Protein AF-A0A350T0V2-F1 (afdb_monomer_lite)

Secondary structure (DSSP, 8-state):
--BSSS-----HHHHHHHHHHTT--HHHHHHHHHHHHHGGGGT--THHHHHHHHHHHTTTT--SS--GGG--SS-PBPTT---SS-GGGBPPPSSHHHHHHHHHHHHHHHTT--SPPTTPPP--TTGGG-----SBSGGGBTTTBS-TTHHHHHHHHHHHHHHHHHTSS---PPPPPSSTTEEE-PPPTTSEESS-SS-EEEEEEEEESSS-HHHIIIIITTSS-GGG----SEEEPTT--SS--EEE-S-TTSEESSSGGGGGGEEEEEEE--TTSPPPHHHHHHHHHHHHHHHHHHHHTTSEEEEEEEEHHHHTT-TT--TTTTS-HHHHHHHHHHHTTSPP--SS-SS-TTEEEETTTTEEEEHHHHHHHHH-TTHHHHT-SB-S--EEEETTEEEEEBSSEEEEEETTSPTTTSEEEEEGGGGGGGT----

pLDDT: mean 84.47, std 12.87, range [32.16, 98.62]

Radius of gyration: 26.34 Å; chains: 1; bounding box: 62×64×64 Å

Structure (mmCIF, N/CA/C/O backbone):
data_AF-A0A350T0V2-F1
#
_entry.id   AF-A0A350T0V2-F1
#
loop_
_atom_site.group_PDB
_atom_site.id
_atom_site.type_symbol
_atom_site.label_atom_id
_atom_site.label_alt_id
_atom_site.label_comp_id
_atom_site.label_asym_id
_atom_site.label_entity_id
_atom_site.label_seq_id
_atom_site.pdbx_PDB_ins_code
_atom_site.Cartn_x
_atom_site.Cartn_y
_atom_site.Cartn_z
_atom_site.occupancy
_atom_site.B_iso_or_equiv
_atom_site.auth_seq_id
_atom_site.auth_comp_id
_atom_site.auth_asym_id
_atom_site.auth_atom_id
_atom_site.pdbx_PDB_model_num
ATOM 1 N N . MET A 1 1 ? -0.639 0.931 30.532 1.00 82.25 1 MET A N 1
ATOM 2 C CA . MET A 1 1 ? -1.894 1.504 30.019 1.00 82.25 1 MET A CA 1
ATOM 3 C C . MET A 1 1 ? -1.653 2.012 28.615 1.00 82.25 1 MET A C 1
ATOM 5 O O . MET A 1 1 ? -0.516 2.326 28.279 1.00 82.25 1 MET A O 1
ATOM 9 N N . THR A 1 2 ? -2.699 2.036 27.808 1.00 93.19 2 THR A N 1
ATOM 10 C CA . THR A 1 2 ? -2.674 2.327 26.382 1.00 93.19 2 THR A CA 1
ATOM 11 C C . THR A 1 2 ? -3.134 3.760 26.172 1.00 93.19 2 THR A C 1
ATOM 13 O O . THR A 1 2 ? -4.311 4.064 26.355 1.00 93.19 2 THR A O 1
ATOM 16 N N . ASP A 1 3 ? -2.220 4.649 25.796 1.00 95.81 3 ASP A N 1
ATOM 17 C CA . ASP A 1 3 ? -2.564 6.047 25.535 1.00 95.81 3 ASP A CA 1
ATOM 18 C C . ASP A 1 3 ? -3.491 6.173 24.319 1.00 95.81 3 ASP A C 1
ATOM 20 O O . ASP A 1 3 ? -3.327 5.477 23.311 1.00 95.81 3 ASP A O 1
ATOM 24 N N . ILE A 1 4 ? -4.470 7.081 24.409 1.00 96.00 4 ILE A N 1
ATOM 25 C CA . ILE A 1 4 ? -5.386 7.384 23.299 1.00 96.00 4 ILE A CA 1
ATOM 26 C C . ILE A 1 4 ? -4.622 8.001 22.122 1.00 96.00 4 ILE A C 1
ATOM 28 O O . ILE A 1 4 ? -4.894 7.657 20.972 1.00 96.00 4 ILE A O 1
ATOM 32 N N . PHE A 1 5 ? -3.676 8.898 22.409 1.00 96.00 5 PHE A N 1
ATOM 33 C CA . PHE A 1 5 ? -2.883 9.630 21.420 1.00 96.00 5 PHE A CA 1
ATOM 34 C C . PHE A 1 5 ? -1.457 9.095 21.337 1.00 96.00 5 PHE A C 1
ATOM 36 O O . PHE A 1 5 ? -0.937 8.540 22.300 1.00 96.00 5 PHE A O 1
ATOM 43 N N . GLY A 1 6 ? -0.811 9.301 20.191 1.00 90.50 6 GLY A N 1
ATOM 44 C CA . GLY A 1 6 ? 0.544 8.825 19.947 1.00 90.50 6 GLY A CA 1
ATOM 45 C C . GLY A 1 6 ? 0.794 8.485 18.484 1.00 90.50 6 GLY A C 1
ATOM 46 O O . GLY A 1 6 ? 0.028 8.855 17.594 1.00 90.50 6 GLY A O 1
ATOM 47 N N . VAL A 1 7 ? 1.882 7.758 18.249 1.00 82.88 7 VAL A N 1
ATOM 48 C CA . VAL A 1 7 ? 2.286 7.284 16.922 1.00 82.88 7 VAL A CA 1
ATOM 49 C C . VAL A 1 7 ? 1.930 5.807 16.794 1.00 82.88 7 VAL A C 1
ATOM 51 O O . VAL A 1 7 ? 2.104 5.037 17.737 1.00 82.88 7 VAL A O 1
ATOM 54 N N . SER A 1 8 ? 1.425 5.416 15.629 1.00 87.44 8 SER A N 1
ATOM 55 C CA . SER A 1 8 ? 1.125 4.016 15.335 1.00 87.44 8 SER A CA 1
ATOM 56 C C . SER A 1 8 ? 2.390 3.180 15.195 1.00 87.44 8 SER A C 1
ATOM 58 O O . SER A 1 8 ? 3.370 3.621 14.594 1.00 87.44 8 SER A O 1
ATOM 60 N N . SER A 1 9 ? 2.331 1.943 15.682 1.00 82.00 9 SER A N 1
ATOM 61 C CA . SER A 1 9 ? 3.330 0.902 15.415 1.00 82.00 9 SER A CA 1
ATOM 62 C C . SER A 1 9 ? 2.793 -0.219 14.519 1.00 82.00 9 SER A C 1
ATOM 64 O O . SER A 1 9 ? 3.425 -1.263 14.396 1.00 82.00 9 SER A O 1
ATOM 66 N N . VAL A 1 10 ? 1.615 -0.037 13.911 1.00 83.88 10 VAL A N 1
ATOM 67 C CA . VAL A 1 10 ? 0.905 -1.084 13.166 1.00 83.88 10 VAL A CA 1
ATOM 68 C C . VAL A 1 10 ? 0.609 -0.589 11.750 1.00 83.88 10 VAL A C 1
ATOM 70 O O . VAL A 1 10 ? -0.026 0.447 11.552 1.00 83.88 10 VAL A O 1
ATOM 73 N N . SER A 1 11 ? 1.064 -1.324 10.731 1.00 80.12 11 SER A N 1
ATOM 74 C CA . SER A 1 11 ? 0.705 -1.025 9.340 1.00 80.12 11 SER A CA 1
ATOM 75 C C . SER A 1 11 ? -0.741 -1.445 9.044 1.00 80.12 11 SER A C 1
ATOM 77 O O . SER A 1 11 ? -1.276 -2.359 9.671 1.00 80.12 11 SER A O 1
ATOM 79 N N . LEU A 1 12 ? -1.381 -0.815 8.050 1.00 79.12 12 LEU A N 1
ATOM 80 C CA . LEU A 1 12 ? -2.730 -1.200 7.611 1.00 79.12 12 LEU A CA 1
ATOM 81 C C . LEU A 1 12 ? -2.795 -2.695 7.256 1.00 79.12 12 LEU A C 1
ATOM 83 O O . LEU A 1 12 ? -3.736 -3.389 7.637 1.00 79.12 12 LEU A O 1
ATOM 87 N N . LYS A 1 13 ? -1.765 -3.213 6.575 1.00 73.50 13 LYS A N 1
ATOM 88 C CA . LYS A 1 13 ? -1.671 -4.631 6.207 1.00 73.50 13 LYS A CA 1
ATOM 89 C C . LYS A 1 13 ? -1.583 -5.534 7.433 1.00 73.50 13 LYS A C 1
ATOM 91 O O . LYS A 1 13 ? -2.261 -6.562 7.461 1.00 73.50 13 LYS A O 1
ATOM 96 N N . ALA A 1 14 ? -0.804 -5.142 8.443 1.00 79.44 14 ALA A N 1
ATOM 97 C CA . ALA A 1 14 ? -0.724 -5.857 9.713 1.00 79.44 14 ALA A CA 1
ATOM 98 C C . ALA A 1 14 ? -2.086 -5.922 10.408 1.00 79.44 14 ALA A C 1
ATOM 100 O O . ALA A 1 14 ? -2.525 -7.001 10.798 1.00 79.44 14 ALA A O 1
ATOM 101 N N . ALA A 1 15 ? -2.790 -4.791 10.494 1.00 88.56 15 ALA A N 1
ATOM 102 C CA . ALA A 1 15 ? -4.113 -4.713 11.109 1.00 88.56 15 ALA A CA 1
ATOM 103 C C . ALA A 1 15 ? -5.154 -5.558 10.360 1.00 88.56 15 ALA A C 1
ATOM 105 O O . ALA A 1 15 ? -5.929 -6.293 10.975 1.00 88.56 15 ALA A O 1
ATOM 106 N N . GLN A 1 16 ? -5.137 -5.522 9.026 1.00 83.31 16 GLN A N 1
ATOM 107 C CA . GLN A 1 16 ? -5.999 -6.364 8.202 1.00 83.31 16 GLN A CA 1
ATOM 108 C C . GLN A 1 16 ? -5.686 -7.849 8.398 1.00 83.31 16 GLN A C 1
ATOM 110 O O . GLN A 1 16 ? -6.606 -8.641 8.585 1.00 83.31 16 GLN A O 1
ATOM 115 N N . ALA A 1 17 ? -4.411 -8.246 8.385 1.00 79.50 17 ALA A N 1
ATOM 116 C CA . ALA A 1 17 ? -3.995 -9.628 8.619 1.00 79.50 17 ALA A CA 1
ATOM 117 C C . ALA A 1 17 ? -4.366 -10.116 10.027 1.00 79.50 17 ALA A C 1
ATOM 119 O O . ALA A 1 17 ? -4.897 -11.221 10.169 1.00 79.50 17 ALA A O 1
ATOM 120 N N . TRP A 1 18 ? -4.179 -9.267 11.039 1.00 93.75 18 TRP A N 1
ATOM 121 C CA . TRP A 1 18 ? -4.643 -9.510 12.399 1.00 93.75 18 TRP A CA 1
ATOM 122 C C . TRP A 1 18 ? -6.151 -9.777 12.411 1.00 93.75 18 TRP A C 1
ATOM 124 O O . TRP A 1 18 ? -6.578 -10.827 12.889 1.00 93.75 18 TRP A O 1
ATOM 134 N N . ALA A 1 19 ? -6.954 -8.908 11.793 1.00 90.38 19 ALA A N 1
ATOM 135 C CA . ALA A 1 19 ? -8.400 -9.082 11.704 1.00 90.38 19 ALA A CA 1
ATOM 136 C C . ALA A 1 19 ? -8.793 -10.415 11.032 1.00 90.38 19 ALA A C 1
ATOM 138 O O . ALA A 1 19 ? -9.642 -11.137 11.563 1.00 90.38 19 ALA A O 1
ATOM 139 N N . ARG A 1 20 ? -8.135 -10.805 9.923 1.00 86.62 20 ARG A N 1
ATOM 140 C CA . ARG A 1 20 ? -8.359 -12.122 9.281 1.00 86.62 20 ARG A CA 1
ATOM 141 C C . ARG A 1 20 ? -8.074 -13.267 10.252 1.00 86.62 20 ARG A C 1
ATOM 143 O O . ARG A 1 20 ? -8.889 -14.176 10.384 1.00 86.62 20 ARG A O 1
ATOM 150 N N . SER A 1 21 ? -6.955 -13.190 10.977 1.00 87.75 21 SER A N 1
ATOM 151 C CA . SER A 1 21 ? -6.537 -14.212 11.949 1.00 87.75 21 SER A CA 1
ATOM 152 C C . SER A 1 21 ? -7.501 -14.373 13.133 1.00 87.75 21 SER A C 1
ATOM 154 O O . SER A 1 21 ? -7.479 -15.395 13.815 1.00 87.75 21 SER A O 1
ATOM 156 N N . ARG A 1 22 ? -8.359 -13.375 13.384 1.00 92.75 22 ARG A N 1
ATOM 157 C CA . ARG A 1 22 ? -9.409 -13.395 14.416 1.00 92.75 22 ARG A CA 1
ATOM 158 C C . ARG A 1 22 ? -10.789 -13.755 13.853 1.00 92.75 22 ARG A C 1
ATOM 160 O O . ARG A 1 22 ? -11.795 -13.649 14.553 1.00 92.75 22 ARG A O 1
ATOM 167 N N . GLY A 1 23 ? -10.855 -14.195 12.593 1.00 87.12 23 GLY A N 1
ATOM 168 C CA . GLY A 1 23 ? -12.101 -14.583 11.933 1.00 87.12 23 GLY A CA 1
ATOM 169 C C . GLY A 1 23 ? -13.064 -13.409 11.766 1.00 87.12 23 GLY A C 1
ATOM 170 O O . GLY A 1 23 ? -14.275 -13.576 11.957 1.00 87.12 23 GLY A O 1
ATOM 171 N N . ALA A 1 24 ? -12.529 -12.215 11.493 1.00 90.69 24 ALA A N 1
ATOM 172 C CA . ALA A 1 24 ? -13.325 -11.035 11.194 1.00 90.69 24 ALA A CA 1
ATOM 173 C C . ALA A 1 24 ? -14.115 -11.192 9.890 1.00 90.69 24 ALA A C 1
ATOM 175 O O . ALA A 1 24 ? -13.680 -11.868 8.958 1.00 90.69 24 ALA A O 1
ATOM 176 N N . HIS A 1 25 ? -15.267 -10.526 9.807 1.00 90.69 25 HIS A N 1
ATOM 177 C CA . HIS A 1 25 ? -15.994 -10.416 8.547 1.00 90.69 25 HIS A CA 1
ATOM 178 C C . HIS A 1 25 ? -15.241 -9.481 7.580 1.00 90.69 25 HIS A C 1
ATOM 180 O O . HIS A 1 25 ? -14.658 -8.489 8.018 1.00 90.69 25 HIS A O 1
ATOM 186 N N . GLN A 1 26 ? -15.318 -9.737 6.266 1.00 75.50 26 GLN A N 1
ATOM 187 C CA . GLN A 1 26 ? -14.609 -8.970 5.226 1.00 75.50 26 GLN A CA 1
ATOM 188 C C . GLN A 1 26 ? -14.797 -7.448 5.353 1.00 75.50 26 GLN A C 1
ATOM 190 O O . GLN A 1 26 ? -13.817 -6.720 5.408 1.00 75.50 26 GLN A O 1
ATOM 195 N N . ARG A 1 27 ? -16.030 -6.973 5.572 1.00 88.62 27 ARG A N 1
ATOM 196 C CA . ARG A 1 27 ? -16.316 -5.550 5.854 1.00 88.62 27 ARG A CA 1
ATOM 197 C C . ARG A 1 27 ? -15.453 -4.904 6.951 1.00 88.62 27 ARG A C 1
ATOM 199 O O . ARG A 1 27 ? -15.082 -3.746 6.823 1.00 88.62 27 ARG A O 1
ATOM 206 N N . TYR A 1 28 ? -15.118 -5.633 8.021 1.00 93.19 28 TYR A N 1
ATOM 207 C CA . TYR A 1 28 ? -14.254 -5.103 9.084 1.00 93.19 28 TYR A CA 1
ATOM 208 C C . TYR A 1 28 ? -12.784 -5.033 8.647 1.00 93.19 28 TYR A C 1
ATOM 210 O O . TYR A 1 28 ? -12.033 -4.170 9.093 1.00 93.19 28 TYR A O 1
ATOM 218 N N . ILE A 1 29 ? -12.362 -5.924 7.753 1.00 77.31 29 ILE A N 1
ATOM 219 C CA . ILE A 1 29 ? -11.034 -5.876 7.137 1.00 77.31 29 ILE A CA 1
ATOM 220 C C . ILE A 1 29 ? -10.959 -4.684 6.164 1.00 77.31 29 ILE A C 1
ATOM 222 O O . ILE A 1 29 ? -9.967 -3.955 6.154 1.00 77.31 29 ILE A O 1
ATOM 226 N N . ASP A 1 30 ? -12.020 -4.447 5.393 1.00 70.75 30 ASP A N 1
ATOM 227 C CA . ASP A 1 30 ? -12.074 -3.385 4.382 1.00 70.75 30 ASP A CA 1
ATOM 228 C C . ASP A 1 30 ? -12.159 -1.983 5.004 1.00 70.75 30 ASP A C 1
ATOM 230 O O . ASP A 1 30 ? -11.485 -1.063 4.541 1.00 70.75 30 ASP A O 1
ATOM 234 N N . VAL A 1 31 ? -12.921 -1.807 6.095 1.00 86.00 31 VAL A N 1
ATOM 235 C CA . VAL A 1 31 ? -13.058 -0.501 6.775 1.00 86.00 31 VAL A CA 1
ATOM 236 C C . VAL A 1 31 ? -11.743 -0.009 7.398 1.00 86.00 31 VAL A C 1
ATOM 238 O O . VAL A 1 31 ? -11.585 1.190 7.625 1.00 86.00 31 VAL A O 1
ATOM 241 N N . ALA A 1 32 ? -10.770 -0.898 7.643 1.00 86.62 32 ALA A N 1
ATOM 242 C CA . ALA A 1 32 ? -9.484 -0.555 8.259 1.00 86.62 32 ALA A CA 1
ATOM 243 C C . ALA A 1 32 ? -8.781 0.619 7.551 1.00 86.62 32 ALA A C 1
ATOM 245 O O . ALA A 1 32 ? -8.198 1.481 8.209 1.00 86.62 32 ALA A O 1
ATOM 246 N N . GLN A 1 33 ? -8.895 0.708 6.221 1.00 82.25 33 GLN A N 1
ATOM 247 C CA . GLN A 1 33 ? -8.281 1.785 5.438 1.00 82.25 33 GLN A CA 1
ATOM 248 C C . GLN A 1 33 ? -8.735 3.184 5.882 1.00 82.25 33 GLN A C 1
ATOM 250 O O . GLN A 1 33 ? -7.933 4.114 5.883 1.00 82.25 33 GLN A O 1
ATOM 255 N N . TRP A 1 34 ? -9.991 3.339 6.318 1.00 92.62 34 TRP A N 1
ATOM 256 C CA . TRP A 1 34 ? -10.532 4.630 6.744 1.00 92.62 34 TRP A CA 1
ATOM 257 C C . TRP A 1 34 ? -9.966 5.068 8.092 1.00 92.62 34 TRP A C 1
ATOM 259 O O . TRP A 1 34 ? -9.673 6.248 8.278 1.00 92.62 34 TRP A O 1
ATOM 269 N N . PHE A 1 35 ? -9.714 4.121 9.000 1.00 96.94 35 PHE A N 1
ATOM 270 C CA . PHE A 1 35 ? -9.025 4.411 10.257 1.00 96.94 35 PHE A CA 1
ATOM 271 C C . PHE A 1 35 ? -7.587 4.873 10.010 1.00 96.94 35 PHE A C 1
ATOM 273 O O . PHE A 1 35 ? -7.170 5.887 10.567 1.00 96.94 35 PHE A O 1
ATOM 280 N N . TRP A 1 36 ? -6.850 4.183 9.130 1.00 91.50 36 TRP A N 1
ATOM 281 C CA . TRP A 1 36 ? -5.474 4.559 8.779 1.00 91.50 36 TRP A CA 1
ATOM 282 C C . TRP A 1 36 ? -5.386 5.862 7.983 1.00 91.50 36 TRP A C 1
ATOM 284 O O . TRP A 1 36 ? -4.397 6.579 8.118 1.00 91.50 36 TRP A O 1
ATOM 294 N N . LYS A 1 37 ? -6.415 6.194 7.196 1.00 86.81 37 LYS A N 1
ATOM 295 C CA . LYS A 1 37 ? -6.507 7.466 6.471 1.00 86.81 37 LYS A CA 1
ATOM 296 C C . LYS A 1 37 ? -6.696 8.655 7.418 1.00 86.81 37 LYS A C 1
ATOM 298 O O . LYS A 1 37 ? -6.007 9.657 7.265 1.00 86.81 37 LYS A O 1
ATOM 303 N N . HIS A 1 38 ? -7.622 8.552 8.374 1.00 92.31 38 HIS A N 1
ATOM 304 C CA . HIS A 1 38 ? -8.109 9.715 9.130 1.00 92.31 38 HIS A CA 1
ATOM 305 C C . HIS A 1 38 ? -7.455 9.897 10.503 1.00 92.31 38 HIS A C 1
ATOM 307 O O . HIS A 1 38 ? -7.136 11.021 10.881 1.00 92.31 38 HIS A O 1
ATOM 313 N N . ALA A 1 39 ? -7.197 8.822 11.256 1.00 95.56 39 ALA A N 1
ATOM 314 C CA . ALA A 1 39 ? -6.694 8.929 12.632 1.00 95.56 39 ALA A CA 1
ATOM 315 C C . ALA A 1 39 ? -5.359 9.704 12.786 1.00 95.56 39 ALA A C 1
ATOM 317 O O . ALA A 1 39 ? -5.217 10.417 13.787 1.00 95.56 39 ALA A O 1
ATOM 318 N N . PRO A 1 40 ? -4.409 9.677 11.820 1.00 91.62 40 PRO A N 1
ATOM 319 C CA . PRO A 1 40 ? -3.176 10.460 11.922 1.00 91.62 40 PRO A CA 1
ATOM 320 C C . PRO A 1 40 ? -3.396 11.974 12.055 1.00 91.62 40 PRO A C 1
ATOM 322 O O . PRO A 1 40 ? -2.689 12.615 12.832 1.00 91.62 40 PRO A O 1
ATOM 325 N N . ALA A 1 41 ? -4.403 12.548 11.382 1.00 90.75 41 ALA A N 1
ATOM 326 C CA . ALA A 1 41 ? -4.732 13.978 11.490 1.00 90.75 41 ALA A CA 1
ATOM 327 C C . ALA A 1 41 ? -5.170 14.375 12.914 1.00 90.75 41 ALA A C 1
ATOM 329 O O . ALA A 1 41 ? -5.009 15.519 13.339 1.00 90.75 41 ALA A O 1
ATOM 330 N N . TYR A 1 42 ? -5.665 13.403 13.683 1.00 95.19 42 TYR A N 1
ATOM 331 C CA . TYR A 1 42 ? -6.078 13.546 15.076 1.00 95.19 42 TYR A CA 1
ATOM 332 C C . TYR A 1 42 ? -4.948 13.237 16.077 1.00 95.19 42 TYR A C 1
ATOM 334 O O . TYR A 1 42 ? -5.186 13.251 17.286 1.00 95.19 42 TYR A O 1
ATOM 342 N N . GLY A 1 43 ? -3.723 12.957 15.609 1.00 91.06 43 GLY A N 1
ATOM 343 C CA . GLY A 1 43 ? -2.602 12.547 16.466 1.00 91.06 43 GLY A CA 1
ATOM 344 C C . GLY A 1 43 ? -2.861 11.217 17.183 1.00 91.06 43 GLY A C 1
ATOM 345 O O . GLY A 1 43 ? -2.414 11.020 18.316 1.00 91.06 43 GLY A O 1
ATOM 346 N N . MET A 1 44 ? -3.652 10.344 16.556 1.00 95.06 44 MET A N 1
ATOM 347 C CA . MET A 1 44 ? -4.152 9.105 17.138 1.00 95.06 44 MET A CA 1
ATOM 348 C C . MET A 1 44 ? -3.592 7.892 16.379 1.00 95.06 44 MET A C 1
ATOM 350 O O . MET A 1 44 ? -3.687 7.855 15.149 1.00 95.06 44 MET A O 1
ATOM 354 N N . PRO A 1 45 ? -3.060 6.871 17.076 1.00 95.06 45 PRO A N 1
ATOM 355 C CA . PRO A 1 45 ? -2.719 5.594 16.459 1.00 95.06 45 PRO A CA 1
ATOM 356 C C . PRO A 1 45 ? -3.989 4.952 15.876 1.00 95.06 45 PRO A C 1
ATOM 358 O O . PRO A 1 45 ? -4.934 4.738 16.639 1.00 95.06 45 PRO A O 1
ATOM 361 N N . PRO A 1 46 ? -4.064 4.637 14.568 1.00 96.44 46 PRO A N 1
ATOM 362 C CA . PRO A 1 46 ? -5.264 4.076 13.945 1.00 96.44 46 PRO A CA 1
ATOM 363 C C . PRO A 1 46 ? -5.737 2.757 14.565 1.00 96.44 46 PRO A C 1
ATOM 365 O O . PRO A 1 46 ? -6.936 2.470 14.561 1.00 96.44 46 PRO A O 1
ATOM 368 N N . GLU A 1 47 ? -4.825 1.969 15.141 1.00 97.12 47 GLU A N 1
ATOM 369 C CA . GLU A 1 47 ? -5.160 0.710 15.805 1.00 97.12 47 GLU A CA 1
ATOM 370 C C . GLU A 1 47 ? -6.068 0.896 17.033 1.00 97.12 47 GLU A C 1
ATOM 372 O O . GLU A 1 47 ? -6.833 -0.011 17.357 1.00 97.12 47 GLU A O 1
ATOM 377 N N . ASN A 1 48 ? -6.054 2.073 17.675 1.00 97.81 48 ASN A N 1
ATOM 378 C CA . ASN A 1 48 ? -6.887 2.379 18.841 1.00 97.81 48 ASN A CA 1
ATOM 379 C C . ASN A 1 48 ? -8.393 2.438 18.483 1.00 97.81 48 ASN A C 1
ATOM 381 O O . ASN A 1 48 ? -9.162 1.613 18.986 1.00 97.81 48 ASN A O 1
ATOM 385 N N . PRO A 1 49 ? -8.857 3.355 17.605 1.00 98.12 49 PRO A N 1
ATOM 386 C CA . PRO A 1 49 ? -10.259 3.405 17.194 1.00 98.12 49 PRO A CA 1
ATOM 387 C C . PRO A 1 49 ? -10.671 2.169 16.380 1.00 98.12 49 PRO A C 1
ATOM 389 O O . PRO A 1 49 ? -11.826 1.749 16.457 1.00 98.12 49 PRO A O 1
ATOM 392 N N . TYR A 1 50 ? -9.745 1.526 15.658 1.00 98.56 50 TYR A N 1
ATOM 393 C CA . TYR A 1 50 ? -10.033 0.279 14.946 1.00 98.56 50 TYR A CA 1
ATOM 394 C C . TYR A 1 50 ? -10.304 -0.894 15.903 1.00 98.56 50 TYR A C 1
ATOM 396 O O . TYR A 1 50 ? -11.242 -1.669 15.684 1.00 98.56 50 TYR A O 1
ATOM 404 N N . ALA A 1 51 ? -9.541 -1.013 16.997 1.00 98.00 51 ALA A N 1
ATOM 405 C CA . ALA A 1 51 ? -9.796 -1.998 18.047 1.00 98.00 51 ALA A CA 1
ATOM 406 C C . ALA A 1 51 ? -11.139 -1.745 18.747 1.00 98.00 51 ALA A C 1
ATOM 408 O O . ALA A 1 51 ? -11.883 -2.701 18.975 1.00 98.00 51 ALA A O 1
ATOM 409 N N . LEU A 1 52 ? -11.501 -0.484 19.008 1.00 96.38 52 LEU A N 1
ATOM 410 C CA . LEU A 1 52 ? -12.830 -0.129 19.519 1.00 96.38 52 LEU A CA 1
ATOM 411 C C . LEU A 1 52 ? -13.921 -0.624 18.563 1.00 96.38 52 LEU A C 1
ATOM 413 O O . LEU A 1 52 ? -14.827 -1.345 18.980 1.00 96.38 52 LEU A O 1
ATOM 417 N N . ALA A 1 53 ? -13.775 -0.354 17.264 1.00 97.75 53 ALA A N 1
ATOM 418 C CA . ALA A 1 53 ? -14.734 -0.808 16.263 1.00 97.75 53 ALA A CA 1
ATOM 419 C C . ALA A 1 53 ? -14.879 -2.335 16.206 1.00 97.75 53 ALA A C 1
ATOM 421 O O . ALA A 1 53 ? -15.983 -2.849 16.008 1.00 97.75 53 ALA A O 1
ATOM 422 N N . SER A 1 54 ? -13.797 -3.094 16.430 1.00 96.62 54 SER A N 1
ATOM 423 C CA . SER A 1 54 ? -13.915 -4.554 16.530 1.00 96.62 54 SER A CA 1
ATOM 424 C C . SER A 1 54 ? -14.792 -4.979 17.700 1.00 96.62 54 SER A C 1
ATOM 426 O O . SER A 1 54 ? -15.468 -6.008 17.605 1.00 96.62 54 SER A O 1
ATOM 428 N N . TRP A 1 55 ? -14.715 -4.268 18.829 1.00 93.56 55 TRP A N 1
ATOM 429 C CA . TRP A 1 55 ? -15.443 -4.612 20.045 1.00 93.56 55 TRP A CA 1
ATOM 430 C C . TRP A 1 55 ? -16.933 -4.361 19.842 1.00 93.56 55 TRP A C 1
ATOM 432 O O . TRP A 1 55 ? -17.724 -5.291 19.980 1.00 93.56 55 TRP A O 1
ATOM 442 N N . GLU A 1 56 ? -17.280 -3.158 19.387 1.00 93.38 56 GLU A N 1
ATOM 443 C CA . GLU A 1 56 ? -18.664 -2.725 19.160 1.00 93.38 56 GLU A CA 1
ATOM 444 C C . GLU A 1 56 ? -19.392 -3.563 18.104 1.00 93.38 56 GLU A C 1
ATOM 446 O O . GLU A 1 56 ? -20.577 -3.863 18.230 1.00 93.38 56 GLU A O 1
ATOM 451 N N . THR A 1 57 ? -18.681 -3.988 17.059 1.00 96.25 57 THR A N 1
ATOM 452 C CA . THR A 1 57 ? -19.292 -4.693 15.919 1.00 96.25 57 THR A CA 1
ATOM 453 C C . THR A 1 57 ? -19.047 -6.198 15.922 1.00 96.25 57 THR A C 1
ATOM 455 O O . THR A 1 57 ? -19.446 -6.883 14.978 1.00 96.25 57 THR A O 1
ATOM 458 N N . ASN A 1 58 ? -18.367 -6.734 16.941 1.00 96.50 58 ASN A N 1
ATOM 459 C CA . ASN A 1 58 ? -17.889 -8.118 16.961 1.00 96.50 58 ASN A CA 1
ATOM 460 C C . ASN A 1 58 ? -17.111 -8.476 15.673 1.00 96.50 58 ASN A C 1
ATOM 462 O O . ASN A 1 58 ? -17.463 -9.405 14.944 1.00 96.50 58 ASN A O 1
ATOM 466 N N . TYR A 1 59 ? -16.077 -7.690 15.359 1.00 96.06 59 TYR A N 1
ATOM 467 C CA . TYR A 1 59 ? -15.271 -7.811 14.136 1.00 96.06 59 TYR A CA 1
ATOM 468 C C . TYR A 1 59 ? -16.107 -7.733 12.838 1.00 96.06 59 TYR A C 1
ATOM 470 O O . TYR A 1 59 ? -15.927 -8.528 11.910 1.00 96.06 59 TYR A O 1
ATOM 478 N N . GLY A 1 60 ? -17.060 -6.794 12.783 1.00 96.38 60 GLY A N 1
ATOM 479 C CA . GLY A 1 60 ? -17.958 -6.568 11.641 1.00 96.38 60 GLY A CA 1
ATOM 480 C C . GLY A 1 60 ? -19.080 -7.592 11.471 1.00 96.38 60 GLY A C 1
ATOM 481 O O . GLY A 1 60 ? -19.733 -7.609 10.422 1.00 96.38 60 GLY A O 1
ATOM 482 N N . LYS A 1 61 ? -19.308 -8.459 12.464 1.00 96.44 61 LYS A N 1
ATOM 483 C CA . LYS A 1 61 ? -20.387 -9.460 12.446 1.00 96.44 61 LYS A CA 1
ATOM 484 C C . LYS A 1 61 ? -21.739 -8.880 12.853 1.00 96.44 61 LYS A C 1
ATOM 486 O O . LYS A 1 61 ? -22.747 -9.443 12.448 1.00 96.44 61 LYS A O 1
ATOM 491 N N . TYR A 1 62 ? -21.757 -7.771 13.599 1.00 94.50 62 TYR A N 1
ATOM 492 C CA . TYR A 1 62 ? -22.971 -7.058 14.007 1.00 94.50 62 TYR A CA 1
ATOM 493 C C . TYR A 1 62 ? -23.995 -7.977 14.692 1.00 94.50 62 TYR A C 1
ATOM 495 O O . TYR A 1 62 ? -25.129 -8.129 14.259 1.00 94.50 62 TYR A O 1
ATOM 503 N N . THR A 1 63 ? -23.584 -8.630 15.780 1.00 92.12 63 THR A N 1
ATOM 504 C CA . THR A 1 63 ? -24.436 -9.580 16.523 1.00 92.12 63 THR A CA 1
ATOM 505 C C . THR A 1 63 ? -25.361 -8.910 17.550 1.00 92.12 63 THR A C 1
ATOM 507 O O . THR A 1 63 ? -25.914 -9.595 18.406 1.00 92.12 63 THR A O 1
ATOM 510 N N . GLY A 1 64 ? -25.458 -7.578 17.526 1.00 88.38 64 GLY A N 1
ATOM 511 C CA . GLY A 1 64 ? -26.195 -6.769 18.495 1.00 88.38 64 GLY A CA 1
ATOM 512 C C . GLY A 1 64 ? -27.430 -6.102 17.892 1.00 88.38 64 GLY A C 1
ATOM 513 O O . GLY A 1 64 ? -28.086 -6.649 17.015 1.00 88.38 64 GLY A O 1
ATOM 514 N N . VAL A 1 65 ? -27.740 -4.904 18.390 1.00 89.19 65 VAL A N 1
ATOM 515 C CA . VAL A 1 65 ? -28.919 -4.111 17.991 1.00 89.19 65 VAL A CA 1
ATOM 516 C C . VAL A 1 65 ? -28.730 -3.441 16.628 1.00 89.19 65 VAL A C 1
ATOM 518 O O . VAL A 1 65 ? -29.711 -3.157 15.946 1.00 89.19 65 VAL A O 1
ATOM 521 N N . LEU A 1 66 ? -27.477 -3.182 16.242 1.00 94.00 66 LEU A N 1
ATOM 522 C CA . LEU A 1 66 ? -27.130 -2.523 14.986 1.00 94.00 66 LEU A CA 1
ATOM 523 C C . LEU A 1 66 ? -26.765 -3.528 13.905 1.00 94.00 66 LEU A C 1
ATOM 525 O O . LEU A 1 66 ? -26.112 -4.529 14.201 1.00 94.00 66 LEU A O 1
ATOM 529 N N . GLY A 1 67 ? -27.131 -3.207 12.665 1.00 94.88 67 GLY A N 1
ATOM 530 C CA . GLY A 1 67 ? -26.732 -3.927 11.460 1.00 94.88 67 GLY A CA 1
ATOM 531 C C . GLY A 1 67 ? -25.689 -3.169 10.625 1.00 94.88 67 GLY A C 1
ATOM 532 O O . GLY A 1 67 ? -25.455 -1.971 10.830 1.00 94.88 67 GLY A O 1
ATOM 533 N N . PRO A 1 68 ? -25.024 -3.856 9.676 1.00 94.94 68 PRO A N 1
ATOM 534 C CA . PRO A 1 68 ? -23.980 -3.266 8.834 1.00 94.94 68 PRO A CA 1
ATOM 535 C C . PRO A 1 68 ? -24.466 -2.098 7.964 1.00 94.94 68 PRO A C 1
ATOM 537 O O . PRO A 1 68 ? -23.689 -1.198 7.669 1.00 94.94 68 PRO A O 1
ATOM 540 N N . GLU A 1 69 ? -25.743 -2.074 7.585 1.00 95.25 69 GLU A N 1
ATOM 541 C CA . GLU A 1 69 ? -26.367 -1.014 6.784 1.00 95.25 69 GLU A CA 1
ATOM 542 C C . GLU A 1 69 ? -26.363 0.362 7.460 1.00 95.25 69 GLU A C 1
ATOM 544 O O . GLU A 1 69 ? -26.550 1.379 6.794 1.00 95.25 69 GLU A O 1
ATOM 549 N N . GLN A 1 70 ? -26.141 0.413 8.777 1.00 96.31 70 GLN A N 1
ATOM 550 C CA . GLN A 1 70 ? -26.055 1.673 9.509 1.00 96.31 70 GLN A CA 1
ATOM 551 C C . GLN A 1 70 ? -24.675 2.335 9.403 1.00 96.31 70 GLN A C 1
ATOM 553 O O . GLN A 1 70 ? -24.529 3.487 9.821 1.00 96.31 70 GLN A O 1
ATOM 558 N N . HIS A 1 71 ? -23.661 1.610 8.909 1.00 97.75 71 HIS A N 1
ATOM 559 C CA . HIS A 1 71 ? -22.251 2.026 8.876 1.00 97.75 71 HIS A CA 1
ATOM 560 C C . HIS A 1 71 ? -21.737 2.543 10.232 1.00 97.75 71 HIS A C 1
ATOM 562 O O . HIS A 1 71 ? -20.824 3.362 10.312 1.00 97.75 71 HIS A O 1
ATOM 568 N N . ASN A 1 72 ? -22.351 2.106 11.333 1.00 98.06 72 ASN A N 1
ATOM 569 C CA . ASN A 1 72 ? -22.022 2.573 12.669 1.00 98.06 72 ASN A CA 1
ATOM 570 C C . ASN A 1 72 ? -21.044 1.597 13.315 1.00 98.06 72 ASN A C 1
ATOM 572 O O . ASN A 1 72 ? -21.419 0.520 13.775 1.00 98.06 72 ASN A O 1
ATOM 576 N N . TRP A 1 73 ? -19.772 1.979 13.314 1.00 97.81 73 TRP A N 1
ATOM 577 C CA . TRP A 1 73 ? -18.680 1.149 13.815 1.00 97.81 73 TRP A CA 1
ATOM 578 C C . TRP A 1 73 ? -18.424 1.316 15.313 1.00 97.81 73 TRP A C 1
ATOM 580 O O . TRP A 1 73 ? -17.666 0.539 15.875 1.00 97.81 73 TRP A O 1
ATOM 590 N N . GLY A 1 74 ? -19.037 2.313 15.959 1.00 94.88 74 GLY A N 1
ATOM 591 C CA . GLY A 1 74 ? -18.761 2.680 17.352 1.00 94.88 74 GLY A CA 1
ATOM 592 C C . GLY A 1 74 ? -19.944 2.569 18.303 1.00 94.88 74 GLY A C 1
ATOM 593 O O . GLY A 1 74 ? -19.854 3.090 19.409 1.00 94.88 74 GLY A O 1
ATOM 594 N N . GLY A 1 75 ? -21.082 2.024 17.859 1.00 94.12 75 GLY A N 1
ATOM 595 C CA . GLY A 1 75 ? -22.314 2.055 18.654 1.00 94.12 75 GLY A CA 1
ATOM 596 C C . GLY A 1 75 ? -22.789 3.482 18.970 1.00 94.12 75 GLY A C 1
ATOM 597 O O . GLY A 1 75 ? -23.430 3.721 19.991 1.00 94.12 75 GLY A O 1
ATOM 598 N N . ILE A 1 76 ? -22.454 4.465 18.125 1.00 94.62 76 ILE A N 1
ATOM 599 C CA . ILE A 1 76 ? -22.667 5.884 18.433 1.00 94.62 76 ILE A CA 1
ATOM 600 C C . ILE A 1 76 ? -24.161 6.207 18.382 1.00 94.62 76 ILE A C 1
ATOM 602 O O . ILE A 1 76 ? -24.824 5.994 17.364 1.00 94.62 76 ILE A O 1
ATOM 606 N N . LYS A 1 77 ? -24.692 6.750 19.478 1.00 95.12 77 LYS A N 1
ATOM 607 C CA . LYS A 1 77 ? -26.081 7.216 19.562 1.00 95.12 77 LYS A CA 1
ATOM 608 C C . LYS A 1 77 ? -26.302 8.506 18.775 1.00 95.12 77 LYS A C 1
ATOM 610 O O . LYS A 1 77 ? -25.382 9.299 18.603 1.00 95.12 77 LYS A O 1
ATOM 615 N N . THR A 1 78 ? -27.541 8.768 18.370 1.00 96.00 78 THR A N 1
ATOM 616 C CA . THR A 1 78 ? -27.928 10.099 17.876 1.00 96.00 78 THR A CA 1
ATOM 617 C C . THR A 1 78 ? -27.786 11.148 18.993 1.00 96.00 78 THR A C 1
ATOM 619 O O . THR A 1 78 ? -27.655 10.807 20.177 1.00 96.00 78 THR A O 1
ATOM 622 N N . ALA A 1 79 ? -27.832 12.440 18.649 1.00 93.25 79 ALA A N 1
ATOM 623 C CA . ALA A 1 79 ? -27.710 13.532 19.626 1.00 93.25 79 ALA A CA 1
ATOM 624 C C . ALA A 1 79 ? -28.769 13.459 20.747 1.00 93.25 79 ALA A C 1
ATOM 626 O O . ALA A 1 79 ? -28.477 13.750 21.904 1.00 93.25 79 ALA A O 1
ATOM 627 N N . THR A 1 80 ? -29.981 13.008 20.413 1.00 92.19 80 THR A N 1
ATOM 628 C CA . THR A 1 80 ? -31.110 12.832 21.342 1.00 92.19 80 THR A CA 1
ATOM 629 C C . THR A 1 80 ? -31.404 11.360 21.638 1.00 92.19 80 THR A C 1
ATOM 631 O O . THR A 1 80 ? -32.482 11.028 22.115 1.00 92.19 80 THR A O 1
ATOM 634 N N . GLY A 1 81 ? -30.503 10.442 21.288 1.00 88.50 81 GLY A N 1
ATOM 635 C CA . GLY A 1 81 ? -30.679 9.014 21.532 1.00 88.50 81 GLY A CA 1
ATOM 636 C C . GLY A 1 81 ? -30.315 8.652 22.969 1.00 88.50 81 GLY A C 1
ATOM 637 O O . GLY A 1 81 ? -29.266 9.067 23.472 1.00 88.50 81 GLY A O 1
ATOM 638 N N . TRP A 1 82 ? -31.161 7.850 23.622 1.00 85.75 82 TRP A N 1
ATOM 639 C CA . TRP A 1 82 ? -30.956 7.417 25.017 1.00 85.75 82 TRP A CA 1
ATOM 640 C C . TRP A 1 82 ? -30.898 5.894 25.191 1.00 85.75 82 TRP A C 1
ATOM 642 O O . TRP A 1 82 ? -30.267 5.417 26.128 1.00 85.75 82 TRP A O 1
ATOM 652 N N . SER A 1 83 ? -31.529 5.135 24.289 1.00 88.00 83 SER A N 1
ATOM 653 C CA . SER A 1 83 ? -31.761 3.692 24.454 1.00 88.00 83 SER A CA 1
ATOM 654 C C . SER A 1 83 ? -30.582 2.904 23.903 1.00 88.00 83 SER A C 1
ATOM 656 O O . SER A 1 83 ? -30.094 3.233 22.825 1.00 88.00 83 SER A O 1
ATOM 658 N N . ASP A 1 84 ? -30.157 1.869 24.625 1.00 85.25 84 ASP A N 1
ATOM 659 C CA . ASP A 1 84 ? -29.143 0.911 24.164 1.00 85.25 84 ASP A CA 1
ATOM 660 C C . ASP A 1 84 ? -29.741 -0.186 23.272 1.00 85.25 84 ASP A C 1
ATOM 662 O O . ASP A 1 84 ? -29.020 -0.831 22.521 1.00 85.25 84 ASP A O 1
ATOM 666 N N . THR A 1 85 ? -31.059 -0.402 23.334 1.00 88.12 85 THR A N 1
ATOM 667 C CA . THR A 1 85 ? -31.735 -1.536 22.681 1.00 88.12 85 THR A CA 1
ATOM 668 C C . THR A 1 85 ? -32.620 -1.147 21.501 1.00 88.12 85 THR A C 1
ATOM 670 O O . THR A 1 85 ? -33.081 -2.026 20.779 1.00 88.12 85 THR A O 1
ATOM 673 N N . ASP A 1 86 ? -32.848 0.152 21.278 1.00 90.81 86 ASP A N 1
ATOM 674 C CA . ASP A 1 86 ? -33.582 0.648 20.109 1.00 90.81 86 ASP A CA 1
ATOM 675 C C . ASP A 1 86 ? -32.593 1.118 19.023 1.00 90.81 86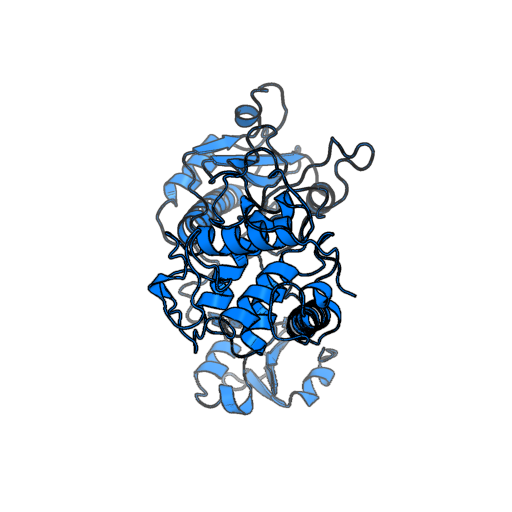 ASP A C 1
ATOM 677 O O . ASP A 1 86 ? -31.862 2.098 19.240 1.00 90.81 86 ASP A O 1
ATOM 681 N N . PRO A 1 87 ? -32.558 0.479 17.837 1.00 89.12 87 PRO A N 1
ATOM 682 C CA . PRO A 1 87 ? -31.655 0.881 16.761 1.00 89.12 87 PRO A CA 1
ATOM 683 C C . PRO A 1 87 ? -31.915 2.311 16.264 1.00 89.12 87 PRO A C 1
ATOM 685 O O . PRO A 1 87 ? -30.985 2.956 15.788 1.00 89.12 87 PRO A O 1
ATOM 688 N N . LYS A 1 88 ? -33.125 2.868 16.434 1.00 91.75 88 LYS A N 1
ATOM 689 C CA . LYS A 1 88 ? -33.448 4.256 16.043 1.00 91.75 88 LYS A CA 1
ATOM 690 C C . LYS A 1 88 ? -32.747 5.301 16.906 1.00 91.75 88 LYS A C 1
ATOM 692 O O . LYS A 1 88 ? -32.651 6.463 16.519 1.00 91.75 88 LYS A O 1
ATOM 697 N N . HIS A 1 89 ? -32.282 4.908 18.091 1.00 94.12 89 HIS A N 1
ATOM 698 C CA . HIS A 1 89 ? -31.520 5.787 18.977 1.00 94.12 89 HIS A CA 1
ATOM 699 C C . HIS A 1 89 ? -30.026 5.797 18.619 1.00 94.12 89 HIS A C 1
ATOM 701 O O . HIS A 1 89 ? -29.260 6.552 19.221 1.00 94.12 89 HIS A O 1
ATOM 707 N N . HIS A 1 90 ? -29.627 5.021 17.609 1.00 95.62 90 HIS A N 1
ATOM 708 C CA . HIS A 1 90 ? -28.270 4.942 17.096 1.00 95.62 90 HIS A CA 1
ATOM 709 C C . HIS A 1 90 ? -28.134 5.645 15.750 1.00 95.62 90 HIS A C 1
ATOM 711 O O . HIS A 1 90 ? -29.035 5.629 14.910 1.00 95.62 90 HIS A O 1
ATOM 717 N N . GLN A 1 91 ? -26.999 6.311 15.561 1.00 97.50 91 GLN A N 1
ATOM 718 C CA . GLN A 1 91 ? -26.725 7.064 14.350 1.00 97.50 91 GLN A CA 1
ATOM 719 C C . GLN A 1 91 ? -26.563 6.110 13.163 1.00 97.50 91 GLN A C 1
ATOM 721 O O . GLN A 1 91 ? -25.888 5.088 13.266 1.00 97.50 91 GLN A O 1
ATOM 726 N N . THR A 1 92 ? -27.172 6.469 12.036 1.00 97.62 92 THR A N 1
ATOM 727 C CA . THR A 1 92 ? -26.904 5.864 10.724 1.00 97.62 92 THR A CA 1
ATOM 728 C C . THR A 1 92 ? -26.006 6.820 9.952 1.00 97.62 92 THR A C 1
ATOM 730 O O . THR A 1 92 ? -26.323 8.010 9.858 1.00 97.62 92 THR A O 1
ATOM 733 N N . PHE A 1 93 ? -24.882 6.330 9.438 1.00 97.94 93 PHE A N 1
ATOM 734 C CA . PHE A 1 93 ? -23.930 7.123 8.662 1.00 97.94 93 PHE A CA 1
ATOM 735 C C . PHE A 1 93 ? -24.084 6.844 7.166 1.00 97.94 93 PHE A C 1
ATOM 737 O O . PHE A 1 93 ? -24.490 5.757 6.755 1.00 97.94 93 PHE A O 1
ATOM 744 N N . SER A 1 94 ? -23.760 7.831 6.331 1.00 96.50 94 SER A N 1
ATOM 745 C CA . SER A 1 94 ? -23.920 7.725 4.876 1.00 96.50 94 SER A CA 1
ATOM 746 C C . SER A 1 94 ? -22.928 6.758 4.226 1.00 96.50 94 SER A C 1
ATOM 748 O O . SER A 1 94 ? -23.200 6.254 3.138 1.00 96.50 94 SER A O 1
ATOM 750 N N . SER A 1 95 ? -21.796 6.488 4.880 1.00 95.81 95 SER A N 1
ATOM 751 C CA . SER A 1 95 ? -20.763 5.564 4.413 1.00 95.81 95 SER A CA 1
ATOM 752 C C . SER A 1 95 ? -19.931 5.008 5.569 1.00 95.81 95 SER A C 1
ATOM 754 O O . SER A 1 95 ? -19.869 5.598 6.651 1.00 95.81 95 SER A O 1
ATOM 756 N N . ASP A 1 96 ? -19.221 3.909 5.307 1.00 94.94 96 ASP A N 1
ATOM 757 C CA . ASP A 1 96 ? -18.232 3.343 6.230 1.00 94.94 96 ASP A CA 1
ATOM 758 C C . ASP A 1 96 ? -17.097 4.318 6.568 1.00 94.94 96 ASP A C 1
ATOM 760 O O . ASP A 1 96 ? -16.610 4.325 7.697 1.00 94.94 96 ASP A O 1
ATOM 764 N N . GLU A 1 97 ? -16.708 5.184 5.626 1.00 97.00 97 GLU A N 1
ATOM 765 C CA . GLU A 1 97 ? -15.732 6.247 5.884 1.00 97.00 97 GLU A CA 1
ATOM 766 C C . GLU A 1 97 ? -16.258 7.237 6.930 1.00 97.00 97 GLU A C 1
ATOM 768 O O . GLU A 1 97 ? -15.554 7.549 7.891 1.00 97.00 97 GLU A O 1
ATOM 773 N N . GLN A 1 98 ? -17.510 7.693 6.785 1.00 97.94 98 GLN A N 1
ATOM 774 C CA . GLN A 1 98 ? -18.122 8.615 7.742 1.00 97.94 98 GLN A CA 1
ATOM 775 C C . GLN A 1 98 ? -18.291 7.958 9.119 1.00 97.94 98 GLN A C 1
ATOM 777 O O . GLN A 1 98 ? -18.026 8.591 10.141 1.00 97.94 98 GLN A O 1
ATOM 782 N N . GLY A 1 99 ? -18.685 6.684 9.150 1.00 98.38 99 GLY A N 1
ATOM 783 C CA . GLY A 1 99 ? -18.790 5.906 10.379 1.00 98.38 99 GLY A CA 1
ATOM 784 C C . GLY A 1 99 ? -17.455 5.731 11.103 1.00 98.38 99 GLY A C 1
ATOM 785 O O . GLY A 1 99 ? -17.379 5.949 12.311 1.00 98.38 99 GLY A O 1
ATOM 786 N N . ALA A 1 100 ? -16.387 5.388 10.378 1.00 98.44 100 ALA A N 1
ATOM 787 C CA . ALA A 1 100 ? -15.039 5.286 10.938 1.00 98.44 100 ALA A CA 1
ATOM 788 C C . ALA A 1 100 ? -14.536 6.642 11.464 1.00 98.44 100 ALA A C 1
ATOM 790 O O . ALA A 1 100 ? -14.012 6.715 12.577 1.00 98.44 100 ALA A O 1
ATOM 791 N N . LEU A 1 101 ? -14.761 7.730 10.716 1.00 98.12 101 LEU A N 1
ATOM 792 C CA . LEU A 1 101 ? -14.424 9.087 11.154 1.00 98.12 101 LEU A CA 1
ATOM 793 C C . LEU A 1 101 ? -15.178 9.481 12.434 1.00 98.12 101 LEU A C 1
ATOM 795 O O . LEU A 1 101 ? -14.586 10.080 13.331 1.00 98.12 101 LEU A O 1
ATOM 799 N N . ALA A 1 102 ? -16.450 9.096 12.569 1.00 98.44 102 ALA A N 1
ATOM 800 C CA . ALA A 1 102 ? -17.218 9.342 13.786 1.00 98.44 102 ALA A CA 1
ATOM 801 C C . ALA A 1 102 ? -16.619 8.623 15.004 1.00 98.44 102 ALA A C 1
ATOM 803 O O . ALA A 1 102 ? -16.521 9.231 16.066 1.00 98.44 102 ALA A O 1
ATOM 804 N N . VAL A 1 103 ? -16.140 7.381 14.855 1.00 98.31 103 VAL A N 1
ATOM 805 C CA . VAL A 1 103 ? -15.425 6.665 15.932 1.00 98.31 103 VAL A CA 1
ATOM 806 C C . VAL A 1 103 ? -14.158 7.411 16.351 1.00 98.31 103 VAL A C 1
ATOM 808 O O . VAL A 1 103 ? -13.906 7.580 17.545 1.00 98.31 103 VAL A O 1
ATOM 811 N N . ILE A 1 104 ? -13.377 7.889 15.380 1.00 98.62 104 ILE A N 1
ATOM 812 C CA . ILE A 1 104 ? -12.143 8.647 15.632 1.00 98.62 104 ILE A CA 1
ATOM 813 C C . ILE A 1 104 ? -12.457 9.936 16.392 1.00 98.62 104 ILE A C 1
ATOM 815 O O . ILE A 1 104 ? -11.829 10.214 17.410 1.00 98.62 104 ILE A O 1
ATOM 819 N N . GLN A 1 105 ? -13.457 10.698 15.946 1.00 98.38 105 GLN A N 1
ATOM 820 C CA . GLN A 1 105 ? -13.878 11.936 16.605 1.00 98.38 105 GLN A CA 1
ATOM 821 C C . GLN A 1 105 ? -14.406 11.687 18.015 1.00 98.38 105 GLN A C 1
ATOM 823 O O . GLN A 1 105 ? -14.074 12.435 18.936 1.00 98.38 105 GLN A O 1
ATOM 828 N N . HIS A 1 106 ? -15.172 10.615 18.200 1.00 96.75 106 HIS A N 1
ATOM 829 C CA . HIS A 1 106 ? -15.701 10.247 19.503 1.00 96.75 106 HIS A CA 1
ATOM 830 C C . HIS A 1 106 ? -14.574 9.924 20.492 1.00 96.75 106 HIS A C 1
ATOM 832 O O . HIS A 1 106 ? -14.528 10.462 21.600 1.00 96.75 106 HIS A O 1
ATOM 838 N N . LEU A 1 107 ? -13.594 9.122 20.063 1.00 96.81 107 LEU A N 1
ATOM 839 C CA . LEU A 1 107 ? -12.423 8.800 20.875 1.00 96.81 107 LEU A CA 1
ATOM 840 C C . LEU A 1 107 ? -11.518 10.026 21.101 1.00 96.81 107 LEU A C 1
ATOM 842 O O . LEU A 1 107 ? -10.993 10.216 22.197 1.00 96.81 107 LEU A O 1
ATOM 846 N N . TYR A 1 108 ? -11.381 10.904 20.105 1.00 97.50 108 TYR A N 1
ATOM 847 C CA . TYR A 1 108 ? -10.638 12.164 20.211 1.00 97.50 108 TYR A CA 1
ATOM 848 C C . TYR A 1 108 ? -11.247 13.082 21.278 1.00 97.50 108 TYR A C 1
ATOM 850 O O . TYR A 1 108 ? -10.534 13.686 22.088 1.00 97.50 108 TYR A O 1
ATOM 858 N N . ARG A 1 109 ? -12.582 13.120 21.334 1.00 96.12 109 ARG A N 1
ATOM 859 C CA . ARG A 1 109 ? -13.329 13.842 22.357 1.00 96.12 109 ARG A CA 1
ATOM 860 C C . ARG A 1 109 ? -13.162 13.225 23.742 1.00 96.12 109 ARG A C 1
ATOM 862 O O . ARG A 1 109 ? -12.942 13.971 24.697 1.00 96.12 109 ARG A O 1
ATOM 869 N N . TYR A 1 110 ? -13.212 11.895 23.861 1.00 94.69 110 TYR A N 1
ATOM 870 C CA . TYR A 1 110 ? -12.881 11.200 25.113 1.00 94.69 110 TYR A CA 1
ATOM 871 C C . TYR A 1 110 ? -11.460 11.505 25.587 1.00 94.69 110 TYR A C 1
ATOM 873 O O . TYR A 1 110 ? -11.264 11.715 26.780 1.00 94.69 110 TYR A O 1
ATOM 881 N N . GLY A 1 111 ? -10.513 11.675 24.663 1.00 95.12 111 GLY A N 1
ATOM 882 C CA . GLY A 1 111 ? -9.160 12.174 24.926 1.00 95.12 111 GLY A CA 1
ATOM 883 C C . GLY A 1 111 ? -9.072 13.629 25.424 1.00 95.12 111 GLY A C 1
ATOM 884 O O . GLY A 1 111 ? -7.981 14.166 25.607 1.00 95.12 111 GLY A O 1
ATOM 885 N N . GLY A 1 112 ? -10.205 14.310 25.614 1.00 94.69 112 GLY A N 1
ATOM 886 C CA . GLY A 1 112 ? -10.287 15.662 26.163 1.00 94.69 112 GLY A CA 1
ATOM 887 C C . GLY A 1 112 ? -10.085 16.793 25.168 1.00 94.69 112 GLY A C 1
ATOM 888 O O . GLY A 1 112 ? -9.931 17.946 25.567 1.00 94.69 112 GLY A O 1
ATOM 889 N N . LYS A 1 113 ? -10.130 16.503 23.870 1.00 95.19 113 LYS A N 1
ATOM 890 C CA . LYS A 1 113 ? -10.028 17.527 22.834 1.00 95.19 113 LYS A CA 1
ATOM 891 C C . LYS A 1 113 ? -11.403 18.142 22.565 1.00 95.19 113 LYS A C 1
ATOM 893 O O . LYS A 1 113 ? -12.413 17.449 22.488 1.00 95.19 113 LYS A O 1
ATOM 898 N N . THR A 1 114 ? -11.475 19.468 22.495 1.00 91.75 114 THR A N 1
ATOM 899 C CA . THR A 1 114 ? -12.726 20.233 22.286 1.00 91.75 114 THR A CA 1
ATOM 900 C C . THR A 1 114 ? -12.864 20.760 20.864 1.00 91.75 114 THR A C 1
ATOM 902 O O . THR A 1 114 ? -13.978 20.975 20.399 1.00 91.75 114 THR A O 1
ATOM 905 N N . THR A 1 115 ? -11.747 20.929 20.162 1.00 93.62 115 THR A N 1
ATOM 906 C CA . THR A 1 115 ? -11.681 21.507 18.817 1.00 93.62 115 THR A CA 1
ATOM 907 C C . THR A 1 115 ? -11.084 20.479 17.870 1.00 93.62 115 THR A C 1
ATOM 909 O O . THR A 1 115 ? -10.079 19.864 18.217 1.00 93.62 115 THR A O 1
ATOM 912 N N . LEU A 1 116 ? -11.701 20.282 16.704 1.00 94.69 116 LEU A N 1
ATOM 913 C CA . LEU A 1 116 ? -11.185 19.366 15.686 1.00 94.69 116 LEU A CA 1
ATOM 914 C C . LEU A 1 116 ? -9.867 19.885 15.080 1.00 94.69 116 LEU A C 1
ATOM 916 O O . LEU A 1 116 ? -9.627 21.097 15.097 1.00 94.69 116 LEU A O 1
ATOM 920 N N . PRO A 1 117 ? -9.031 18.997 14.513 1.00 94.00 117 PRO A N 1
ATOM 921 C CA . PRO A 1 117 ? -7.909 19.403 13.674 1.00 94.00 117 PRO A CA 1
ATOM 922 C C . PRO A 1 117 ? -8.357 20.308 12.516 1.00 94.00 117 PRO A C 1
ATOM 924 O O . PRO A 1 117 ? -9.497 20.244 12.050 1.00 94.00 117 PRO A O 1
ATOM 927 N N . ALA A 1 118 ? -7.459 21.174 12.047 1.00 88.94 118 ALA A N 1
ATOM 928 C CA . ALA A 1 118 ? -7.766 22.095 10.958 1.00 88.94 118 ALA A CA 1
ATOM 929 C C . ALA A 1 118 ? -8.132 21.331 9.672 1.00 88.94 118 ALA A C 1
ATOM 931 O O . ALA A 1 118 ? -7.410 20.428 9.263 1.00 88.94 118 ALA A O 1
ATOM 932 N N . GLY A 1 119 ? -9.233 21.725 9.027 1.00 88.56 119 GLY A N 1
ATOM 933 C CA . GLY A 1 119 ? -9.724 21.099 7.792 1.00 88.56 119 GLY A CA 1
ATOM 934 C C . GLY A 1 119 ? -10.665 19.908 8.000 1.00 88.56 119 GLY A C 1
ATOM 935 O O . GLY A 1 119 ? -11.314 19.492 7.044 1.00 88.56 119 GLY A O 1
ATOM 936 N N . GLU A 1 120 ? -10.805 19.405 9.229 1.00 92.44 120 GLU A N 1
ATOM 937 C CA . GLU A 1 120 ? -11.705 18.292 9.538 1.00 92.44 120 GLU A CA 1
ATOM 938 C C . GLU A 1 120 ? -13.160 18.741 9.723 1.00 92.44 120 GLU A C 1
ATOM 940 O O . GLU A 1 120 ? -13.449 19.805 10.277 1.00 92.44 120 GLU A O 1
ATOM 945 N N . THR A 1 121 ? -14.101 17.896 9.293 1.00 93.62 121 THR A N 1
ATOM 946 C CA . THR A 1 121 ? -15.547 18.144 9.424 1.00 93.62 121 THR A CA 1
ATOM 947 C C . THR A 1 121 ? -16.135 17.319 10.560 1.00 93.62 121 THR A C 1
ATOM 949 O O . THR A 1 121 ? -15.899 16.116 10.635 1.00 93.62 121 THR A O 1
ATOM 952 N N . LEU A 1 122 ? -16.943 17.934 11.428 1.00 97.12 122 LEU A N 1
ATOM 953 C CA . LEU A 1 122 ? -17.610 17.226 12.522 1.00 97.12 122 LEU A CA 1
ATOM 954 C C . LEU A 1 122 ? -18.709 16.290 11.996 1.00 97.12 122 LEU A C 1
ATOM 956 O O . LEU A 1 122 ? -19.661 16.752 11.370 1.00 97.12 122 LEU A O 1
ATOM 960 N N . VAL A 1 123 ? -18.596 14.995 12.296 1.00 97.69 123 VAL A N 1
ATOM 961 C CA . VAL A 1 123 ? -19.573 13.955 11.929 1.00 97.69 123 VAL A CA 1
ATOM 962 C C . VAL A 1 123 ? -20.138 13.205 13.135 1.00 97.69 123 VAL A C 1
ATOM 964 O O . VAL A 1 123 ? -21.236 12.663 13.035 1.00 97.69 123 VAL A O 1
ATOM 967 N N . ASP A 1 124 ? -19.439 13.180 14.276 1.00 97.75 124 ASP A N 1
ATOM 968 C CA . ASP 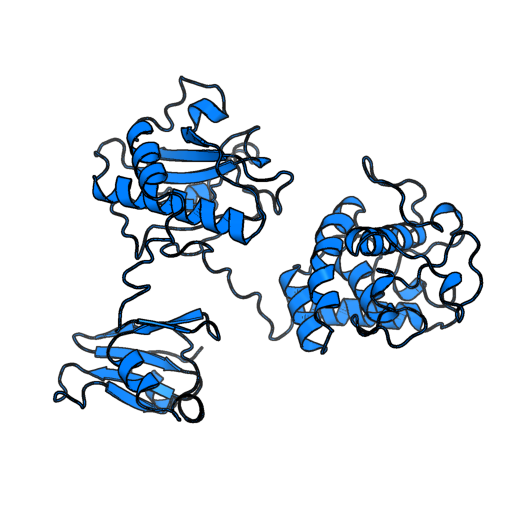A 1 124 ? -19.970 12.596 15.512 1.00 97.75 124 ASP A CA 1
ATOM 969 C C . ASP A 1 124 ? -21.088 13.492 16.096 1.00 97.75 124 ASP A C 1
ATOM 971 O O . ASP A 1 124 ? -20.801 14.590 16.593 1.00 97.75 124 ASP A O 1
ATOM 975 N N . PRO A 1 125 ? -22.361 13.037 16.109 1.00 96.88 125 PRO A N 1
ATOM 976 C CA . PRO A 1 125 ? -23.485 13.828 16.611 1.00 96.88 125 PRO A CA 1
ATOM 977 C C . PRO A 1 125 ? -23.424 14.080 18.124 1.00 96.88 125 PRO A C 1
ATOM 979 O O . PRO A 1 125 ? -24.183 14.903 18.640 1.00 96.88 125 PRO A O 1
ATOM 982 N N . ARG A 1 126 ? -22.555 13.374 18.858 1.00 94.69 126 ARG A N 1
ATOM 983 C CA . ARG A 1 126 ? -22.425 13.483 20.316 1.00 94.69 126 ARG A CA 1
ATOM 984 C C . ARG A 1 126 ? -21.154 14.170 20.774 1.00 94.69 126 ARG A C 1
ATOM 986 O O . ARG A 1 126 ? -21.002 14.361 21.978 1.00 94.69 126 ARG A O 1
ATOM 993 N N . TYR A 1 127 ? -20.292 14.608 19.863 1.00 95.12 127 TYR A N 1
ATOM 994 C CA . TYR A 1 127 ? -18.995 15.193 20.199 1.00 95.12 127 TYR A CA 1
ATOM 995 C C . TYR A 1 127 ? -19.098 16.312 21.252 1.00 95.12 127 TYR A C 1
ATOM 997 O O . TYR A 1 127 ? -18.401 16.309 22.266 1.00 95.12 127 TYR A O 1
ATOM 1005 N N . GLN A 1 128 ? -20.044 17.240 21.080 1.00 93.81 128 GLN A N 1
ATOM 1006 C CA . GLN A 1 128 ? -20.249 18.354 22.018 1.00 93.81 128 GLN A CA 1
ATOM 1007 C C . GLN A 1 128 ? -20.945 17.944 23.330 1.00 93.81 128 GLN A C 1
ATOM 1009 O O . GLN A 1 128 ? -20.910 18.688 24.305 1.00 93.81 128 GLN A O 1
ATOM 1014 N N . LEU A 1 129 ? -21.566 16.762 23.376 1.00 91.94 129 LEU A N 1
ATOM 1015 C CA . LEU A 1 129 ? -22.298 16.249 24.540 1.00 91.94 129 LEU A CA 1
ATOM 1016 C C . LEU A 1 129 ? -21.408 15.456 25.504 1.00 91.94 129 LEU A C 1
ATOM 1018 O O . LEU A 1 129 ? -21.822 15.150 26.621 1.00 91.94 129 LEU A O 1
ATOM 1022 N N . VAL A 1 130 ? -20.198 15.092 25.081 1.00 89.44 130 VAL A N 1
ATOM 1023 C CA . VAL A 1 130 ? -19.234 14.402 25.939 1.00 89.44 130 VAL A CA 1
ATOM 1024 C C . VAL A 1 130 ? -18.685 15.378 26.982 1.00 89.44 130 VAL A C 1
ATOM 1026 O O . VAL A 1 130 ? -18.102 16.409 26.639 1.00 89.44 130 VAL A O 1
ATOM 1029 N N . THR A 1 131 ? -18.851 15.032 28.259 1.00 87.06 131 THR A N 1
ATOM 1030 C CA . THR A 1 131 ? -18.471 15.871 29.413 1.00 87.06 131 THR A CA 1
ATOM 1031 C C . THR A 1 131 ? -17.329 15.305 30.250 1.00 87.06 131 THR A C 1
ATOM 1033 O O . THR A 1 131 ? -16.651 16.058 30.943 1.00 87.06 131 THR A O 1
ATOM 1036 N N . LYS A 1 132 ? -17.102 13.992 30.198 1.00 88.56 132 LYS A N 1
ATOM 1037 C CA . LYS A 1 132 ? -15.978 13.327 30.865 1.00 88.56 132 LYS A CA 1
ATOM 1038 C C . LYS A 1 132 ? -14.836 13.136 29.875 1.00 88.56 132 LYS A C 1
ATOM 1040 O O . LYS A 1 132 ? -15.092 13.048 28.671 1.00 88.56 132 LYS A O 1
ATOM 1045 N N . THR A 1 133 ? -13.606 13.004 30.375 1.00 91.75 133 THR A N 1
ATOM 1046 C CA . THR A 1 133 ? -12.401 12.756 29.562 1.00 91.75 133 THR A CA 1
ATOM 1047 C C . THR A 1 133 ? -11.444 11.774 30.252 1.00 91.75 133 THR A C 1
ATOM 1049 O O . THR A 1 133 ? -11.481 11.616 31.471 1.00 91.75 133 THR A O 1
ATOM 1052 N N . THR A 1 134 ? -10.614 11.082 29.473 1.00 92.50 134 THR A N 1
ATOM 1053 C CA . THR A 1 134 ? -9.537 10.183 29.927 1.00 92.50 134 THR A CA 1
ATOM 1054 C C . THR A 1 134 ? -8.347 10.309 28.976 1.00 92.50 134 THR A C 1
ATOM 1056 O O . THR A 1 134 ? -8.505 10.762 27.846 1.00 92.50 134 THR A O 1
ATOM 1059 N N . THR A 1 135 ? -7.150 9.920 29.408 1.00 92.44 135 THR A N 1
ATOM 1060 C CA . THR A 1 135 ? -5.955 9.882 28.548 1.00 92.44 135 THR A CA 1
ATOM 1061 C C . THR A 1 135 ? -5.659 8.487 27.997 1.00 92.44 135 THR A C 1
ATOM 1063 O O . THR A 1 135 ? -4.913 8.373 27.025 1.00 92.44 135 THR A O 1
ATOM 1066 N N . THR A 1 136 ? -6.255 7.437 28.575 1.00 94.56 136 THR A N 1
ATOM 1067 C CA . THR A 1 136 ? -5.991 6.033 28.225 1.00 94.56 136 THR A CA 1
ATOM 1068 C C . THR A 1 136 ? -7.250 5.287 27.789 1.00 94.56 136 THR A C 1
ATOM 1070 O O . THR A 1 136 ? -8.364 5.632 28.197 1.00 94.56 136 THR A O 1
ATOM 1073 N N . ILE A 1 137 ? -7.065 4.247 26.971 1.00 94.38 137 ILE A N 1
ATOM 1074 C CA . ILE A 1 137 ? -8.126 3.354 26.486 1.00 94.38 137 ILE A CA 1
ATOM 1075 C C . ILE A 1 137 ? -8.764 2.584 27.648 1.00 94.38 137 ILE A C 1
ATOM 1077 O O . ILE A 1 137 ? -9.985 2.484 27.718 1.00 94.38 137 ILE A O 1
ATOM 1081 N N . GLU A 1 138 ? -7.966 2.100 28.601 1.00 93.19 138 GLU A N 1
ATOM 1082 C CA . GLU A 1 138 ? -8.451 1.404 29.799 1.00 93.19 138 GLU A CA 1
ATOM 1083 C C . GLU A 1 138 ? -9.389 2.301 30.618 1.00 93.19 138 GLU A C 1
ATOM 1085 O O . GLU A 1 138 ? -10.427 1.851 31.106 1.00 93.19 138 GLU A O 1
ATOM 1090 N N . GLY A 1 139 ? -9.086 3.603 30.674 1.00 89.00 139 GLY A N 1
ATOM 1091 C CA . GLY A 1 139 ? -9.899 4.590 31.375 1.00 89.00 139 GLY A CA 1
ATOM 1092 C C . GLY A 1 139 ? -11.307 4.774 30.804 1.00 89.00 139 GLY A C 1
ATOM 1093 O O . GLY A 1 139 ? -12.143 5.341 31.496 1.00 89.00 139 GLY A O 1
ATOM 1094 N N . LEU A 1 140 ? -11.612 4.275 29.597 1.00 86.06 140 LEU A N 1
ATOM 1095 C CA . LEU A 1 140 ? -12.965 4.314 29.018 1.00 86.06 140 LEU A CA 1
ATOM 1096 C C . LEU A 1 140 ? -13.984 3.471 29.818 1.00 86.06 140 LEU A C 1
ATOM 1098 O O . LEU A 1 140 ? -15.195 3.709 29.735 1.00 86.06 140 LEU A O 1
ATOM 1102 N N . GLY A 1 141 ? -13.515 2.488 30.597 1.00 79.31 141 GLY A N 1
ATOM 1103 C CA . GLY A 1 141 ? -14.354 1.653 31.460 1.00 79.31 141 GLY A CA 1
ATOM 1104 C C . GLY A 1 141 ? -14.964 2.423 32.637 1.00 79.31 141 GLY A C 1
ATOM 1105 O O . GLY A 1 141 ? -14.323 3.274 33.247 1.00 79.31 141 GLY A O 1
ATOM 1106 N N . GLY A 1 142 ? -16.231 2.150 32.963 1.00 65.56 142 GLY A N 1
ATOM 1107 C CA . GLY A 1 142 ? -16.931 2.706 34.133 1.00 65.56 142 GLY A CA 1
ATOM 1108 C C . GLY A 1 142 ? -17.337 4.185 34.037 1.00 65.56 142 GLY A C 1
ATOM 1109 O O . GLY A 1 142 ? -18.303 4.598 34.679 1.00 65.56 142 GLY A O 1
ATOM 1110 N N . ALA A 1 143 ? -16.661 4.995 33.218 1.00 64.44 143 ALA A N 1
ATOM 1111 C CA . ALA A 1 143 ? -16.995 6.407 33.032 1.00 64.44 143 ALA A CA 1
ATOM 1112 C C . ALA A 1 143 ? -17.963 6.677 31.857 1.00 64.44 143 ALA A C 1
ATOM 1114 O O . ALA A 1 143 ? -18.758 7.620 31.974 1.00 64.44 143 ALA A O 1
ATOM 1115 N N . TRP A 1 144 ? -17.965 5.839 30.806 1.00 64.81 144 TRP A N 1
ATOM 1116 C CA . TRP A 1 144 ? -18.835 5.966 29.615 1.00 64.81 144 TRP A CA 1
ATOM 1117 C C . TRP A 1 144 ? -19.533 4.670 29.201 1.00 64.81 144 TRP A C 1
ATOM 1119 O O . TRP A 1 144 ? -20.677 4.720 28.756 1.00 64.81 144 TRP A O 1
ATOM 1129 N N . ALA A 1 145 ? -18.889 3.518 29.398 1.00 60.06 145 ALA A N 1
ATOM 1130 C CA . ALA A 1 145 ? -19.547 2.219 29.334 1.00 60.06 145 ALA A CA 1
ATOM 1131 C C . ALA A 1 145 ? -19.889 1.751 30.763 1.00 60.06 145 ALA A C 1
ATOM 1133 O O . ALA A 1 145 ? -19.006 1.786 31.625 1.00 60.06 145 ALA A O 1
ATOM 1134 N N . PRO A 1 146 ? -21.118 1.267 31.039 1.00 61.78 146 PRO A N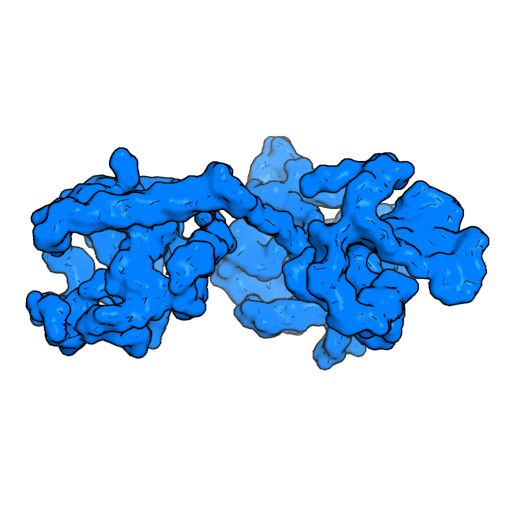 1
ATOM 1135 C CA . PRO A 1 146 ? -21.484 0.726 32.355 1.00 61.78 146 PRO A CA 1
ATOM 1136 C C . PRO A 1 146 ? -20.594 -0.446 32.789 1.00 61.78 146 PRO A C 1
ATOM 1138 O O . PRO A 1 146 ? -20.414 -0.700 33.977 1.00 61.78 146 PRO A O 1
ATOM 1141 N N . ASN A 1 147 ? -20.021 -1.159 31.817 1.00 70.94 147 ASN A N 1
ATOM 1142 C CA . ASN A 1 147 ? -19.078 -2.235 32.058 1.00 70.94 147 ASN A CA 1
ATOM 1143 C C . ASN A 1 147 ? -17.693 -1.667 32.411 1.00 70.94 147 ASN A C 1
ATOM 1145 O O . ASN A 1 147 ? -17.009 -1.099 31.557 1.00 70.94 147 ASN A O 1
ATOM 1149 N N . ALA A 1 148 ? -17.259 -1.876 33.656 1.00 72.06 148 ALA A N 1
ATOM 1150 C CA . ALA A 1 148 ? -15.929 -1.490 34.128 1.00 72.06 148 ALA A CA 1
ATOM 1151 C C . ALA A 1 148 ? -14.793 -2.113 33.292 1.00 72.06 148 ALA A C 1
ATOM 1153 O O . ALA A 1 148 ? -13.745 -1.497 33.134 1.00 72.06 148 ALA A O 1
ATOM 1154 N N . GLN A 1 149 ? -15.025 -3.283 32.685 1.00 79.88 149 GLN A N 1
ATOM 1155 C CA . GLN A 1 149 ? -14.037 -3.995 31.871 1.00 79.88 149 GLN A CA 1
ATOM 1156 C C . GLN A 1 149 ? -13.988 -3.525 30.408 1.00 79.88 149 GLN A C 1
ATOM 1158 O O . GLN A 1 149 ? -13.196 -4.042 29.626 1.00 79.88 149 GLN A O 1
ATOM 1163 N N . TYR A 1 150 ? -14.839 -2.577 29.997 1.00 84.38 150 TYR A N 1
ATOM 1164 C CA . TYR A 1 150 ? -14.908 -2.134 28.602 1.00 84.38 150 TYR A CA 1
ATOM 1165 C C . TYR A 1 150 ? -13.553 -1.649 28.075 1.00 84.38 150 TYR A C 1
ATOM 1167 O O . TYR A 1 150 ? -13.057 -2.172 27.078 1.00 84.38 150 TYR A O 1
ATOM 1175 N N . GLY A 1 151 ? -12.941 -0.688 28.775 1.00 88.12 151 GLY A N 1
ATOM 1176 C CA . GLY A 1 151 ? -11.659 -0.118 28.366 1.00 88.12 151 GLY A CA 1
ATOM 1177 C C . GLY A 1 151 ? -10.550 -1.168 28.328 1.00 88.12 151 GLY A C 1
ATOM 1178 O O . GLY A 1 151 ? -9.788 -1.218 27.369 1.00 88.12 151 GLY A O 1
ATOM 1179 N N . GLU A 1 152 ? -10.513 -2.059 29.318 1.00 91.88 152 GLU A N 1
ATOM 1180 C CA . GLU A 1 152 ? -9.554 -3.169 29.394 1.00 91.88 152 GLU A CA 1
ATOM 1181 C C . GLU A 1 152 ? -9.690 -4.144 28.216 1.00 91.88 152 GLU A C 1
ATOM 1183 O O . GLU A 1 152 ? -8.697 -4.566 27.629 1.00 91.88 152 GLU A O 1
ATOM 1188 N N . ASN A 1 153 ? -10.918 -4.471 27.807 1.00 92.31 153 ASN A N 1
ATOM 1189 C CA . ASN A 1 153 ? -11.145 -5.356 26.665 1.00 92.31 153 ASN A CA 1
ATOM 1190 C C . ASN A 1 153 ? -10.692 -4.721 25.343 1.00 92.31 153 ASN A C 1
ATOM 1192 O O . ASN A 1 153 ? -10.114 -5.406 24.496 1.00 92.31 153 ASN A O 1
ATOM 1196 N N . VAL A 1 154 ? -10.940 -3.420 25.158 1.00 94.75 154 VAL A N 1
ATOM 1197 C CA . VAL A 1 154 ? -10.471 -2.688 23.971 1.00 94.75 154 VAL A CA 1
ATOM 1198 C C . VAL A 1 154 ? -8.945 -2.585 23.982 1.00 94.75 154 VAL A C 1
ATOM 1200 O O . VAL A 1 154 ? -8.311 -2.904 22.977 1.00 94.75 154 VAL A O 1
ATOM 1203 N N . ALA A 1 155 ? -8.346 -2.227 25.120 1.00 95.00 155 ALA A N 1
ATOM 1204 C CA . ALA A 1 155 ? -6.896 -2.170 25.285 1.00 95.00 155 ALA A CA 1
ATOM 1205 C C . ALA A 1 155 ? -6.237 -3.532 25.013 1.00 95.00 155 ALA A C 1
ATOM 1207 O O . ALA A 1 155 ? -5.246 -3.602 24.288 1.00 95.00 155 ALA A O 1
ATOM 1208 N N . GLY A 1 156 ? -6.839 -4.629 25.482 1.00 96.62 156 GLY A N 1
ATOM 1209 C CA . GLY A 1 156 ? -6.385 -5.987 25.185 1.00 96.62 156 GLY A CA 1
ATOM 1210 C C . GLY A 1 156 ? -6.332 -6.289 23.684 1.00 96.62 156 GLY A C 1
ATOM 1211 O O . GLY A 1 156 ? -5.378 -6.909 23.218 1.00 96.62 156 GLY A O 1
ATOM 1212 N N . ARG A 1 157 ? -7.297 -5.795 22.895 1.00 96.88 157 ARG A N 1
ATOM 1213 C CA . ARG A 1 157 ? -7.278 -5.938 21.426 1.00 96.88 157 ARG A CA 1
ATOM 1214 C C . ARG A 1 157 ? -6.215 -5.070 20.759 1.00 96.88 157 ARG A C 1
ATOM 1216 O O . ARG A 1 157 ? -5.619 -5.515 19.782 1.00 96.88 157 ARG A O 1
ATOM 1223 N N . VAL A 1 158 ? -5.950 -3.871 21.281 1.00 97.06 158 VAL A N 1
ATOM 1224 C CA . VAL A 1 158 ? -4.833 -3.032 20.811 1.00 97.06 158 VAL A CA 1
ATOM 1225 C C . VAL A 1 158 ? -3.501 -3.744 21.045 1.00 97.06 158 VAL A C 1
ATOM 1227 O O . VAL A 1 158 ? -2.680 -3.824 20.132 1.00 97.06 158 VAL A O 1
ATOM 1230 N N . VAL A 1 159 ? -3.295 -4.299 22.243 1.00 95.62 159 VAL A N 1
ATOM 1231 C CA . VAL A 1 159 ? -2.080 -5.050 22.587 1.00 95.62 159 VAL A CA 1
ATOM 1232 C C . VAL A 1 159 ? -1.941 -6.297 21.713 1.00 95.62 159 VAL A C 1
ATOM 1234 O O . VAL A 1 159 ? -0.888 -6.486 21.114 1.00 95.62 159 VAL A O 1
ATOM 1237 N N . ASP A 1 160 ? -3.001 -7.096 21.556 1.00 95.75 160 ASP A N 1
ATOM 1238 C CA . ASP A 1 160 ? -2.994 -8.285 20.689 1.00 95.75 160 ASP A CA 1
ATOM 1239 C C . ASP A 1 160 ? -2.645 -7.935 19.233 1.00 95.75 160 ASP A C 1
ATOM 1241 O O . ASP A 1 160 ? -1.832 -8.613 18.609 1.00 95.75 160 ASP A O 1
ATOM 1245 N N . MET A 1 161 ? -3.200 -6.842 18.701 1.00 95.25 161 MET A N 1
ATOM 1246 C CA . MET A 1 161 ? -2.895 -6.368 17.349 1.00 95.25 161 MET A CA 1
ATOM 1247 C C . MET A 1 161 ? -1.440 -5.910 17.212 1.00 95.25 161 MET A C 1
ATOM 1249 O O . MET A 1 161 ? -0.773 -6.265 16.240 1.00 95.25 161 MET A O 1
ATOM 1253 N N . ARG A 1 162 ? -0.923 -5.154 18.189 1.00 93.50 162 ARG A N 1
ATOM 1254 C CA . ARG A 1 162 ? 0.476 -4.702 18.205 1.00 93.50 162 ARG A CA 1
ATOM 1255 C C . ARG A 1 162 ? 1.447 -5.871 18.310 1.00 93.50 162 ARG A C 1
ATOM 1257 O O . ARG A 1 162 ? 2.426 -5.886 17.567 1.00 93.50 162 ARG A O 1
ATOM 1264 N N . SER A 1 163 ? 1.169 -6.849 19.168 1.00 92.38 163 SER A N 1
ATOM 1265 C CA . SER A 1 163 ? 1.989 -8.054 19.290 1.00 92.38 163 SER A CA 1
ATOM 1266 C C . SER A 1 163 ? 1.909 -8.916 18.036 1.00 92.38 163 SER A C 1
ATOM 1268 O O . SER A 1 163 ? 2.941 -9.372 17.563 1.00 92.38 163 SER A O 1
ATOM 1270 N N . PHE A 1 164 ? 0.730 -9.088 17.427 1.00 88.56 164 PHE A N 1
ATOM 1271 C CA . PHE A 1 164 ? 0.609 -9.775 16.138 1.00 88.56 164 PHE A CA 1
ATOM 1272 C C . PHE A 1 164 ? 1.464 -9.103 15.055 1.00 88.56 164 PHE A C 1
ATOM 1274 O O . PHE A 1 164 ? 2.148 -9.797 14.308 1.00 88.56 164 PHE A O 1
ATOM 1281 N N . ALA A 1 165 ? 1.442 -7.769 14.991 1.00 83.75 165 ALA A N 1
ATOM 1282 C CA . ALA A 1 165 ? 2.164 -6.996 13.988 1.00 83.75 165 ALA A CA 1
ATOM 1283 C C . ALA A 1 165 ? 3.690 -7.008 14.181 1.00 83.75 165 ALA A C 1
ATOM 1285 O O . ALA A 1 165 ? 4.423 -7.067 13.196 1.00 83.75 165 ALA A O 1
ATOM 1286 N N . ASN A 1 166 ? 4.163 -6.928 15.429 1.00 82.62 166 ASN A N 1
ATOM 1287 C CA . ASN A 1 166 ? 5.573 -6.655 15.728 1.00 82.62 166 ASN A CA 1
ATOM 1288 C C . ASN A 1 166 ? 6.340 -7.876 16.255 1.00 82.62 166 ASN A C 1
ATOM 1290 O O . ASN A 1 166 ? 7.496 -8.086 15.884 1.00 82.62 166 ASN A O 1
ATOM 1294 N N . ASP A 1 167 ? 5.688 -8.707 17.066 1.00 80.31 167 ASP A N 1
ATOM 1295 C CA . ASP A 1 167 ? 6.329 -9.792 17.821 1.00 80.31 167 ASP A CA 1
ATOM 1296 C C . ASP A 1 167 ? 5.876 -11.187 17.350 1.00 80.31 167 ASP A C 1
ATOM 1298 O O . ASP A 1 167 ? 6.483 -12.203 17.688 1.00 80.31 167 ASP A O 1
ATOM 1302 N N . GLY A 1 168 ? 4.791 -11.245 16.576 1.00 69.88 168 GLY A N 1
ATOM 1303 C CA . GLY A 1 168 ? 4.159 -12.470 16.111 1.00 69.88 168 GLY A CA 1
ATOM 1304 C C . GLY A 1 168 ? 4.888 -13.161 14.949 1.00 69.88 168 GLY A C 1
ATOM 1305 O O . GLY A 1 168 ? 5.841 -12.628 14.372 1.00 69.88 168 GLY A O 1
ATOM 1306 N N . PRO A 1 169 ? 4.408 -14.360 14.553 1.00 61.34 169 PRO A N 1
ATOM 1307 C CA . PRO A 1 169 ? 4.908 -15.063 13.370 1.00 61.34 169 PRO A CA 1
ATOM 1308 C C . PRO A 1 169 ? 4.512 -14.354 12.070 1.00 61.34 169 PRO A C 1
ATOM 1310 O O . PRO A 1 169 ? 5.058 -14.655 11.011 1.00 61.34 169 PRO A O 1
ATOM 1313 N N . TRP A 1 170 ? 3.554 -13.423 12.135 1.00 61.81 170 TRP A N 1
ATOM 1314 C CA . TRP A 1 170 ? 3.241 -12.564 11.012 1.00 61.81 170 TRP A CA 1
ATOM 1315 C C . TRP A 1 170 ? 4.443 -11.667 10.722 1.00 61.81 170 TRP A C 1
ATOM 1317 O O . TRP A 1 170 ? 4.919 -10.922 11.577 1.00 61.81 170 TRP A O 1
ATOM 1327 N N . LYS A 1 171 ? 4.937 -11.755 9.494 1.00 58.25 171 LYS A N 1
ATOM 1328 C CA . LYS A 1 171 ? 5.852 -10.779 8.921 1.00 58.25 171 LYS A CA 1
ATOM 1329 C C . LYS A 1 171 ? 5.095 -10.075 7.818 1.00 58.25 171 LYS A C 1
ATOM 1331 O O . LYS A 1 171 ? 4.410 -10.732 7.029 1.00 58.25 171 LYS A O 1
ATOM 1336 N N . GLU A 1 172 ? 5.198 -8.748 7.778 1.00 54.12 172 GLU A N 1
ATOM 1337 C CA . GLU A 1 172 ? 4.737 -8.009 6.613 1.00 54.12 172 GLU A CA 1
ATOM 1338 C C . GLU A 1 172 ? 5.475 -8.593 5.415 1.00 54.12 172 GLU A C 1
ATOM 1340 O O . GLU A 1 172 ? 6.704 -8.519 5.348 1.00 54.12 172 GLU A O 1
ATOM 1345 N N . GLN A 1 173 ? 4.733 -9.264 4.530 1.00 47.47 173 GLN A N 1
ATOM 1346 C CA . GLN A 1 173 ? 5.324 -9.819 3.324 1.00 47.47 173 GLN A CA 1
ATOM 1347 C C . GLN A 1 173 ? 6.010 -8.656 2.606 1.00 47.47 173 GLN A C 1
ATOM 1349 O O . GLN A 1 173 ? 5.367 -7.603 2.454 1.00 47.47 173 GLN A O 1
ATOM 1354 N N . PRO A 1 174 ? 7.297 -8.787 2.226 1.00 50.56 174 PRO A N 1
ATOM 1355 C CA . PRO A 1 174 ? 7.949 -7.749 1.451 1.00 50.56 174 PRO A CA 1
ATOM 1356 C C . PRO A 1 174 ? 7.039 -7.467 0.264 1.00 50.56 174 PRO A C 1
ATOM 1358 O O . PRO A 1 174 ? 6.566 -8.394 -0.393 1.00 50.56 174 PRO A O 1
ATOM 1361 N N . MET A 1 175 ? 6.695 -6.195 0.066 1.00 53.44 175 MET A N 1
ATOM 1362 C CA . MET A 1 175 ? 5.872 -5.821 -1.075 1.00 53.44 175 MET A CA 1
ATOM 1363 C C . MET A 1 175 ? 6.490 -6.421 -2.337 1.00 53.44 175 MET A C 1
ATOM 1365 O O . MET A 1 175 ? 7.704 -6.404 -2.507 1.00 53.44 175 MET A O 1
ATOM 1369 N N . GLU A 1 176 ? 5.659 -6.985 -3.199 1.00 63.47 176 GLU A N 1
ATOM 1370 C CA . GLU A 1 176 ? 6.072 -7.320 -4.553 1.00 63.47 176 GLU A CA 1
ATOM 1371 C C . GLU A 1 176 ? 5.872 -6.090 -5.430 1.00 63.47 176 GLU A C 1
ATOM 1373 O O . GLU A 1 176 ? 5.056 -5.212 -5.120 1.00 63.47 176 GLU A O 1
ATOM 1378 N N . ALA A 1 177 ? 6.631 -5.999 -6.521 1.00 74.31 177 ALA A N 1
ATOM 1379 C CA . ALA A 1 177 ? 6.386 -4.935 -7.475 1.00 74.31 177 ALA A CA 1
ATOM 1380 C C . ALA A 1 177 ? 4.969 -5.096 -8.039 1.00 74.31 177 ALA A C 1
ATOM 1382 O O . ALA A 1 177 ? 4.539 -6.187 -8.406 1.00 74.31 177 ALA A O 1
ATOM 1383 N N . GLN A 1 178 ? 4.242 -3.992 -8.106 1.00 81.31 178 GLN A N 1
ATOM 1384 C CA . GLN A 1 178 ? 2.852 -3.943 -8.544 1.00 81.31 178 GLN A CA 1
ATOM 1385 C C . GLN A 1 178 ? 2.720 -4.051 -10.064 1.00 81.31 178 GLN A C 1
ATOM 1387 O O . GLN A 1 178 ? 1.618 -4.275 -10.561 1.00 81.31 178 GLN A O 1
ATOM 1392 N N . ILE A 1 179 ? 3.835 -3.889 -10.783 1.00 82.00 179 ILE A N 1
ATOM 1393 C CA . ILE A 1 179 ? 3.930 -3.987 -12.235 1.00 82.00 179 ILE A CA 1
ATOM 1394 C C . ILE A 1 179 ? 4.830 -5.178 -12.600 1.00 82.00 179 ILE A C 1
ATOM 1396 O O . ILE A 1 179 ? 5.966 -5.245 -12.116 1.00 82.00 179 ILE A O 1
ATOM 1400 N N . PRO A 1 180 ? 4.373 -6.104 -13.467 1.00 75.12 180 PRO A N 1
ATOM 1401 C CA . PRO A 1 180 ? 5.187 -7.217 -13.943 1.00 75.12 180 PRO A CA 1
ATOM 1402 C C . PRO A 1 180 ? 6.524 -6.768 -14.542 1.00 75.12 180 PRO A C 1
ATOM 1404 O O . PRO A 1 180 ? 6.626 -5.727 -15.192 1.00 75.12 180 PRO A O 1
ATOM 1407 N N . GLY A 1 181 ? 7.562 -7.575 -14.333 1.00 72.12 181 GLY A N 1
ATOM 1408 C CA . GLY A 1 181 ? 8.914 -7.279 -14.808 1.00 72.12 181 GLY A CA 1
ATOM 1409 C C . GLY A 1 181 ? 9.701 -6.305 -13.929 1.00 72.12 181 GLY A C 1
ATOM 1410 O O . GLY A 1 181 ? 10.885 -6.084 -14.183 1.00 72.12 181 GLY A O 1
ATOM 1411 N N . PHE A 1 182 ? 9.099 -5.747 -12.878 1.00 81.12 182 PHE A N 1
ATOM 1412 C CA . PHE A 1 182 ? 9.821 -4.996 -11.854 1.00 81.12 182 PHE A CA 1
ATOM 1413 C C . PHE A 1 182 ? 10.118 -5.860 -10.630 1.00 81.12 182 PHE A C 1
ATOM 1415 O O . PHE A 1 182 ? 9.373 -6.774 -10.283 1.00 81.12 182 PHE A O 1
ATOM 1422 N N . ARG A 1 183 ? 11.218 -5.549 -9.945 1.00 80.88 183 ARG A N 1
ATOM 1423 C CA . ARG A 1 183 ? 11.521 -6.068 -8.607 1.00 80.88 183 ARG A CA 1
ATOM 1424 C C . ARG A 1 183 ? 11.226 -4.991 -7.577 1.00 80.88 183 ARG A C 1
ATOM 1426 O O . ARG A 1 183 ? 11.550 -3.828 -7.797 1.00 80.88 183 ARG A O 1
ATOM 1433 N N . TRP A 1 184 ? 10.640 -5.360 -6.448 1.00 80.25 184 TRP A N 1
ATOM 1434 C CA . TRP A 1 184 ? 10.463 -4.404 -5.363 1.00 80.25 184 TRP A CA 1
ATOM 1435 C C . TRP A 1 184 ? 11.808 -4.097 -4.701 1.00 80.25 184 TRP A C 1
ATOM 1437 O O . TRP A 1 184 ?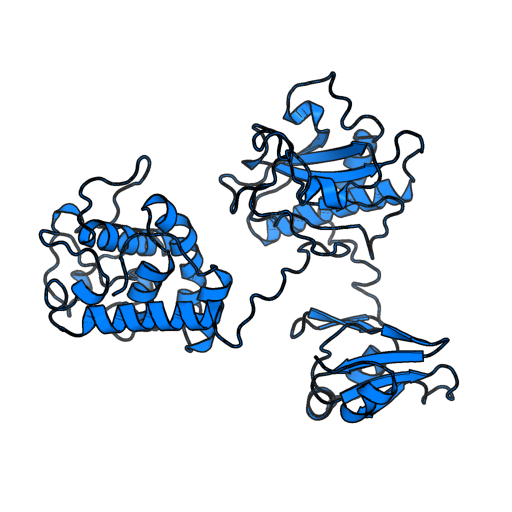 12.533 -5.011 -4.307 1.00 80.25 184 TRP A O 1
ATOM 1447 N N . TYR A 1 185 ? 12.146 -2.815 -4.599 1.00 79.94 185 TYR A N 1
ATOM 1448 C CA . TYR A 1 185 ? 13.327 -2.328 -3.890 1.00 79.94 185 TYR A CA 1
ATOM 1449 C C . TYR A 1 185 ? 12.980 -0.959 -3.293 1.00 79.94 185 TYR A C 1
ATOM 1451 O O . TYR A 1 185 ? 13.148 0.059 -3.963 1.00 79.94 185 TYR A O 1
ATOM 1459 N N . PRO A 1 186 ? 12.416 -0.916 -2.076 1.00 82.00 186 PRO A N 1
ATOM 1460 C CA . PRO A 1 186 ? 11.752 0.276 -1.576 1.00 82.00 186 PRO A CA 1
ATOM 1461 C C . PRO A 1 186 ? 12.740 1.415 -1.339 1.00 82.00 186 PRO A C 1
ATOM 1463 O O . PRO A 1 186 ? 13.817 1.213 -0.774 1.00 82.00 186 PRO A O 1
ATOM 1466 N N . ALA A 1 187 ? 12.338 2.630 -1.701 1.00 86.25 187 ALA A N 1
ATOM 1467 C CA . ALA A 1 187 ? 12.986 3.829 -1.201 1.00 86.25 187 ALA A CA 1
ATOM 1468 C C . ALA A 1 187 ? 12.781 3.943 0.317 1.00 86.25 187 ALA A C 1
ATOM 1470 O O . ALA A 1 187 ? 11.767 3.501 0.866 1.00 86.25 187 ALA A O 1
ATOM 1471 N N . ALA A 1 188 ? 13.740 4.553 1.010 1.00 82.00 188 ALA A N 1
ATOM 1472 C CA . ALA A 1 188 ? 13.600 4.859 2.422 1.00 82.00 188 ALA A CA 1
ATOM 1473 C C . ALA A 1 188 ? 12.358 5.736 2.646 1.00 82.00 188 ALA A C 1
ATOM 1475 O O . ALA A 1 188 ? 12.042 6.621 1.850 1.00 82.00 188 ALA A O 1
ATOM 1476 N N . THR A 1 189 ? 11.664 5.539 3.769 1.00 80.94 189 THR A N 1
ATOM 1477 C CA . THR A 1 189 ? 10.441 6.292 4.119 1.00 80.94 189 THR A CA 1
ATOM 1478 C C . THR A 1 189 ? 10.673 7.795 4.279 1.00 80.94 189 THR A C 1
ATOM 1480 O O . THR A 1 189 ? 9.729 8.556 4.438 1.00 80.94 189 THR A O 1
ATOM 1483 N N . THR A 1 190 ? 11.932 8.225 4.264 1.00 81.62 190 THR A N 1
ATOM 1484 C CA . THR A 1 190 ? 12.372 9.619 4.261 1.00 81.62 190 THR A CA 1
ATOM 1485 C C . THR A 1 190 ? 12.416 10.265 2.876 1.00 81.62 190 THR A C 1
ATOM 1487 O O . THR A 1 190 ? 12.745 11.446 2.799 1.00 81.62 190 THR A O 1
ATOM 1490 N N . HIS A 1 191 ? 12.140 9.512 1.807 1.00 85.44 191 HIS A N 1
ATOM 1491 C CA . HIS A 1 191 ? 12.304 9.935 0.409 1.00 85.44 191 HIS A CA 1
ATOM 1492 C C . HIS A 1 191 ? 10.982 9.990 -0.369 1.00 85.44 191 HIS A C 1
ATOM 1494 O O . HIS A 1 191 ? 10.979 10.287 -1.562 1.00 85.44 191 HIS A O 1
ATOM 1500 N N . TYR A 1 192 ? 9.859 9.683 0.278 1.00 91.62 192 TYR A N 1
ATOM 1501 C CA . TYR A 1 192 ? 8.527 9.706 -0.318 1.00 91.62 192 TYR A CA 1
ATOM 1502 C C . TYR A 1 192 ? 7.464 9.968 0.759 1.00 91.62 192 TYR A C 1
ATOM 1504 O O . TYR A 1 192 ? 7.707 9.784 1.952 1.00 91.62 192 TYR A O 1
ATOM 1512 N N . THR A 1 193 ? 6.263 10.379 0.353 1.00 84.00 193 THR A N 1
ATOM 1513 C CA . THR A 1 193 ? 5.118 10.503 1.268 1.00 84.00 193 THR A CA 1
ATOM 1514 C C . THR A 1 193 ? 4.274 9.240 1.197 1.00 84.00 193 THR A C 1
ATOM 1516 O O . THR A 1 193 ? 3.860 8.841 0.110 1.00 84.00 193 THR A O 1
ATOM 1519 N N . ARG A 1 194 ? 3.990 8.620 2.347 1.00 80.06 194 ARG A N 1
ATOM 1520 C CA . ARG A 1 194 ? 3.014 7.526 2.413 1.00 80.06 194 ARG A CA 1
ATOM 1521 C C . ARG A 1 194 ? 1.612 8.045 2.105 1.00 80.06 194 ARG A C 1
ATOM 1523 O O . ARG A 1 194 ? 1.188 9.049 2.675 1.00 80.06 194 ARG A O 1
ATOM 1530 N N . GLY A 1 195 ? 0.895 7.337 1.248 1.00 74.06 195 GLY A N 1
ATOM 1531 C CA . GLY A 1 195 ? -0.371 7.775 0.692 1.00 74.06 195 GLY A CA 1
ATOM 1532 C C . GLY A 1 195 ? -0.213 8.845 -0.392 1.00 74.06 195 GLY A C 1
ATOM 1533 O O . GLY A 1 195 ? 0.836 9.475 -0.574 1.00 74.06 195 GLY A O 1
ATOM 1534 N N . ARG A 1 196 ? -1.309 9.083 -1.110 1.00 84.25 196 ARG A N 1
ATOM 1535 C CA . ARG A 1 196 ? -1.440 10.150 -2.104 1.00 84.25 196 ARG A CA 1
ATOM 1536 C C . ARG A 1 196 ? -2.588 11.067 -1.721 1.00 84.25 196 ARG A C 1
ATOM 1538 O O . ARG A 1 196 ? -3.688 10.612 -1.427 1.00 84.25 196 ARG A O 1
ATOM 1545 N N . ALA A 1 197 ? -2.330 12.371 -1.755 1.00 73.81 197 ALA A N 1
ATOM 1546 C CA . ALA A 1 197 ? -3.331 13.397 -1.456 1.00 73.81 197 ALA A CA 1
ATOM 1547 C C . ALA A 1 197 ? -4.274 13.689 -2.640 1.00 73.81 197 ALA A C 1
ATOM 1549 O O . ALA A 1 197 ? -5.289 14.361 -2.475 1.00 73.81 197 ALA A O 1
ATOM 1550 N N . ALA A 1 198 ? -3.940 13.208 -3.841 1.00 70.69 198 ALA A N 1
ATOM 1551 C CA . ALA A 1 198 ? -4.715 13.419 -5.056 1.00 70.69 198 ALA A CA 1
ATOM 1552 C C . ALA A 1 198 ? -4.701 12.171 -5.946 1.00 70.69 198 ALA A C 1
ATOM 1554 O O . ALA A 1 198 ? -3.833 11.308 -5.815 1.00 70.69 198 ALA A O 1
ATOM 1555 N N . ARG A 1 199 ? -5.657 12.088 -6.877 1.00 79.00 199 ARG A N 1
ATOM 1556 C CA . ARG A 1 199 ? -5.689 11.034 -7.901 1.00 79.00 199 ARG A CA 1
ATOM 1557 C C . ARG A 1 199 ? -4.610 11.280 -8.954 1.00 79.00 199 ARG A C 1
ATOM 1559 O O . ARG A 1 199 ? -4.358 12.429 -9.322 1.00 79.00 199 ARG A O 1
ATOM 1566 N N . VAL A 1 200 ? -4.008 10.206 -9.464 1.00 86.75 200 VAL A N 1
ATOM 1567 C CA . VAL A 1 200 ? -3.032 10.291 -10.557 1.00 86.75 200 VAL A CA 1
ATOM 1568 C C . VAL A 1 200 ? -3.712 10.826 -11.812 1.00 86.75 200 VAL A C 1
ATOM 1570 O O . VAL A 1 200 ? -4.809 10.391 -12.173 1.00 86.75 200 VAL A O 1
ATOM 1573 N N . ARG A 1 201 ? -3.045 11.777 -12.465 1.00 82.81 201 ARG A N 1
ATOM 1574 C CA . ARG A 1 201 ? -3.462 12.365 -13.742 1.00 82.81 201 ARG A CA 1
ATOM 1575 C C . ARG A 1 201 ? -2.345 12.413 -14.780 1.00 82.81 201 ARG A C 1
ATOM 1577 O O . ARG A 1 201 ? -2.632 12.648 -15.948 1.00 82.81 201 ARG A O 1
ATOM 1584 N N . GLY A 1 202 ? -1.090 12.189 -14.395 1.00 82.44 202 GLY A N 1
ATOM 1585 C CA . GLY A 1 202 ? 0.039 12.281 -15.317 1.00 82.44 202 GLY A CA 1
ATOM 1586 C C . GLY A 1 202 ? 1.181 11.318 -15.019 1.00 82.44 202 GLY A C 1
ATOM 1587 O O . GLY A 1 202 ? 1.323 10.814 -13.909 1.00 82.44 202 GLY A O 1
ATOM 1588 N N . GLY A 1 203 ? 2.001 11.072 -16.035 1.00 94.12 203 GLY A N 1
ATOM 1589 C CA . GLY A 1 203 ? 3.267 10.358 -15.932 1.00 94.12 203 GLY A CA 1
ATOM 1590 C C . GLY A 1 203 ? 4.443 11.314 -16.098 1.00 94.12 203 GLY A C 1
ATOM 1591 O O . GLY A 1 203 ? 4.484 12.107 -17.043 1.00 94.12 203 GLY A O 1
ATOM 1592 N N . ALA A 1 204 ? 5.403 11.238 -15.187 1.00 95.31 204 ALA A N 1
ATOM 1593 C CA . ALA A 1 204 ? 6.656 11.963 -15.267 1.00 95.31 204 ALA A CA 1
ATOM 1594 C C . ALA A 1 204 ? 7.773 11.026 -15.721 1.00 95.31 204 ALA A C 1
ATOM 1596 O O . ALA A 1 204 ? 8.157 10.109 -14.996 1.00 95.31 204 ALA A O 1
ATOM 1597 N N . GLN A 1 205 ? 8.279 11.251 -16.933 1.00 95.62 205 GLN A N 1
ATOM 1598 C CA . GLN A 1 205 ? 9.449 10.550 -17.441 1.00 95.62 205 GLN A CA 1
ATOM 1599 C C . GLN A 1 205 ? 10.703 11.335 -17.079 1.00 95.62 205 GLN A C 1
ATOM 1601 O O . GLN A 1 205 ? 10.841 12.529 -17.377 1.00 95.62 205 GLN A O 1
ATOM 1606 N N . HIS A 1 206 ? 11.621 10.621 -16.457 1.00 93.00 206 HIS A N 1
ATOM 1607 C CA . HIS A 1 206 ? 12.911 11.109 -16.037 1.00 93.00 206 HIS A CA 1
ATOM 1608 C C . HIS A 1 206 ? 14.024 10.253 -16.644 1.00 93.00 206 HIS A C 1
ATOM 1610 O O . HIS A 1 206 ? 13.782 9.251 -17.326 1.00 93.00 206 HIS A O 1
ATOM 1616 N N . TYR A 1 207 ? 15.244 10.702 -16.405 1.00 88.75 207 TYR A N 1
ATOM 1617 C CA . TYR A 1 207 ? 16.481 10.072 -16.812 1.00 88.75 207 TYR A CA 1
ATOM 1618 C C . TYR A 1 207 ? 17.498 10.311 -15.690 1.00 88.75 207 TYR A C 1
ATOM 1620 O O . TYR A 1 207 ? 17.620 11.448 -15.214 1.00 88.75 207 TYR A O 1
ATOM 1628 N N . THR A 1 208 ? 18.257 9.276 -15.321 1.00 83.38 208 THR A N 1
ATOM 1629 C CA . THR A 1 208 ? 19.380 9.406 -14.387 1.00 83.38 208 THR A CA 1
ATOM 1630 C C . THR A 1 208 ? 20.701 9.499 -15.140 1.00 83.38 208 THR A C 1
ATOM 1632 O O . THR A 1 208 ? 20.965 8.734 -16.061 1.00 83.38 208 THR A O 1
ATOM 1635 N N . ALA A 1 209 ? 21.559 10.439 -14.740 1.00 66.50 209 ALA A N 1
ATOM 1636 C CA . ALA A 1 209 ? 22.849 10.706 -15.379 1.00 66.50 209 ALA A CA 1
ATOM 1637 C C . ALA A 1 209 ? 24.000 9.842 -14.820 1.00 66.50 209 ALA A C 1
ATOM 1639 O O . ALA A 1 209 ? 25.094 10.355 -14.585 1.00 66.50 209 ALA A O 1
ATOM 1640 N N . GLY A 1 210 ? 23.769 8.553 -14.551 1.00 69.56 210 GLY A N 1
ATOM 1641 C CA . GLY A 1 210 ? 24.766 7.699 -13.898 1.00 69.56 210 GLY A CA 1
ATOM 1642 C C . GLY A 1 210 ? 24.358 6.233 -13.742 1.00 69.56 210 GLY A C 1
ATOM 1643 O O . GLY A 1 210 ? 23.297 5.823 -14.193 1.00 69.56 210 GLY A O 1
ATOM 1644 N N . VAL A 1 211 ? 25.234 5.448 -13.104 1.00 67.94 211 VAL A N 1
ATOM 1645 C CA . VAL A 1 211 ? 25.098 3.982 -12.917 1.00 67.94 211 VAL A CA 1
ATOM 1646 C C . VAL A 1 211 ? 24.714 3.556 -11.498 1.00 67.94 211 VAL A C 1
ATOM 1648 O O . VAL A 1 211 ? 24.415 2.391 -11.275 1.00 67.94 211 VAL A O 1
ATOM 1651 N N . ASP A 1 212 ? 24.685 4.490 -10.544 1.00 80.69 212 ASP A N 1
ATOM 1652 C CA . ASP A 1 212 ? 24.304 4.231 -9.144 1.00 80.69 212 ASP A CA 1
ATOM 1653 C C . ASP A 1 212 ? 22.873 4.713 -8.835 1.00 80.69 212 ASP A C 1
ATOM 1655 O O . ASP A 1 212 ? 22.525 5.041 -7.695 1.00 80.69 212 ASP A O 1
ATOM 1659 N N . SER A 1 213 ? 22.028 4.770 -9.868 1.00 88.44 213 SER A N 1
ATOM 1660 C CA . SER A 1 213 ? 20.674 5.335 -9.829 1.00 88.44 213 SER A CA 1
ATOM 1661 C C . SER A 1 213 ? 19.814 4.707 -8.738 1.00 88.44 213 SER A C 1
ATOM 1663 O O . SER A 1 213 ? 19.098 5.407 -8.024 1.00 88.44 213 SER A O 1
ATOM 1665 N N . LEU A 1 214 ? 19.918 3.384 -8.572 1.00 88.44 214 LEU A N 1
ATOM 1666 C CA . LEU A 1 214 ? 19.135 2.643 -7.588 1.00 88.44 214 LEU A CA 1
ATOM 1667 C C . LEU A 1 214 ? 19.453 3.087 -6.156 1.00 88.44 214 LEU A C 1
ATOM 1669 O O . LEU A 1 214 ? 18.542 3.406 -5.398 1.00 88.44 214 LEU A O 1
ATOM 1673 N N . ALA A 1 215 ? 20.734 3.147 -5.781 1.00 87.19 215 ALA A N 1
ATOM 1674 C CA . ALA A 1 215 ? 21.146 3.577 -4.443 1.00 87.19 215 ALA A CA 1
ATOM 1675 C C . ALA A 1 215 ? 20.778 5.049 -4.191 1.00 87.19 215 ALA A C 1
ATOM 1677 O O . ALA A 1 215 ? 20.288 5.400 -3.112 1.00 87.19 215 ALA A O 1
ATOM 1678 N N . TRP A 1 216 ? 20.953 5.891 -5.211 1.00 88.75 216 TRP A N 1
ATOM 1679 C CA . TRP A 1 216 ? 20.637 7.313 -5.149 1.00 88.75 216 TRP A CA 1
ATOM 1680 C C . TRP A 1 216 ? 19.155 7.591 -4.900 1.00 88.75 216 TRP A C 1
ATOM 1682 O O . TRP A 1 216 ? 18.825 8.283 -3.937 1.00 88.75 216 TRP A O 1
ATOM 1692 N N . LEU A 1 217 ? 18.266 6.980 -5.684 1.00 91.31 217 LEU A N 1
ATOM 1693 C CA . LEU A 1 217 ? 16.814 7.162 -5.565 1.00 91.31 217 LEU A CA 1
ATOM 1694 C C . LEU A 1 217 ? 16.222 6.523 -4.302 1.00 91.31 217 LEU A C 1
ATOM 1696 O O . LEU A 1 217 ? 15.108 6.854 -3.903 1.00 91.31 217 LEU A O 1
ATOM 1700 N N . THR A 1 218 ? 16.933 5.581 -3.680 1.00 87.19 218 THR A N 1
ATOM 1701 C CA . THR A 1 218 ? 16.391 4.816 -2.549 1.00 87.19 218 THR A CA 1
ATOM 1702 C C . THR A 1 218 ? 16.917 5.273 -1.201 1.00 87.19 218 THR A C 1
ATOM 1704 O O . THR A 1 218 ? 16.233 5.072 -0.200 1.00 87.19 218 THR A O 1
ATOM 1707 N N . SER A 1 219 ? 18.116 5.861 -1.137 1.00 82.62 219 SER A N 1
ATOM 1708 C CA . SER A 1 219 ? 18.764 6.114 0.156 1.00 82.62 219 SER A CA 1
ATOM 1709 C C . SER A 1 219 ? 19.743 7.282 0.195 1.00 82.62 219 SER A C 1
ATOM 1711 O O . SER A 1 219 ? 19.836 7.929 1.237 1.00 82.62 219 SER A O 1
ATOM 1713 N N . THR A 1 220 ? 20.489 7.564 -0.881 1.00 85.81 220 THR A N 1
ATOM 1714 C CA . THR A 1 220 ? 21.636 8.490 -0.793 1.00 85.81 220 THR A CA 1
ATOM 1715 C C . THR A 1 220 ? 21.371 9.897 -1.327 1.00 85.81 220 THR A C 1
ATOM 1717 O O . THR A 1 220 ? 22.155 10.800 -1.026 1.00 85.81 220 THR A O 1
ATOM 1720 N N . SER A 1 221 ? 20.275 10.136 -2.056 1.00 88.12 221 SER A N 1
ATOM 1721 C CA . SER A 1 221 ? 19.870 11.500 -2.415 1.00 88.12 221 SER A CA 1
ATOM 1722 C C . SER A 1 221 ? 19.580 12.338 -1.161 1.00 88.12 221 SER A C 1
ATOM 1724 O O . SER A 1 221 ? 19.115 11.816 -0.143 1.00 88.12 221 SER A O 1
ATOM 1726 N N . GLY A 1 222 ? 19.910 13.634 -1.205 1.00 83.94 222 GLY A N 1
ATOM 1727 C CA . GLY A 1 222 ? 19.731 14.548 -0.070 1.00 83.94 222 GLY A CA 1
ATOM 1728 C C . GLY A 1 222 ? 20.493 14.149 1.205 1.00 83.94 222 GLY A C 1
ATOM 1729 O O . GLY A 1 222 ? 20.059 14.474 2.310 1.00 83.94 222 GLY A O 1
ATOM 1730 N N . ARG A 1 223 ? 21.612 13.411 1.089 1.00 84.50 223 ARG A N 1
ATOM 1731 C CA . ARG A 1 223 ? 22.439 13.019 2.249 1.00 84.50 223 ARG A CA 1
ATOM 1732 C C . ARG A 1 223 ? 22.989 14.227 3.011 1.00 84.50 223 ARG A C 1
ATOM 1734 O O . ARG A 1 223 ? 22.998 14.204 4.237 1.00 84.50 223 ARG A O 1
ATOM 1741 N N . GLU A 1 224 ? 23.414 15.257 2.284 1.00 87.69 224 GLU A N 1
ATOM 1742 C CA . GLU A 1 224 ? 23.961 16.497 2.857 1.00 87.69 224 GLU A CA 1
ATOM 1743 C C . GLU A 1 224 ? 22.860 17.485 3.278 1.00 87.69 224 GLU A C 1
ATOM 1745 O O . GLU A 1 224 ? 23.059 18.290 4.184 1.00 87.69 224 GLU A O 1
ATOM 1750 N N . ASN A 1 225 ? 21.685 17.407 2.647 1.00 85.50 225 ASN A N 1
ATOM 1751 C CA . ASN A 1 225 ? 20.531 18.245 2.945 1.00 85.50 225 ASN A CA 1
ATOM 1752 C C . ASN A 1 225 ? 19.224 17.447 2.755 1.00 85.50 225 ASN A C 1
ATOM 1754 O O . ASN A 1 225 ? 18.878 17.115 1.618 1.00 85.50 225 ASN A O 1
ATOM 1758 N N . PRO A 1 226 ? 18.482 17.146 3.838 1.00 83.62 226 PRO A N 1
ATOM 1759 C CA . PRO A 1 226 ? 17.225 16.404 3.774 1.00 83.62 226 PRO A CA 1
ATOM 1760 C C . PRO A 1 226 ? 16.161 16.998 2.844 1.00 83.62 226 PRO A C 1
ATOM 1762 O O . PRO A 1 226 ? 15.345 16.235 2.328 1.00 83.62 226 PRO A O 1
ATOM 1765 N N . ASP A 1 227 ? 16.178 18.314 2.617 1.00 84.31 227 ASP A N 1
ATOM 1766 C CA . ASP A 1 227 ? 15.220 18.993 1.735 1.00 84.31 227 ASP A CA 1
ATOM 1767 C C . ASP A 1 227 ? 15.470 18.689 0.245 1.00 84.31 227 ASP A C 1
ATOM 1769 O O . ASP A 1 227 ? 14.575 18.858 -0.581 1.00 84.31 227 ASP A O 1
ATOM 1773 N N . ASP A 1 228 ? 16.656 18.172 -0.095 1.00 85.38 228 ASP A N 1
ATOM 1774 C CA . ASP A 1 228 ? 17.046 17.790 -1.458 1.00 85.38 228 ASP A CA 1
ATOM 1775 C C . ASP A 1 228 ? 16.800 16.295 -1.753 1.00 85.38 228 ASP A C 1
ATOM 1777 O O . ASP A 1 228 ? 17.258 15.764 -2.770 1.00 85.38 228 ASP A O 1
ATOM 1781 N N . ARG A 1 229 ? 16.117 15.569 -0.855 1.00 90.00 229 ARG A N 1
ATOM 1782 C CA . ARG A 1 229 ? 15.809 14.144 -1.045 1.00 90.00 229 ARG A CA 1
ATOM 1783 C C . ARG A 1 229 ? 14.833 13.939 -2.193 1.00 90.00 229 ARG A C 1
ATOM 1785 O O . ARG A 1 229 ? 13.782 14.571 -2.266 1.00 90.00 229 ARG A O 1
ATOM 1792 N N . VAL A 1 230 ? 15.151 12.961 -3.030 1.00 90.88 230 VAL A N 1
ATOM 1793 C CA . VAL A 1 230 ? 14.315 12.537 -4.154 1.00 90.88 230 VAL A CA 1
ATOM 1794 C C . VAL A 1 230 ? 14.215 11.016 -4.218 1.00 90.88 230 VAL A C 1
ATOM 1796 O O . VAL A 1 230 ? 15.159 10.310 -3.858 1.00 90.88 230 VAL A O 1
ATOM 1799 N N . SER A 1 231 ? 13.078 10.516 -4.688 1.00 93.06 231 SER A N 1
ATOM 1800 C CA . SER A 1 231 ? 12.844 9.093 -4.990 1.00 93.06 231 SER A CA 1
ATOM 1801 C C . SER A 1 231 ? 12.393 8.936 -6.435 1.00 93.06 231 SER A C 1
ATOM 1803 O O . SER A 1 231 ? 12.586 9.851 -7.206 1.00 93.06 231 SER A O 1
ATOM 1805 N N . ALA A 1 232 ? 11.819 7.802 -6.832 1.00 96.06 232 ALA A N 1
ATOM 1806 C CA . ALA A 1 232 ? 11.000 7.659 -8.036 1.00 96.06 232 ALA A CA 1
ATOM 1807 C C . ALA A 1 232 ? 9.979 6.545 -7.792 1.00 96.06 232 ALA A C 1
ATOM 1809 O O . ALA A 1 232 ? 10.156 5.751 -6.871 1.00 96.06 232 ALA A O 1
ATOM 1810 N N . THR A 1 233 ? 8.913 6.448 -8.589 1.00 97.38 233 THR A N 1
ATOM 1811 C CA . THR A 1 233 ? 8.017 5.283 -8.467 1.00 97.38 233 THR A CA 1
ATOM 1812 C C . THR A 1 233 ? 8.690 4.040 -9.043 1.00 97.38 233 THR A C 1
ATOM 1814 O O . THR A 1 233 ? 8.755 3.007 -8.376 1.00 97.38 233 THR A O 1
ATOM 1817 N N . PHE A 1 234 ? 9.270 4.165 -10.237 1.00 97.94 234 PHE A N 1
ATOM 1818 C CA . PHE A 1 234 ? 9.992 3.097 -10.923 1.00 97.94 234 PHE A CA 1
ATOM 1819 C C . PHE A 1 234 ? 11.355 3.576 -11.420 1.00 97.94 234 PHE A C 1
ATOM 1821 O O . PHE A 1 234 ? 11.499 4.721 -11.842 1.00 97.94 234 PHE A O 1
ATOM 1828 N N . LEU A 1 235 ? 12.326 2.667 -11.430 1.00 96.38 235 LEU A N 1
ATOM 1829 C CA . LEU A 1 235 ? 13.602 2.787 -12.125 1.00 96.38 235 LEU A CA 1
ATOM 1830 C C . LEU A 1 235 ? 13.684 1.678 -13.179 1.00 96.38 235 LEU A C 1
ATOM 1832 O O . LEU A 1 235 ? 13.766 0.499 -12.833 1.00 96.38 235 LEU A O 1
ATOM 1836 N N . VAL A 1 236 ? 13.670 2.049 -14.455 1.00 95.06 236 VAL A N 1
ATOM 1837 C CA . VAL A 1 236 ? 13.911 1.157 -15.593 1.00 95.06 236 VAL A CA 1
ATOM 1838 C C . VAL A 1 236 ? 15.408 1.120 -15.873 1.00 95.06 236 VAL A C 1
ATOM 1840 O O . VAL A 1 236 ? 16.043 2.161 -16.025 1.00 95.06 236 VAL A O 1
ATOM 1843 N N . ARG A 1 237 ? 15.981 -0.080 -15.931 1.00 91.38 237 ARG A N 1
ATOM 1844 C CA . ARG A 1 237 ? 17.407 -0.281 -16.206 1.00 91.38 237 ARG A CA 1
ATOM 1845 C C . ARG A 1 237 ? 17.702 -0.145 -17.700 1.00 91.38 237 ARG A C 1
ATOM 1847 O O . ARG A 1 237 ? 16.838 -0.404 -18.533 1.00 91.38 237 ARG A O 1
ATOM 1854 N N . ARG A 1 238 ? 18.951 0.147 -18.048 1.00 87.81 238 ARG A N 1
ATOM 1855 C CA . ARG A 1 238 ? 19.433 0.013 -19.429 1.00 87.81 238 ARG A CA 1
ATOM 1856 C C . ARG A 1 238 ? 19.433 -1.451 -19.883 1.00 87.81 238 ARG A C 1
ATOM 1858 O O . ARG A 1 238 ? 19.727 -2.354 -19.092 1.00 87.81 238 ARG A O 1
ATOM 1865 N N . ASN A 1 239 ? 19.184 -1.682 -21.171 1.00 86.19 239 ASN A N 1
ATOM 1866 C CA . ASN A 1 239 ? 18.990 -2.999 -21.780 1.00 86.19 239 ASN A CA 1
ATOM 1867 C C . ASN A 1 239 ? 17.897 -3.788 -21.045 1.00 86.19 239 ASN A C 1
ATOM 1869 O O . ASN A 1 239 ? 18.079 -4.955 -20.665 1.00 86.19 239 ASN A O 1
ATOM 1873 N N . ALA A 1 240 ? 16.795 -3.099 -20.753 1.00 83.31 240 ALA A N 1
ATOM 1874 C CA . ALA A 1 240 ? 15.652 -3.687 -20.086 1.00 83.31 240 ALA A CA 1
ATOM 1875 C C . ALA A 1 240 ? 14.966 -4.714 -20.992 1.00 83.31 240 ALA A C 1
ATOM 1877 O O . ALA A 1 240 ? 14.928 -4.596 -22.215 1.00 83.31 240 ALA A O 1
ATOM 1878 N N . THR A 1 241 ? 14.369 -5.721 -20.365 1.00 81.00 241 THR A N 1
ATOM 1879 C CA . THR A 1 241 ? 13.450 -6.654 -21.022 1.00 81.00 241 THR A CA 1
ATOM 1880 C C . THR A 1 241 ? 12.113 -6.599 -20.298 1.00 81.00 241 THR A C 1
ATOM 1882 O O . THR A 1 241 ? 12.049 -6.146 -19.156 1.00 81.00 241 THR A O 1
ATOM 1885 N N . LEU A 1 242 ? 11.031 -7.084 -20.915 1.00 75.69 242 LEU A N 1
ATOM 1886 C CA . LEU A 1 242 ? 9.745 -7.172 -20.212 1.00 75.69 242 LEU A CA 1
ATOM 1887 C C . LEU A 1 242 ? 9.804 -8.121 -19.004 1.00 75.69 242 LEU A C 1
ATOM 1889 O O . LEU A 1 242 ? 9.070 -7.897 -18.047 1.00 75.69 242 LEU A O 1
ATOM 1893 N N . GLU A 1 243 ? 10.698 -9.116 -19.030 1.00 69.31 243 GLU A N 1
ATOM 1894 C CA . GLU A 1 243 ? 10.983 -10.030 -17.914 1.00 69.31 243 GLU A CA 1
ATOM 1895 C C . GLU A 1 243 ? 11.691 -9.329 -16.750 1.00 69.31 243 GLU A C 1
ATOM 1897 O O . GLU A 1 243 ? 11.344 -9.550 -15.591 1.00 69.31 243 GLU A O 1
ATOM 1902 N N . PHE A 1 244 ? 12.664 -8.463 -17.044 1.00 80.56 244 PHE A N 1
ATOM 1903 C CA . PHE A 1 244 ? 13.321 -7.662 -16.023 1.00 80.56 244 PHE A CA 1
ATOM 1904 C C . PHE A 1 244 ? 13.594 -6.244 -16.513 1.00 80.56 244 PHE A C 1
ATOM 1906 O O . PHE A 1 244 ? 14.634 -5.937 -17.112 1.00 80.56 244 PHE A O 1
ATOM 1913 N N . ARG A 1 245 ? 12.630 -5.383 -16.194 1.00 87.19 245 ARG A N 1
ATOM 1914 C CA . ARG A 1 245 ? 12.575 -3.962 -16.526 1.00 87.19 245 ARG A CA 1
ATOM 1915 C C . ARG A 1 245 ? 13.430 -3.130 -15.588 1.00 87.19 245 ARG A C 1
ATOM 1917 O O . ARG A 1 245 ? 14.059 -2.179 -16.027 1.00 87.19 245 ARG A O 1
ATOM 1924 N N . GLY A 1 246 ? 13.468 -3.494 -14.309 1.00 87.69 246 GLY A N 1
ATOM 1925 C CA . GLY A 1 246 ? 14.190 -2.763 -13.272 1.00 87.69 246 GLY A CA 1
ATOM 1926 C C . GLY A 1 246 ? 13.496 -2.875 -11.920 1.00 87.69 246 GLY A C 1
ATOM 1927 O O . GLY A 1 246 ? 13.025 -3.955 -11.554 1.00 87.69 246 GLY A O 1
ATOM 1928 N N . TRP A 1 247 ? 13.411 -1.775 -11.177 1.00 92.38 247 TRP A N 1
ATOM 1929 C CA . TRP A 1 247 ? 12.907 -1.771 -9.804 1.00 92.38 247 TRP A CA 1
ATOM 1930 C C . TRP A 1 247 ? 11.726 -0.830 -9.588 1.00 92.38 247 TRP A C 1
ATOM 1932 O O . TRP A 1 247 ? 11.687 0.265 -10.141 1.00 92.38 247 TRP A O 1
ATOM 1942 N N . GLN A 1 248 ? 10.772 -1.252 -8.763 1.00 93.56 248 GLN A N 1
ATOM 1943 C CA . GLN A 1 248 ? 9.763 -0.364 -8.199 1.00 93.56 248 GLN A CA 1
ATOM 1944 C C . GLN A 1 248 ? 10.217 0.062 -6.805 1.00 93.56 248 GLN A C 1
ATOM 1946 O O . GLN A 1 248 ? 10.521 -0.793 -5.969 1.00 93.56 248 GLN A O 1
ATOM 1951 N N . LEU A 1 249 ? 10.273 1.374 -6.579 1.00 94.88 249 LEU A N 1
ATOM 1952 C CA . LEU A 1 249 ? 10.839 1.962 -5.364 1.00 94.88 249 LEU A CA 1
ATOM 1953 C C . LEU A 1 249 ? 9.767 2.531 -4.433 1.00 94.88 249 LEU A C 1
ATOM 1955 O O . LEU A 1 249 ? 9.954 2.561 -3.220 1.00 94.88 249 LEU A O 1
ATOM 1959 N N . VAL A 1 250 ? 8.644 2.978 -4.988 1.00 93.75 250 VAL A N 1
ATOM 1960 C CA . VAL A 1 250 ? 7.517 3.542 -4.237 1.00 93.75 250 VAL A CA 1
ATOM 1961 C C . VAL A 1 250 ? 6.225 2.899 -4.749 1.00 93.75 250 VAL A C 1
ATOM 1963 O O . VAL A 1 250 ? 6.102 2.600 -5.940 1.00 93.75 250 VAL A O 1
ATOM 1966 N N . GLY A 1 251 ? 5.277 2.623 -3.850 1.00 91.00 251 GLY A N 1
ATOM 1967 C CA . GLY A 1 251 ? 3.972 2.066 -4.218 1.00 91.00 251 GLY A CA 1
ATOM 1968 C C . GLY A 1 251 ? 3.155 3.057 -5.050 1.00 91.00 251 GLY A C 1
ATOM 1969 O O . GLY A 1 251 ? 3.302 4.265 -4.894 1.00 91.00 251 GLY A O 1
ATOM 1970 N N . LEU A 1 252 ? 2.265 2.565 -5.912 1.00 92.31 252 LEU A N 1
ATOM 1971 C CA . LEU A 1 252 ? 1.344 3.409 -6.685 1.00 92.31 252 LEU A CA 1
ATOM 1972 C C . LEU A 1 252 ? 0.370 4.186 -5.786 1.00 92.31 252 LEU A C 1
ATOM 1974 O O . LEU A 1 252 ? -0.179 5.197 -6.215 1.00 92.31 252 LEU A O 1
ATOM 1978 N N . GLU A 1 253 ? 0.148 3.716 -4.558 1.00 86.25 253 GLU A N 1
ATOM 1979 C CA . GLU A 1 253 ? -0.661 4.352 -3.516 1.00 86.25 253 GLU A CA 1
ATOM 1980 C C . GLU A 1 253 ? 0.089 5.461 -2.766 1.00 86.25 253 GLU A C 1
ATOM 1982 O O . GLU A 1 253 ? -0.543 6.247 -2.062 1.00 86.25 253 GLU A O 1
ATOM 1987 N N . ASP A 1 254 ? 1.411 5.537 -2.921 1.00 89.19 254 ASP A N 1
ATOM 1988 C CA . ASP A 1 254 ? 2.305 6.470 -2.242 1.00 89.19 254 ASP A CA 1
ATOM 1989 C C . ASP A 1 254 ? 2.802 7.568 -3.207 1.00 89.19 254 ASP A C 1
ATOM 1991 O O . ASP A 1 254 ? 2.704 7.465 -4.433 1.00 89.19 254 ASP A O 1
ATOM 1995 N N . THR A 1 255 ? 3.323 8.669 -2.663 1.00 90.62 255 THR A N 1
ATOM 1996 C CA . THR A 1 255 ? 3.785 9.823 -3.449 1.00 90.62 255 THR A CA 1
ATOM 1997 C C . THR A 1 255 ? 5.311 9.883 -3.497 1.00 90.62 255 THR A C 1
ATOM 1999 O O . THR A 1 255 ? 5.942 10.315 -2.530 1.00 90.62 255 THR A O 1
ATOM 2002 N N . ALA A 1 256 ? 5.910 9.509 -4.631 1.00 94.06 256 ALA A N 1
ATOM 2003 C CA . ALA A 1 256 ? 7.337 9.722 -4.886 1.00 94.06 256 ALA A CA 1
ATOM 2004 C C . ALA A 1 256 ? 7.673 11.220 -5.037 1.00 94.06 256 ALA A C 1
ATOM 2006 O O . ALA A 1 256 ? 6.840 12.019 -5.475 1.00 94.06 256 ALA A O 1
ATOM 2007 N N . TRP A 1 257 ? 8.904 11.608 -4.696 1.00 93.06 257 TRP A N 1
ATOM 2008 C CA . TRP A 1 257 ? 9.365 12.998 -4.762 1.00 93.06 257 TRP A CA 1
ATOM 2009 C C . TRP A 1 257 ? 10.324 13.206 -5.934 1.00 93.06 257 TRP A C 1
ATOM 2011 O O . TRP A 1 257 ? 11.528 13.021 -5.788 1.00 93.06 257 TRP A O 1
ATOM 2021 N N . THR A 1 258 ? 9.791 13.598 -7.096 1.00 87.19 258 THR A N 1
ATOM 2022 C CA . THR A 1 258 ? 10.592 13.829 -8.319 1.00 87.19 258 THR A CA 1
ATOM 2023 C C . THR A 1 258 ? 10.216 15.064 -9.123 1.00 87.19 258 THR A C 1
ATOM 2025 O O . THR A 1 258 ? 11.012 15.531 -9.925 1.00 87.19 258 THR A O 1
ATOM 2028 N N . THR A 1 259 ? 9.008 15.594 -8.952 1.00 84.12 259 THR A N 1
ATOM 2029 C CA . THR A 1 259 ? 8.392 16.603 -9.833 1.00 84.12 259 THR A CA 1
ATOM 2030 C C . THR A 1 259 ? 7.857 17.827 -9.089 1.00 84.12 259 THR A C 1
ATOM 2032 O O . THR A 1 259 ? 6.977 18.535 -9.580 1.00 84.12 259 THR A O 1
ATOM 2035 N N . ALA A 1 260 ? 8.389 18.100 -7.896 1.00 84.19 260 ALA A N 1
ATOM 2036 C CA . ALA A 1 260 ? 7.992 19.232 -7.060 1.00 84.19 260 ALA A CA 1
ATOM 2037 C C . ALA A 1 260 ? 6.462 19.300 -6.850 1.00 84.19 260 ALA A C 1
ATOM 2039 O O . ALA A 1 260 ? 5.870 18.364 -6.311 1.00 84.19 260 ALA A O 1
ATOM 2040 N N . PHE A 1 261 ? 5.802 20.383 -7.277 1.00 80.75 261 PHE A N 1
ATOM 2041 C CA . PHE A 1 261 ? 4.363 20.578 -7.060 1.00 80.75 261 PHE A CA 1
ATOM 2042 C C . PHE A 1 261 ? 3.494 19.490 -7.712 1.00 80.75 261 PHE A C 1
ATOM 2044 O O . PHE A 1 261 ? 2.361 19.275 -7.281 1.00 80.75 261 PHE A O 1
ATOM 2051 N N . ALA A 1 262 ? 4.002 18.812 -8.746 1.00 82.62 262 ALA A N 1
ATOM 2052 C CA . ALA A 1 262 ? 3.252 17.800 -9.475 1.00 82.62 262 ALA A CA 1
ATOM 2053 C C . ALA A 1 262 ? 3.257 16.423 -8.789 1.00 82.62 262 ALA A C 1
ATOM 2055 O O . ALA A 1 262 ? 2.440 15.584 -9.163 1.00 82.62 262 ALA A O 1
ATOM 2056 N N . ASN A 1 263 ? 4.085 16.213 -7.753 1.00 85.62 263 ASN A N 1
ATOM 2057 C CA . ASN A 1 263 ? 4.226 14.928 -7.054 1.00 85.62 263 ASN A CA 1
ATOM 2058 C C . ASN A 1 263 ? 2.877 14.254 -6.709 1.00 85.62 263 ASN A C 1
ATOM 2060 O O . ASN A 1 263 ? 2.697 13.086 -7.052 1.00 85.62 263 ASN A O 1
ATOM 2064 N N . PRO A 1 264 ? 1.871 14.942 -6.121 1.00 79.94 264 PRO A N 1
ATOM 2065 C CA . PRO A 1 264 ? 0.601 14.297 -5.766 1.00 79.94 264 PRO A CA 1
ATOM 2066 C C . PRO A 1 264 ? -0.212 13.807 -6.974 1.00 79.94 264 PRO A C 1
ATOM 2068 O O . PRO A 1 264 ? -1.103 12.972 -6.828 1.00 79.94 264 PRO A O 1
ATOM 2071 N N . TYR A 1 265 ? 0.078 14.298 -8.179 1.00 82.94 265 TYR A N 1
ATOM 2072 C CA . TYR A 1 265 ? -0.686 14.032 -9.400 1.00 82.94 265 TYR A CA 1
ATOM 2073 C C . TYR A 1 265 ? 0.039 13.097 -10.370 1.00 82.94 265 TYR A C 1
ATOM 2075 O O . TYR A 1 265 ? -0.581 12.646 -11.337 1.00 82.94 265 TYR A O 1
ATOM 2083 N N . THR A 1 266 ? 1.316 12.794 -10.123 1.00 91.31 266 THR A N 1
ATOM 2084 C CA . THR A 1 266 ? 2.156 12.033 -11.049 1.00 91.31 266 THR A CA 1
ATOM 2085 C C . THR A 1 266 ? 2.621 10.691 -10.490 1.00 91.31 266 THR A C 1
ATOM 2087 O O . THR A 1 266 ? 2.792 10.508 -9.284 1.00 91.31 266 THR A O 1
ATOM 2090 N N . VAL A 1 267 ? 2.816 9.736 -11.398 1.00 96.38 267 VAL A N 1
ATOM 2091 C CA . VAL A 1 267 ? 3.709 8.584 -11.202 1.00 96.38 267 VAL A CA 1
ATOM 2092 C C . VAL A 1 267 ? 5.011 8.894 -11.932 1.00 96.38 267 VAL A C 1
ATOM 2094 O O . VAL A 1 267 ? 4.967 9.458 -13.027 1.00 96.38 267 VAL A O 1
ATOM 2097 N N . SER A 1 268 ? 6.157 8.546 -11.350 1.00 96.06 268 SER A N 1
ATOM 2098 C CA . SER A 1 268 ? 7.469 8.850 -11.928 1.00 96.06 268 SER A CA 1
ATOM 2099 C C . SER A 1 268 ? 8.244 7.603 -12.334 1.00 96.06 268 SER A C 1
ATOM 2101 O O . SER A 1 268 ? 8.384 6.659 -11.555 1.00 96.06 268 SER A O 1
ATOM 2103 N N . VAL A 1 269 ? 8.763 7.621 -13.562 1.00 97.56 269 VAL A N 1
ATOM 2104 C CA . VAL A 1 269 ? 9.641 6.585 -14.110 1.00 97.56 269 VAL A CA 1
ATOM 2105 C C . VAL A 1 269 ? 10.985 7.220 -14.430 1.00 97.56 269 VAL A C 1
ATOM 2107 O O . VAL A 1 269 ? 11.075 8.112 -15.272 1.00 97.56 269 VAL A O 1
ATOM 2110 N N . GLU A 1 270 ? 12.023 6.738 -13.765 1.00 95.44 270 GLU A N 1
ATOM 2111 C CA . GLU A 1 270 ? 13.419 7.001 -14.090 1.00 95.44 270 GLU A CA 1
ATOM 2112 C C . GLU A 1 270 ? 13.909 5.947 -15.081 1.00 95.44 270 GLU A C 1
ATOM 2114 O O . GLU A 1 270 ? 13.604 4.766 -14.926 1.00 95.44 270 GLU A O 1
ATOM 2119 N N . TYR A 1 271 ? 14.667 6.354 -16.094 1.00 93.81 271 TYR A N 1
ATOM 2120 C CA . TYR A 1 271 ? 15.412 5.429 -16.947 1.00 93.81 271 TYR A CA 1
ATOM 2121 C C . TYR A 1 271 ? 16.908 5.615 -16.707 1.00 93.81 271 TYR A C 1
ATOM 2123 O O . TYR A 1 271 ? 17.428 6.731 -16.796 1.00 93.81 271 TYR A O 1
ATOM 2131 N N . GLU A 1 272 ? 17.588 4.514 -16.403 1.00 89.38 272 GLU A N 1
ATOM 2132 C CA . GLU A 1 272 ? 19.019 4.507 -16.149 1.00 89.38 272 GLU A CA 1
ATOM 2133 C C . GLU A 1 272 ? 19.812 4.706 -17.437 1.00 89.38 272 GLU A C 1
ATOM 2135 O O . GLU A 1 272 ? 19.802 3.861 -18.335 1.00 89.38 272 GLU A O 1
ATOM 2140 N N . HIS A 1 273 ? 20.530 5.824 -17.528 1.00 81.00 273 HIS A N 1
ATOM 2141 C CA . HIS A 1 273 ? 21.255 6.190 -18.734 1.00 81.00 273 HIS A CA 1
ATOM 2142 C C . HIS A 1 273 ? 22.683 6.634 -18.431 1.00 81.00 273 HIS A C 1
ATOM 2144 O O . HIS A 1 273 ? 22.974 7.427 -17.537 1.00 81.00 273 HIS A O 1
ATOM 2150 N N . LEU A 1 274 ? 23.591 6.188 -19.287 1.00 73.44 274 LEU A N 1
ATOM 2151 C CA . LEU A 1 274 ? 24.928 6.739 -19.377 1.00 73.44 274 LEU A CA 1
ATOM 2152 C C . LEU A 1 274 ? 24.915 7.794 -20.475 1.00 73.44 274 LEU A C 1
ATOM 2154 O O . LEU A 1 274 ? 24.744 7.438 -21.633 1.00 73.44 274 LEU A O 1
ATOM 2158 N N . ALA A 1 275 ? 25.142 9.064 -20.122 1.00 68.56 275 ALA A N 1
ATOM 2159 C CA . ALA A 1 275 ? 25.104 10.196 -21.061 1.00 68.56 275 ALA A CA 1
ATOM 2160 C C . ALA A 1 275 ? 26.045 10.047 -22.277 1.00 68.56 275 ALA A C 1
ATOM 2162 O O . ALA A 1 275 ? 25.924 10.777 -23.255 1.00 68.56 275 ALA A O 1
ATOM 2163 N N . SER A 1 276 ? 26.999 9.115 -22.218 1.00 70.31 276 SER A N 1
ATOM 2164 C CA . SER A 1 276 ? 27.910 8.767 -23.308 1.00 70.31 276 SER A CA 1
ATOM 2165 C C . SER A 1 276 ? 27.372 7.704 -24.278 1.00 70.31 276 SER A C 1
ATOM 2167 O O . SER A 1 276 ? 28.112 7.299 -25.173 1.00 70.31 276 SER A O 1
ATOM 2169 N N . GLN A 1 277 ? 26.143 7.202 -24.105 1.00 75.19 277 GLN A N 1
ATOM 2170 C CA . GLN A 1 277 ? 25.616 6.061 -24.860 1.00 75.19 277 GLN A CA 1
ATOM 2171 C C . GLN A 1 277 ? 24.163 6.264 -25.293 1.00 75.19 277 GLN A C 1
ATOM 2173 O O . GLN A 1 277 ? 23.318 6.557 -24.461 1.00 75.19 277 GLN A O 1
ATOM 2178 N N . ASP A 1 278 ? 23.831 5.968 -26.550 1.00 84.62 278 ASP A N 1
ATOM 2179 C CA . ASP A 1 278 ? 22.449 6.042 -27.054 1.00 84.62 278 ASP A CA 1
ATOM 2180 C C . ASP A 1 278 ? 21.490 5.092 -26.326 1.00 84.62 278 ASP A C 1
ATOM 2182 O O . ASP A 1 278 ? 21.905 4.098 -25.729 1.00 84.62 278 ASP A O 1
ATOM 2186 N N . ILE A 1 279 ? 20.186 5.361 -26.378 1.00 87.19 279 ILE A N 1
ATOM 2187 C CA . ILE A 1 279 ? 19.158 4.478 -25.806 1.00 87.19 279 ILE A CA 1
ATOM 2188 C C . ILE A 1 279 ? 18.755 3.418 -26.841 1.00 87.19 279 ILE A C 1
ATOM 2190 O O . ILE A 1 279 ? 18.331 3.799 -27.933 1.00 87.19 279 ILE A O 1
ATOM 2194 N N . PRO A 1 280 ? 18.854 2.112 -26.523 1.00 88.44 280 PRO A N 1
ATOM 2195 C CA . PRO A 1 280 ? 18.445 1.050 -27.437 1.00 88.44 280 PRO A CA 1
ATOM 2196 C C . PRO A 1 280 ? 16.964 1.139 -27.824 1.00 88.44 280 PRO A C 1
ATOM 2198 O O . PRO A 1 280 ? 16.108 1.443 -26.994 1.00 88.44 280 PRO A O 1
ATOM 2201 N N . ASP A 1 281 ? 16.638 0.774 -29.065 1.00 88.88 281 ASP A N 1
ATOM 2202 C CA . ASP A 1 281 ? 15.249 0.703 -29.542 1.00 88.88 281 ASP A CA 1
ATOM 2203 C C . ASP A 1 281 ? 14.370 -0.218 -28.680 1.00 88.88 281 ASP A C 1
ATOM 2205 O O . ASP A 1 281 ? 13.203 0.088 -28.427 1.00 88.88 281 ASP A O 1
ATOM 2209 N N . SER A 1 282 ? 14.943 -1.322 -28.189 1.00 86.06 282 SER A N 1
ATOM 2210 C CA . SER A 1 282 ? 14.280 -2.255 -27.272 1.00 86.06 282 SER A CA 1
ATOM 2211 C C . SER A 1 282 ? 13.826 -1.584 -25.978 1.00 86.06 282 SER A C 1
ATOM 2213 O O . SER A 1 282 ? 12.760 -1.904 -25.457 1.00 86.06 282 SER A O 1
ATOM 2215 N N . ASP A 1 283 ? 14.598 -0.623 -25.478 1.00 91.94 283 ASP A N 1
ATOM 2216 C CA . ASP A 1 283 ? 14.326 0.027 -24.201 1.00 91.94 283 ASP A CA 1
ATOM 2217 C C . ASP A 1 283 ? 13.182 1.035 -24.343 1.00 91.94 283 ASP A C 1
ATOM 2219 O O . ASP A 1 283 ? 12.351 1.143 -23.443 1.00 91.94 283 ASP A O 1
ATOM 2223 N N . TYR A 1 284 ? 13.047 1.694 -25.502 1.00 94.25 284 TYR A N 1
ATOM 2224 C CA . TYR A 1 284 ? 11.861 2.503 -25.810 1.00 94.25 284 TYR A CA 1
ATOM 2225 C C . TYR A 1 284 ? 10.580 1.664 -25.839 1.00 94.25 284 TYR A C 1
ATOM 2227 O O . TYR A 1 284 ? 9.557 2.099 -25.305 1.00 94.25 284 TYR A O 1
ATOM 2235 N N . ALA A 1 285 ? 10.632 0.451 -26.399 1.00 89.50 285 ALA A N 1
ATOM 2236 C CA . ALA A 1 285 ? 9.492 -0.463 -26.377 1.00 89.50 285 ALA A CA 1
ATOM 2237 C C . ALA A 1 285 ? 9.126 -0.874 -24.936 1.00 89.50 285 ALA A C 1
ATOM 2239 O O . ALA A 1 285 ? 7.949 -0.852 -24.567 1.00 89.50 285 ALA A O 1
ATOM 2240 N N . VAL A 1 286 ? 10.123 -1.173 -24.092 1.00 91.31 286 VAL A N 1
ATOM 2241 C CA . VAL A 1 286 ? 9.902 -1.487 -22.668 1.00 91.31 286 VAL A CA 1
ATOM 2242 C C . VAL A 1 286 ? 9.366 -0.283 -21.889 1.00 91.31 286 VAL A C 1
ATOM 2244 O O . VAL A 1 286 ? 8.473 -0.455 -21.057 1.00 91.31 286 VAL A O 1
ATOM 2247 N N . LEU A 1 287 ? 9.851 0.933 -22.152 1.00 95.31 287 LEU A N 1
ATOM 2248 C CA . LEU A 1 287 ? 9.331 2.160 -21.539 1.00 95.31 287 LEU A CA 1
ATOM 2249 C C . LEU A 1 287 ? 7.867 2.400 -21.928 1.00 95.31 287 LEU A C 1
ATOM 2251 O O . LEU A 1 287 ? 7.041 2.677 -21.058 1.00 95.31 287 LEU A O 1
ATOM 2255 N N . GLY A 1 288 ? 7.518 2.227 -23.205 1.00 94.31 288 GLY A N 1
ATOM 2256 C CA . GLY A 1 288 ? 6.134 2.324 -23.670 1.00 94.31 288 GLY A CA 1
ATOM 2257 C C . GLY A 1 288 ? 5.210 1.309 -22.995 1.00 94.31 288 GLY A C 1
ATOM 2258 O O . GLY A 1 288 ? 4.144 1.681 -22.502 1.00 94.31 288 GLY A O 1
ATOM 2259 N N . GLN A 1 289 ? 5.637 0.043 -22.903 1.00 90.19 289 GLN A N 1
ATOM 2260 C CA . GLN A 1 289 ? 4.872 -0.993 -22.201 1.00 90.19 289 GLN A CA 1
ATOM 2261 C C . GLN A 1 289 ? 4.771 -0.721 -20.695 1.00 90.19 289 GLN A C 1
ATOM 2263 O O . GLN A 1 289 ? 3.720 -0.921 -20.098 1.00 90.19 289 GLN A O 1
ATOM 2268 N N . THR A 1 290 ? 5.832 -0.198 -20.080 1.00 95.44 290 THR A N 1
ATOM 2269 C CA . THR A 1 290 ? 5.836 0.205 -18.667 1.00 95.44 290 THR A CA 1
ATOM 2270 C C . THR A 1 290 ? 4.765 1.248 -18.381 1.00 95.44 290 THR A C 1
ATOM 2272 O O . THR A 1 290 ? 3.988 1.072 -17.447 1.00 95.44 290 THR A O 1
ATOM 2275 N N . TRP A 1 291 ? 4.658 2.294 -19.200 1.00 96.88 291 TRP A N 1
ATOM 2276 C CA . TRP A 1 291 ? 3.611 3.302 -19.023 1.00 96.88 291 TRP A CA 1
ATOM 2277 C C . TRP A 1 291 ? 2.200 2.752 -19.244 1.00 96.88 291 TRP A C 1
ATOM 2279 O O . TRP A 1 291 ? 1.283 3.142 -18.520 1.00 96.88 291 TRP A O 1
ATOM 2289 N N . ALA A 1 292 ? 2.021 1.828 -20.193 1.00 91.69 292 ALA A N 1
ATOM 2290 C CA . ALA A 1 292 ? 0.734 1.170 -20.414 1.00 91.69 292 ALA A CA 1
ATOM 2291 C C . ALA A 1 292 ? 0.305 0.334 -19.193 1.00 91.69 292 ALA A C 1
ATOM 2293 O O . ALA A 1 292 ? -0.835 0.446 -18.740 1.00 91.69 292 ALA A O 1
ATOM 2294 N N . ASP A 1 293 ? 1.231 -0.432 -18.612 1.00 88.25 293 ASP A N 1
ATOM 2295 C CA . ASP A 1 293 ? 0.952 -1.277 -17.447 1.00 88.25 293 ASP A CA 1
ATOM 2296 C C . ASP A 1 293 ? 0.698 -0.446 -16.186 1.00 88.25 293 ASP A C 1
ATOM 2298 O O . ASP A 1 293 ? -0.193 -0.770 -15.402 1.00 88.25 293 ASP A O 1
ATOM 2302 N N . ILE A 1 294 ? 1.440 0.654 -16.006 1.00 95.12 294 ILE A N 1
ATOM 2303 C CA . ILE A 1 294 ? 1.190 1.623 -14.931 1.00 95.12 294 ILE A CA 1
ATOM 2304 C C . ILE A 1 294 ? -0.221 2.192 -15.059 1.00 95.12 294 ILE A C 1
ATOM 2306 O O . ILE A 1 294 ? -0.960 2.213 -14.078 1.00 95.12 294 ILE A O 1
ATOM 2310 N N . GLU A 1 295 ? -0.622 2.641 -16.251 1.00 91.38 295 GLU A N 1
ATOM 2311 C CA . GLU A 1 295 ? -1.963 3.188 -16.459 1.00 91.38 295 GLU A CA 1
ATOM 2312 C C . GLU A 1 295 ? -3.053 2.173 -16.114 1.00 91.38 295 GLU A C 1
ATOM 2314 O O . GLU A 1 295 ? -4.006 2.509 -15.409 1.00 91.38 295 GLU A O 1
ATOM 2319 N N . GLN A 1 296 ? -2.902 0.928 -16.565 1.00 83.62 296 GLN A N 1
ATOM 2320 C CA . GLN A 1 296 ? -3.851 -0.124 -16.235 1.00 83.62 296 GLN A CA 1
ATOM 2321 C C . GLN A 1 296 ? -3.898 -0.398 -14.729 1.00 83.62 296 GLN A C 1
ATOM 2323 O O . GLN A 1 296 ? -4.985 -0.460 -14.156 1.00 83.62 296 GLN A O 1
ATOM 2328 N N . ALA A 1 297 ? -2.743 -0.505 -14.070 1.00 83.38 297 ALA A N 1
ATOM 2329 C CA . ALA A 1 297 ? -2.682 -0.750 -12.635 1.00 83.38 297 ALA A CA 1
ATOM 2330 C C . ALA A 1 297 ? -3.345 0.376 -11.825 1.00 83.38 297 ALA A C 1
ATOM 2332 O O . ALA A 1 297 ? -4.008 0.092 -10.825 1.00 83.38 297 ALA A O 1
ATOM 2333 N N . LEU A 1 298 ? -3.204 1.632 -12.265 1.00 85.00 298 LEU A N 1
ATOM 2334 C CA . LEU A 1 298 ? -3.875 2.790 -11.669 1.00 85.00 298 LEU A CA 1
ATOM 2335 C C . LEU A 1 298 ? -5.398 2.720 -11.816 1.00 85.00 298 LEU A C 1
ATOM 2337 O O . LEU A 1 298 ? -6.107 3.044 -10.864 1.00 85.00 298 LEU A O 1
ATOM 2341 N N . LEU A 1 299 ? -5.894 2.288 -12.979 1.00 80.44 299 LEU A N 1
ATOM 2342 C CA . LEU A 1 299 ? -7.327 2.114 -13.228 1.00 80.44 299 LEU A CA 1
ATOM 2343 C C . LEU A 1 299 ? -7.909 0.980 -12.374 1.00 80.44 299 LEU A C 1
ATOM 2345 O O . LEU A 1 299 ? -8.933 1.170 -11.726 1.00 80.44 299 LEU A O 1
ATOM 2349 N N . GLU A 1 300 ? -7.241 -0.174 -12.328 1.00 75.69 300 GLU A N 1
ATOM 2350 C CA . GLU A 1 300 ? -7.671 -1.346 -11.547 1.00 75.69 300 GLU A CA 1
ATOM 2351 C C . GLU A 1 300 ? -7.722 -1.074 -10.039 1.00 75.69 300 GLU A C 1
ATOM 2353 O O . GLU A 1 300 ? -8.553 -1.643 -9.334 1.00 75.69 300 GLU A O 1
ATOM 2358 N N . ARG A 1 301 ? -6.834 -0.205 -9.544 1.00 78.31 301 ARG A N 1
ATOM 2359 C CA . ARG A 1 301 ? -6.738 0.170 -8.122 1.00 78.31 301 ARG A CA 1
ATOM 2360 C C . ARG A 1 301 ? -7.544 1.417 -7.767 1.00 78.31 301 ARG A C 1
ATOM 2362 O O . ARG A 1 301 ? -7.473 1.872 -6.633 1.00 78.31 301 ARG A O 1
ATOM 2369 N N . ASP A 1 302 ? -8.269 1.989 -8.727 1.00 79.81 302 ASP A N 1
ATOM 2370 C CA . ASP A 1 302 ? -8.989 3.254 -8.573 1.00 79.81 302 ASP A CA 1
ATOM 2371 C C . ASP A 1 302 ? -8.104 4.419 -8.067 1.00 79.81 302 ASP A C 1
ATOM 2373 O O . ASP A 1 302 ? -8.534 5.290 -7.313 1.00 79.81 302 ASP A O 1
ATOM 2377 N N . LEU A 1 303 ? -6.843 4.475 -8.501 1.00 77.62 303 LEU A N 1
ATOM 2378 C CA . LEU A 1 303 ? -5.879 5.502 -8.074 1.00 77.62 303 LEU A CA 1
ATOM 2379 C C . LEU A 1 303 ? -5.830 6.712 -9.015 1.00 77.62 303 LEU A C 1
ATOM 2381 O O . LEU A 1 303 ? -5.294 7.765 -8.660 1.00 77.62 303 LEU A O 1
ATOM 2385 N N . GLY A 1 304 ? -6.399 6.594 -10.216 1.00 81.00 304 GLY A N 1
ATOM 2386 C CA . GLY A 1 304 ? -6.386 7.644 -11.231 1.00 81.00 304 GLY A CA 1
ATOM 2387 C C . GLY A 1 304 ? -6.198 7.089 -12.637 1.00 81.00 304 GLY A C 1
ATOM 2388 O O . GLY A 1 304 ? -6.510 5.932 -12.900 1.00 81.00 304 GLY A O 1
ATOM 2389 N N . ARG A 1 305 ? -5.709 7.932 -13.547 1.00 82.88 305 ARG A N 1
ATOM 2390 C CA . ARG A 1 305 ? -5.376 7.556 -14.929 1.00 82.88 305 ARG A CA 1
ATOM 2391 C C . ARG A 1 305 ? -4.245 8.430 -15.470 1.00 82.88 305 ARG A C 1
ATOM 2393 O O . ARG A 1 305 ? -3.953 9.477 -14.899 1.00 82.88 305 ARG A O 1
ATOM 2400 N N . LEU A 1 306 ? -3.648 8.052 -16.597 1.00 86.19 306 LEU A N 1
ATOM 2401 C CA . LEU A 1 306 ? -2.651 8.887 -17.272 1.00 86.19 306 LEU A CA 1
ATOM 2402 C C . LEU A 1 306 ? -3.325 9.734 -18.367 1.00 86.19 306 LEU A C 1
ATOM 2404 O O . LEU A 1 306 ? -3.618 9.249 -19.459 1.00 86.19 306 LEU A O 1
ATOM 2408 N N . ASP A 1 307 ? -3.591 11.015 -18.086 1.00 81.44 307 ASP A N 1
ATOM 2409 C CA . ASP A 1 307 ? -4.042 11.971 -19.113 1.00 81.44 307 ASP A CA 1
ATOM 2410 C C . ASP A 1 307 ? -2.895 12.284 -20.088 1.00 81.44 307 ASP A C 1
ATOM 2412 O O . ASP A 1 307 ? -3.114 12.443 -21.289 1.00 81.44 307 ASP A O 1
ATOM 2416 N N . VAL A 1 308 ? -1.667 12.347 -19.565 1.00 80.75 308 VAL A N 1
ATOM 2417 C CA . VAL A 1 308 ? -0.458 12.700 -20.311 1.00 80.75 308 VAL A CA 1
ATOM 2418 C C . VAL A 1 308 ? 0.781 12.046 -19.690 1.00 80.75 308 VAL A C 1
ATOM 2420 O O . VAL A 1 308 ? 0.852 11.891 -18.472 1.00 80.75 308 VAL A O 1
ATOM 2423 N N . VAL A 1 309 ? 1.777 11.711 -20.512 1.00 91.94 309 VAL A N 1
ATOM 2424 C CA . VAL A 1 309 ? 3.141 11.372 -20.075 1.00 91.94 309 VAL A CA 1
ATOM 2425 C C . VAL A 1 309 ? 4.080 12.439 -20.628 1.00 91.94 309 VAL A C 1
ATOM 2427 O O . VAL A 1 309 ? 4.080 12.697 -21.831 1.00 91.94 309 VAL A O 1
ATOM 2430 N N . GLN A 1 310 ? 4.843 13.101 -19.758 1.00 88.12 310 GLN A N 1
ATOM 2431 C CA . GLN A 1 310 ? 5.741 14.194 -20.140 1.00 88.12 310 GLN A CA 1
ATOM 2432 C C . GLN A 1 310 ? 7.080 14.105 -19.425 1.00 88.12 310 GLN A C 1
ATOM 2434 O O . GLN A 1 310 ? 7.191 13.542 -18.335 1.00 88.12 310 GLN A O 1
ATOM 2439 N N . GLY A 1 311 ? 8.089 14.714 -20.043 1.00 89.56 311 GLY A N 1
ATOM 2440 C CA . GLY A 1 311 ? 9.403 14.849 -19.444 1.00 89.56 311 GLY A CA 1
ATOM 2441 C C . GLY A 1 311 ? 9.394 15.773 -18.229 1.00 89.56 311 GLY A C 1
ATOM 2442 O O . GLY A 1 311 ? 8.644 16.752 -18.186 1.00 89.56 311 GLY A O 1
ATOM 2443 N N . HIS A 1 312 ? 10.276 15.490 -17.270 1.00 89.06 312 HIS A N 1
ATOM 2444 C CA . HIS A 1 312 ? 10.447 16.240 -16.022 1.00 89.06 312 HIS A CA 1
ATOM 2445 C C . HIS A 1 312 ? 10.362 17.774 -16.183 1.00 89.06 312 HIS A C 1
ATOM 2447 O O . HIS A 1 312 ? 9.623 18.416 -15.438 1.00 89.06 312 HIS A O 1
ATOM 2453 N N . LYS A 1 313 ? 11.026 18.372 -17.186 1.00 85.56 313 LYS A N 1
ATOM 2454 C CA . LYS A 1 313 ? 11.039 19.836 -17.413 1.00 85.56 313 LYS A CA 1
ATOM 2455 C C . LYS A 1 313 ? 9.659 20.482 -17.469 1.00 85.56 313 LYS A C 1
ATOM 2457 O O . LYS A 1 313 ? 9.521 21.628 -17.043 1.00 85.56 313 LYS A O 1
ATOM 2462 N N . VAL A 1 314 ? 8.667 19.776 -18.017 1.00 85.31 314 VAL A N 1
ATOM 2463 C CA . VAL A 1 314 ? 7.308 20.309 -18.165 1.00 85.31 314 VAL A CA 1
ATOM 2464 C C . VAL A 1 314 ? 6.628 20.390 -16.805 1.00 85.31 314 VAL A C 1
ATOM 2466 O O . VAL A 1 314 ? 6.044 21.417 -16.470 1.00 85.31 314 VAL A O 1
ATOM 2469 N N . TRP A 1 315 ? 6.796 19.353 -15.984 1.00 84.75 315 TRP A N 1
ATOM 2470 C CA . TRP A 1 315 ? 6.218 19.282 -14.645 1.00 84.75 315 TRP A CA 1
ATOM 2471 C C . TRP A 1 315 ? 6.768 20.332 -13.690 1.00 84.75 315 TRP A C 1
ATOM 2473 O O . TRP A 1 315 ? 6.045 20.765 -12.809 1.00 84.75 315 TRP A O 1
ATOM 2483 N N . VAL A 1 316 ? 8.016 20.765 -13.864 1.00 83.56 316 VAL A N 1
ATOM 2484 C CA . VAL A 1 316 ? 8.646 21.776 -12.994 1.00 83.56 316 VAL A CA 1
ATOM 2485 C C . VAL A 1 316 ? 8.795 23.145 -13.657 1.00 83.56 316 VAL A C 1
ATOM 2487 O O . VAL A 1 316 ? 9.384 24.049 -13.069 1.00 83.56 316 VAL A O 1
ATOM 2490 N N . ASN A 1 317 ? 8.275 23.306 -14.878 1.00 82.38 317 ASN A N 1
ATOM 2491 C CA . ASN A 1 317 ? 8.367 24.526 -15.681 1.00 82.38 317 ASN A CA 1
ATOM 2492 C C . ASN A 1 317 ? 9.797 25.107 -15.754 1.00 82.38 317 ASN A C 1
ATOM 2494 O O . ASN A 1 317 ? 10.017 26.307 -15.578 1.00 82.38 317 ASN A O 1
ATOM 2498 N N . LYS A 1 318 ? 10.796 24.243 -15.985 1.00 84.75 318 LYS A N 1
ATOM 2499 C CA . LYS A 1 318 ? 12.215 24.635 -16.026 1.00 84.75 318 LYS A CA 1
ATOM 2500 C C . LYS A 1 318 ? 12.913 24.059 -17.266 1.00 84.75 318 LYS A C 1
ATOM 2502 O O . LYS A 1 318 ? 13.563 23.017 -17.180 1.00 84.75 318 LYS A O 1
ATOM 2507 N N . PRO A 1 319 ? 12.813 24.740 -18.425 1.00 84.31 319 PRO A N 1
ATOM 2508 C CA . PRO A 1 319 ? 13.332 24.245 -19.707 1.00 84.31 319 PRO A CA 1
ATOM 2509 C C . PRO A 1 319 ? 14.849 24.009 -19.743 1.00 84.31 319 PRO A C 1
ATOM 2511 O O . PRO A 1 319 ? 15.327 23.195 -20.529 1.00 84.31 319 PRO A O 1
ATOM 2514 N N . SER A 1 320 ? 15.603 24.708 -18.889 1.00 85.56 320 SER A N 1
ATOM 2515 C CA . SER A 1 320 ? 17.061 24.588 -18.786 1.00 85.56 320 SER A CA 1
ATOM 2516 C C . SER A 1 320 ? 17.540 23.395 -17.957 1.00 85.56 320 SER A C 1
ATOM 2518 O O . SER A 1 320 ? 18.745 23.172 -17.879 1.00 85.56 320 SER A O 1
ATOM 2520 N N . LEU A 1 321 ? 16.643 22.641 -17.305 1.00 83.44 321 LEU A N 1
ATOM 2521 C CA . LEU A 1 321 ? 17.054 21.418 -16.615 1.00 83.44 321 LEU A CA 1
ATOM 2522 C C . LEU A 1 321 ? 17.587 20.406 -17.624 1.00 83.44 321 LEU A C 1
ATOM 2524 O O . LEU A 1 321 ? 16.948 20.230 -18.646 1.00 83.44 321 LEU A O 1
ATOM 2528 N N . PRO A 1 322 ? 18.673 19.681 -17.335 1.00 81.25 322 PRO A N 1
ATOM 2529 C CA . PRO A 1 322 ? 19.176 18.641 -18.226 1.00 81.25 322 PRO A CA 1
ATOM 2530 C C . PRO A 1 322 ? 18.309 17.372 -18.244 1.00 81.25 322 PRO A C 1
ATOM 2532 O O . PRO A 1 322 ? 18.566 16.470 -19.019 1.00 81.25 322 PRO A O 1
ATOM 2535 N N . CYS A 1 323 ? 17.287 17.242 -17.393 1.00 82.31 323 CYS A N 1
ATOM 2536 C CA . CYS A 1 323 ? 16.436 16.050 -17.330 1.00 82.31 323 CYS A CA 1
ATOM 2537 C C . CYS A 1 323 ? 15.072 16.329 -17.986 1.00 82.31 323 CYS A C 1
ATOM 2539 O O . CYS A 1 323 ? 14.422 17.287 -17.559 1.00 82.31 323 CYS A O 1
ATOM 2541 N N . PRO A 1 324 ? 14.591 15.535 -18.967 1.00 78.81 324 PRO A N 1
ATOM 2542 C CA . PRO A 1 324 ? 15.150 14.273 -19.463 1.00 78.81 324 PRO A CA 1
ATOM 2543 C C . PRO A 1 324 ? 15.885 14.425 -20.814 1.00 78.81 324 PRO A C 1
ATOM 2545 O O . PRO A 1 324 ? 15.471 13.839 -21.812 1.00 78.81 324 PRO A O 1
ATOM 2548 N N . ASP A 1 325 ? 16.945 15.232 -20.895 1.00 79.44 325 ASP A N 1
ATOM 2549 C CA . ASP A 1 325 ? 17.753 15.300 -22.119 1.00 79.44 325 ASP A CA 1
ATOM 2550 C C . ASP A 1 325 ? 18.482 13.965 -22.326 1.00 79.44 325 ASP A C 1
ATOM 2552 O O . ASP A 1 325 ? 19.074 13.423 -21.397 1.00 79.44 325 ASP A O 1
ATOM 2556 N N . GLY A 1 326 ? 18.401 13.416 -23.540 1.00 79.69 326 GLY A N 1
ATOM 2557 C CA . GLY A 1 326 ? 18.918 12.082 -23.879 1.00 79.69 326 GLY A CA 1
ATOM 2558 C C . GLY A 1 326 ? 17.837 11.012 -24.073 1.00 79.69 326 GLY A C 1
ATOM 2559 O O . GLY A 1 326 ? 18.114 9.986 -24.688 1.00 79.69 326 GLY A O 1
ATOM 2560 N N . ILE A 1 327 ? 16.594 11.267 -23.639 1.00 87.94 327 ILE A N 1
ATOM 2561 C CA . ILE A 1 327 ? 15.421 10.438 -23.965 1.00 87.94 327 ILE A CA 1
ATOM 2562 C C . ILE A 1 327 ? 14.563 11.145 -25.016 1.00 87.94 327 ILE A C 1
ATOM 2564 O O . ILE A 1 327 ? 14.149 12.291 -24.833 1.00 87.94 327 ILE A O 1
ATOM 2568 N N . ASP A 1 328 ? 14.213 10.437 -26.090 1.00 92.00 328 ASP A N 1
ATOM 2569 C CA . ASP A 1 328 ? 13.198 10.886 -27.042 1.00 92.00 328 ASP A CA 1
ATOM 2570 C C . ASP A 1 328 ? 11.797 10.738 -26.429 1.00 92.00 328 ASP A C 1
ATOM 2572 O O . ASP A 1 328 ? 11.157 9.682 -26.470 1.00 92.00 328 ASP A O 1
ATOM 2576 N N . MET A 1 329 ? 11.310 11.832 -25.843 1.00 92.00 329 MET A N 1
ATOM 2577 C CA . MET A 1 329 ? 9.986 11.877 -25.226 1.00 92.00 329 MET A CA 1
ATOM 2578 C C . MET A 1 329 ? 8.844 11.645 -26.216 1.00 92.00 329 MET A C 1
ATOM 2580 O O . MET A 1 329 ? 7.829 11.062 -25.832 1.00 92.00 329 MET A O 1
ATOM 2584 N N . ALA A 1 330 ? 8.979 12.083 -27.470 1.00 91.44 330 ALA A N 1
ATOM 2585 C CA . ALA A 1 330 ? 7.938 11.866 -28.471 1.00 91.44 330 ALA A CA 1
ATOM 2586 C C . ALA A 1 330 ? 7.809 10.371 -28.776 1.00 91.44 330 ALA A C 1
ATOM 2588 O O . ALA A 1 330 ? 6.696 9.844 -28.851 1.00 91.44 330 ALA A O 1
ATOM 2589 N N . ARG A 1 331 ? 8.943 9.669 -28.851 1.00 94.88 331 ARG A N 1
ATOM 2590 C CA . ARG A 1 331 ? 8.976 8.218 -29.014 1.00 94.88 331 ARG A CA 1
ATOM 2591 C C . ARG A 1 331 ? 8.402 7.473 -27.813 1.00 94.88 331 ARG A C 1
ATOM 2593 O O . ARG A 1 331 ? 7.568 6.597 -28.018 1.00 94.88 331 ARG A O 1
ATOM 2600 N N . VAL A 1 332 ? 8.768 7.838 -26.578 1.00 94.38 332 VAL A N 1
ATOM 2601 C CA . VAL A 1 332 ? 8.181 7.228 -25.362 1.00 94.38 332 VAL A CA 1
ATOM 2602 C C . VAL A 1 332 ? 6.655 7.349 -25.375 1.00 94.38 332 VAL A C 1
ATOM 2604 O O . VAL A 1 332 ? 5.949 6.364 -25.157 1.00 94.38 332 VAL A O 1
ATOM 2607 N N . VAL A 1 333 ? 6.135 8.543 -25.679 1.00 90.81 333 VAL A N 1
ATOM 2608 C CA . VAL A 1 333 ? 4.687 8.782 -25.755 1.00 90.81 333 VAL A CA 1
ATOM 2609 C C . VAL A 1 333 ? 4.051 7.976 -26.887 1.00 90.81 333 VAL A C 1
ATOM 2611 O O . VAL A 1 333 ? 2.987 7.395 -26.682 1.00 90.81 333 VAL A O 1
ATOM 2614 N N . SER A 1 334 ? 4.692 7.894 -28.055 1.00 90.81 334 SER A N 1
ATOM 2615 C CA . SER A 1 334 ? 4.205 7.090 -29.182 1.00 90.81 334 SER A CA 1
ATOM 2616 C C . SER A 1 334 ? 4.116 5.600 -28.834 1.00 90.81 334 SER A C 1
ATOM 2618 O O . SER A 1 334 ? 3.093 4.969 -29.097 1.00 90.81 334 SER A O 1
ATOM 2620 N N . GLU A 1 335 ? 5.151 5.035 -28.205 1.00 93.25 335 GLU A N 1
ATOM 2621 C CA . GLU A 1 335 ? 5.178 3.625 -27.793 1.00 93.25 335 GLU A CA 1
ATOM 2622 C C . GLU A 1 335 ? 4.112 3.315 -26.732 1.00 93.25 335 GLU A C 1
ATOM 2624 O O . GLU A 1 335 ? 3.434 2.287 -26.826 1.00 93.25 335 GLU A O 1
ATOM 2629 N N . TRP A 1 336 ? 3.915 4.217 -25.760 1.00 93.12 336 TRP A N 1
ATOM 2630 C CA . TRP A 1 336 ? 2.834 4.120 -24.772 1.00 93.12 336 TRP A CA 1
ATOM 2631 C C . TRP A 1 336 ? 1.455 4.162 -25.438 1.00 93.12 336 TRP A C 1
ATOM 2633 O O . TRP A 1 336 ? 0.644 3.262 -25.225 1.00 93.12 336 TRP A O 1
ATOM 2643 N N . GLN A 1 337 ? 1.180 5.161 -26.282 1.00 86.25 337 GLN A N 1
ATOM 2644 C CA . GLN A 1 337 ? -0.118 5.307 -26.955 1.00 86.25 337 GLN A CA 1
ATOM 2645 C C . GLN A 1 337 ? -0.440 4.103 -27.849 1.00 86.25 337 GLN A C 1
ATOM 2647 O O . GLN A 1 337 ? -1.584 3.656 -27.886 1.00 86.25 337 GLN A O 1
ATOM 2652 N N . ALA A 1 338 ? 0.563 3.520 -28.513 1.00 86.25 338 ALA A N 1
ATOM 2653 C CA . ALA A 1 338 ? 0.393 2.314 -29.323 1.00 86.25 338 ALA A CA 1
ATOM 2654 C C . ALA A 1 338 ? -0.015 1.068 -28.503 1.00 86.25 338 ALA A C 1
ATOM 2656 O O . ALA A 1 338 ? -0.550 0.103 -29.068 1.00 86.25 338 ALA A O 1
ATOM 2657 N N . ARG A 1 339 ? 0.234 1.074 -27.187 1.00 85.00 339 ARG A N 1
ATOM 2658 C CA . ARG A 1 339 ? -0.028 -0.030 -26.242 1.00 85.00 339 ARG A CA 1
ATOM 2659 C C . ARG A 1 339 ? -1.186 0.241 -25.286 1.00 85.00 339 ARG A C 1
ATOM 2661 O O . ARG A 1 339 ? -1.752 -0.696 -24.734 1.00 85.00 339 ARG A O 1
ATOM 2668 N N . ARG A 1 340 ? -1.574 1.504 -25.124 1.00 77.88 340 ARG A N 1
ATOM 2669 C CA . ARG A 1 340 ? -2.659 1.948 -24.248 1.00 77.88 340 ARG A CA 1
ATOM 2670 C C . ARG A 1 340 ? -3.971 1.214 -24.537 1.00 77.88 340 ARG A C 1
ATOM 2672 O O . ARG A 1 340 ? -4.369 1.048 -25.688 1.00 77.88 340 ARG A O 1
ATOM 2679 N N . GLY A 1 341 ? -4.658 0.786 -23.476 1.00 58.94 341 GLY A N 1
ATOM 2680 C CA . GLY A 1 341 ? -5.945 0.083 -23.561 1.00 58.94 341 GLY A CA 1
ATOM 2681 C C . GLY A 1 341 ? -5.859 -1.362 -24.068 1.00 58.94 341 GLY A C 1
ATOM 2682 O O . GLY A 1 341 ? -6.876 -2.056 -24.095 1.00 58.94 341 GLY A O 1
ATOM 2683 N N . LYS A 1 342 ? -4.666 -1.840 -24.440 1.00 52.12 342 LYS A N 1
ATOM 2684 C CA . LYS A 1 342 ? -4.390 -3.267 -24.611 1.00 52.12 342 LYS A CA 1
ATOM 2685 C C . LYS A 1 342 ? -4.055 -3.842 -23.235 1.00 52.12 342 LYS A C 1
ATOM 2687 O O . LYS A 1 342 ? -3.511 -3.135 -22.391 1.00 52.12 342 LYS A O 1
ATOM 2692 N N . LYS A 1 343 ? -4.398 -5.114 -22.996 1.00 39.41 343 LYS A N 1
ATOM 2693 C CA . LYS A 1 343 ? -3.924 -5.822 -21.794 1.00 39.41 343 LYS A CA 1
ATOM 2694 C C . LYS A 1 343 ? -2.386 -5.751 -21.745 1.00 39.41 343 LYS A C 1
ATOM 2696 O O . LYS A 1 343 ? -1.789 -5.687 -22.823 1.00 39.41 343 LYS A O 1
ATOM 2701 N N . PRO A 1 344 ? -1.757 -5.796 -20.558 1.00 38.16 344 PRO A N 1
ATOM 2702 C CA . PRO A 1 344 ? -0.312 -5.688 -20.417 1.00 38.16 344 PRO A CA 1
ATOM 2703 C C . PRO A 1 344 ? 0.351 -6.723 -21.326 1.00 38.16 344 PRO A C 1
ATOM 2705 O O . PRO A 1 344 ? -0.066 -7.887 -21.305 1.00 38.16 344 PRO A O 1
ATOM 2708 N N . GLU A 1 345 ? 1.361 -6.344 -22.116 1.00 37.47 345 GLU A N 1
ATOM 2709 C CA . GLU A 1 345 ? 2.290 -7.343 -22.648 1.00 37.47 345 GLU A CA 1
ATOM 2710 C C . GLU A 1 345 ? 3.079 -7.849 -21.446 1.00 37.47 345 GLU A C 1
ATOM 2712 O O . GLU A 1 345 ? 4.060 -7.260 -20.982 1.00 37.47 345 GLU A O 1
ATOM 2717 N N . LEU A 1 346 ? 2.550 -8.920 -20.867 1.00 36.47 346 LEU A N 1
ATOM 2718 C CA . LEU A 1 346 ? 3.203 -9.651 -19.805 1.00 36.47 346 LEU A CA 1
ATOM 2719 C C . LEU A 1 346 ? 4.539 -10.172 -20.356 1.00 36.47 346 LEU A C 1
ATOM 2721 O O . LEU A 1 346 ? 4.649 -10.393 -21.569 1.00 36.47 346 LEU A O 1
ATOM 2725 N N . PRO A 1 347 ? 5.565 -10.374 -19.503 1.00 33.28 347 PRO A N 1
ATOM 2726 C CA . PRO A 1 347 ? 6.713 -11.181 -19.909 1.00 33.28 347 PRO A CA 1
ATOM 2727 C C . PRO A 1 347 ? 6.187 -12.445 -20.601 1.00 33.28 347 PRO A C 1
ATOM 2729 O O . PRO A 1 347 ? 5.092 -12.879 -20.230 1.00 33.28 347 PRO A O 1
ATOM 2732 N N . PRO A 1 348 ? 6.891 -13.056 -21.569 1.00 32.16 348 PRO A N 1
ATOM 2733 C CA . PRO A 1 348 ? 6.530 -14.415 -21.967 1.00 32.16 348 PRO A CA 1
ATOM 2734 C C . PRO A 1 348 ? 6.387 -15.266 -20.676 1.00 32.16 348 PRO A C 1
ATOM 2736 O O . PRO A 1 348 ? 7.372 -15.457 -19.976 1.00 32.16 348 PRO A O 1
ATOM 2739 N N . GLY A 1 349 ? 5.197 -15.684 -20.219 1.00 34.56 349 GLY A N 1
ATOM 2740 C CA . GLY A 1 349 ? 3.858 -15.434 -20.758 1.00 34.56 349 GLY A CA 1
ATOM 2741 C C . GLY A 1 349 ? 2.800 -14.920 -19.769 1.00 34.56 349 GLY A C 1
ATOM 2742 O O . GLY A 1 349 ? 2.734 -15.289 -18.599 1.00 34.56 349 GLY A O 1
ATOM 2743 N N . VAL A 1 350 ? 1.826 -14.216 -20.346 1.00 34.28 350 VAL A N 1
ATOM 2744 C CA . VAL A 1 350 ? 0.427 -14.648 -20.244 1.00 34.28 350 VAL A CA 1
ATOM 2745 C C . VAL A 1 350 ? 0.042 -15.205 -21.605 1.00 34.28 350 VAL A C 1
ATOM 2747 O O . VAL A 1 350 ? -0.130 -14.472 -22.574 1.00 34.28 350 VAL A O 1
ATOM 2750 N N . GLY A 1 351 ? 0.024 -16.537 -21.669 1.00 38.50 351 GLY A N 1
ATOM 2751 C CA . GLY A 1 351 ? -0.118 -17.318 -22.900 1.00 38.50 351 GLY A CA 1
ATOM 2752 C C . GLY A 1 351 ? 0.997 -18.340 -23.144 1.00 38.50 351 GLY A C 1
ATOM 2753 O O . GLY A 1 351 ? 0.894 -19.112 -24.092 1.00 38.50 351 GLY A O 1
ATOM 2754 N N . ASP A 1 352 ? 2.031 -18.396 -22.301 1.00 46.34 352 ASP A N 1
ATOM 2755 C CA . ASP A 1 352 ? 3.037 -19.454 -22.394 1.00 46.34 352 ASP A CA 1
ATOM 2756 C C . ASP A 1 352 ? 2.480 -20.745 -21.778 1.00 46.34 352 ASP A C 1
ATOM 2758 O O . ASP A 1 352 ? 2.242 -20.824 -20.572 1.00 46.34 352 ASP A O 1
ATOM 2762 N N . ALA A 1 353 ? 2.276 -21.772 -22.607 1.00 55.09 353 ALA A N 1
ATOM 2763 C CA . ALA A 1 353 ? 1.869 -23.102 -22.155 1.00 55.09 353 ALA A CA 1
ATOM 2764 C C . ALA A 1 353 ? 2.841 -23.696 -21.115 1.00 55.09 353 ALA A C 1
ATOM 2766 O O . ALA A 1 353 ? 2.473 -24.614 -20.375 1.00 55.09 353 ALA A O 1
ATOM 2767 N N . SER A 1 354 ? 4.062 -23.163 -21.039 1.00 53.25 354 SER A N 1
ATOM 2768 C CA . SER A 1 354 ? 5.110 -23.570 -20.123 1.00 53.25 354 SER A CA 1
ATOM 2769 C C . SER A 1 354 ? 5.113 -22.809 -18.791 1.00 53.25 354 SER A C 1
ATOM 2771 O O . SER A 1 354 ? 5.731 -23.308 -17.866 1.00 53.25 354 SER A O 1
ATOM 2773 N N . ALA A 1 355 ? 4.381 -21.701 -18.599 1.00 53.78 355 ALA A N 1
ATOM 2774 C CA . ALA A 1 355 ? 4.442 -20.917 -17.353 1.00 53.78 355 ALA A CA 1
ATOM 2775 C C . ALA A 1 355 ? 3.072 -20.705 -16.677 1.00 53.78 355 ALA A C 1
ATOM 2777 O O . ALA A 1 355 ? 2.044 -20.536 -17.331 1.00 53.78 355 ALA A O 1
ATOM 2778 N N . ARG A 1 356 ? 3.049 -20.732 -15.340 1.00 73.44 356 ARG A N 1
ATOM 2779 C CA . ARG A 1 356 ? 1.876 -20.480 -14.490 1.00 73.44 356 ARG A CA 1
ATOM 2780 C C . ARG A 1 356 ? 2.282 -19.698 -13.250 1.00 73.44 356 ARG A C 1
ATOM 2782 O O . ARG A 1 356 ? 3.127 -20.148 -12.482 1.00 73.44 356 ARG A O 1
ATOM 2789 N N . PHE A 1 357 ? 1.613 -18.575 -13.017 1.00 68.19 357 PHE A N 1
ATOM 2790 C CA . PHE A 1 357 ? 1.683 -17.882 -11.738 1.00 68.19 357 PHE A CA 1
ATOM 2791 C C . PHE A 1 357 ? 0.785 -18.584 -10.715 1.00 68.19 357 PHE A C 1
ATOM 2793 O O . PHE A 1 357 ? -0.374 -18.889 -11.010 1.00 68.19 357 PHE A O 1
ATOM 2800 N N . VAL A 1 358 ? 1.326 -18.850 -9.530 1.00 70.88 358 VAL A N 1
ATOM 2801 C CA . VAL A 1 358 ? 0.605 -19.419 -8.393 1.00 70.88 358 VAL A CA 1
ATOM 2802 C C . VAL A 1 358 ? 0.281 -18.287 -7.417 1.00 70.88 358 VAL A C 1
ATOM 2804 O O . VAL A 1 358 ? 1.167 -17.858 -6.675 1.00 70.88 358 VAL A O 1
ATOM 2807 N N . PRO A 1 359 ? -0.961 -17.768 -7.415 1.00 48.69 359 PRO A N 1
ATOM 2808 C CA . PRO A 1 359 ? -1.333 -16.631 -6.577 1.00 48.69 359 PRO A CA 1
ATOM 2809 C C . PRO A 1 359 ? -1.317 -16.950 -5.077 1.00 48.69 359 PRO A C 1
ATOM 2811 O O . PRO A 1 359 ? -1.185 -16.039 -4.268 1.00 48.69 359 PRO A O 1
ATOM 2814 N N . GLU A 1 360 ? -1.431 -18.222 -4.691 1.00 73.50 360 GLU A N 1
ATOM 2815 C CA . GLU A 1 360 ? -1.415 -18.661 -3.293 1.00 73.50 360 GLU A CA 1
ATOM 2816 C C . GLU A 1 360 ? -0.060 -18.435 -2.609 1.00 73.50 360 GLU A C 1
ATOM 2818 O O . GLU A 1 360 ? -0.007 -18.282 -1.389 1.00 73.50 360 GLU A O 1
ATOM 2823 N N . THR A 1 361 ? 1.025 -18.395 -3.384 1.00 68.06 361 THR A N 1
ATOM 2824 C CA . THR A 1 361 ? 2.399 -18.256 -2.877 1.00 68.06 361 THR A CA 1
ATOM 2825 C C . THR A 1 361 ? 3.225 -17.199 -3.603 1.00 68.06 361 THR A C 1
ATOM 2827 O O . THR A 1 361 ? 4.400 -17.036 -3.288 1.00 68.06 361 THR A O 1
ATOM 2830 N N . SER A 1 362 ? 2.629 -16.485 -4.559 1.00 60.09 362 SER A N 1
ATOM 2831 C CA . SER A 1 362 ? 3.299 -15.523 -5.443 1.00 60.09 362 SER A CA 1
ATOM 2832 C C . SER A 1 362 ? 4.527 -16.079 -6.179 1.00 60.09 362 SER A C 1
ATOM 2834 O O . SER A 1 362 ? 5.520 -15.392 -6.417 1.00 60.09 362 SER A O 1
ATOM 2836 N N . VAL A 1 363 ? 4.467 -17.347 -6.579 1.00 72.00 363 VAL A N 1
ATOM 2837 C CA . VAL A 1 363 ? 5.586 -18.049 -7.220 1.00 72.00 363 VAL A CA 1
ATOM 2838 C C . VAL A 1 363 ? 5.216 -18.485 -8.629 1.00 72.00 363 VAL A C 1
ATOM 2840 O O . VAL A 1 363 ? 4.071 -18.823 -8.922 1.00 72.00 363 VAL A O 1
ATOM 2843 N N . TRP A 1 364 ? 6.203 -18.505 -9.517 1.00 70.25 364 TRP A N 1
ATOM 2844 C CA . TRP A 1 364 ? 6.050 -19.033 -10.863 1.00 70.25 364 TRP A CA 1
ATOM 2845 C C . TRP A 1 364 ? 6.417 -20.515 -10.926 1.00 70.25 364 TRP A C 1
ATOM 2847 O O . TRP A 1 364 ? 7.498 -20.924 -10.506 1.00 70.25 364 TRP A O 1
ATOM 2857 N N . LEU A 1 365 ? 5.527 -21.309 -11.515 1.00 74.12 365 LEU A N 1
ATOM 2858 C CA . LEU A 1 365 ? 5.824 -22.638 -12.043 1.00 74.12 365 LEU A CA 1
ATOM 2859 C C . LEU A 1 365 ? 6.123 -22.507 -13.525 1.00 74.12 365 LEU A C 1
ATOM 2861 O O . LEU A 1 365 ? 5.329 -21.916 -14.259 1.00 74.12 365 LEU A O 1
ATOM 2865 N N . GLN A 1 366 ? 7.240 -23.069 -13.969 1.00 70.19 366 GLN A N 1
ATOM 2866 C CA . GLN A 1 366 ? 7.668 -22.957 -15.357 1.00 70.19 366 GLN A CA 1
ATOM 2867 C C . GLN A 1 366 ? 8.089 -24.321 -15.925 1.00 70.19 366 GLN A C 1
ATOM 2869 O O . GLN A 1 366 ? 8.370 -25.269 -15.189 1.00 70.19 366 GLN A O 1
ATOM 2874 N N . TRP A 1 367 ? 8.056 -24.442 -17.248 1.00 72.50 367 TRP A N 1
ATOM 2875 C CA . TRP A 1 367 ? 8.525 -25.563 -18.055 1.00 72.50 367 TRP A CA 1
ATOM 2876 C C . TRP A 1 367 ? 8.152 -26.946 -17.504 1.00 72.50 367 TRP A C 1
ATOM 2878 O O . TRP A 1 367 ? 6.975 -27.269 -17.318 1.00 72.50 367 TRP A O 1
ATOM 2888 N N . GLY A 1 368 ? 9.162 -27.787 -17.274 1.00 67.62 368 GLY A N 1
ATOM 2889 C CA . GLY A 1 368 ? 8.991 -29.150 -16.795 1.00 67.62 368 GLY A CA 1
ATOM 2890 C C . GLY A 1 368 ? 8.357 -29.218 -15.407 1.00 67.62 368 GLY A C 1
ATOM 2891 O O . GLY A 1 368 ? 7.603 -30.151 -15.148 1.00 67.62 368 GLY A O 1
ATOM 2892 N N . PHE A 1 369 ? 8.589 -28.232 -14.536 1.00 83.50 369 PHE A N 1
ATOM 2893 C CA . PHE A 1 369 ? 8.004 -28.204 -13.193 1.00 83.50 369 PHE A CA 1
ATOM 2894 C C . PHE A 1 369 ? 6.517 -27.878 -13.224 1.00 83.50 369 PHE A C 1
ATOM 2896 O O . PHE A 1 369 ? 5.737 -28.556 -12.556 1.00 83.50 369 PHE A O 1
ATOM 2903 N N . LYS A 1 370 ? 6.098 -26.930 -14.071 1.00 84.25 370 LYS A N 1
ATOM 2904 C CA . LYS A 1 370 ? 4.675 -26.707 -14.356 1.00 84.25 370 LYS A CA 1
ATOM 2905 C C . LYS A 1 370 ? 4.031 -27.963 -14.935 1.00 84.25 370 LYS A C 1
ATOM 2907 O O . LYS A 1 370 ? 3.020 -28.421 -14.409 1.00 84.25 370 LYS A O 1
ATOM 2912 N N . ALA A 1 371 ? 4.616 -28.523 -15.996 1.00 70.31 371 ALA A N 1
ATOM 2913 C CA . ALA A 1 371 ? 4.067 -29.697 -16.671 1.00 70.31 371 ALA A CA 1
ATOM 2914 C C . ALA A 1 371 ? 3.927 -30.887 -15.709 1.00 70.31 371 ALA A C 1
ATOM 2916 O O . ALA A 1 371 ? 2.896 -31.557 -15.692 1.00 70.31 371 ALA A O 1
ATOM 2917 N N . PHE A 1 372 ? 4.930 -31.118 -14.861 1.00 83.25 372 PHE A N 1
ATOM 2918 C CA . PHE A 1 372 ? 4.902 -32.155 -13.838 1.00 83.25 372 PHE A CA 1
ATOM 2919 C C . PHE A 1 372 ? 3.821 -31.885 -12.781 1.00 83.25 372 PHE A C 1
ATOM 2921 O O . PHE A 1 372 ? 3.006 -32.761 -12.502 1.00 83.25 372 PHE A O 1
ATOM 2928 N N . TRP A 1 373 ? 3.769 -30.680 -12.212 1.00 87.56 373 TRP A N 1
ATOM 2929 C CA . TRP A 1 373 ? 2.816 -30.350 -11.150 1.00 87.56 373 TRP A CA 1
ATOM 2930 C C . TRP A 1 373 ? 1.359 -30.409 -11.638 1.00 87.56 373 TRP A C 1
ATOM 2932 O O . TRP A 1 373 ? 0.500 -30.947 -10.947 1.00 87.56 373 TRP A O 1
ATOM 2942 N N . GLU A 1 374 ? 1.080 -29.941 -12.857 1.00 81.75 374 GLU A N 1
ATOM 2943 C CA . GLU A 1 374 ? -0.273 -29.948 -13.434 1.00 81.75 374 GLU A CA 1
ATOM 2944 C C . GLU A 1 374 ? -0.716 -31.319 -13.964 1.00 81.75 374 GLU A C 1
ATOM 2946 O O . GLU A 1 374 ? -1.908 -31.623 -13.944 1.00 81.75 374 GLU A O 1
ATOM 2951 N N . SER A 1 375 ? 0.216 -32.169 -14.409 1.00 76.94 375 SER A N 1
ATOM 2952 C CA . SER A 1 375 ? -0.095 -33.547 -14.832 1.00 76.94 375 SER A CA 1
ATOM 2953 C C . SER A 1 375 ? -0.326 -34.510 -13.663 1.00 76.94 375 SER A C 1
ATOM 2955 O O . SER A 1 375 ? -0.766 -35.638 -13.881 1.00 76.94 375 SER A O 1
ATOM 2957 N N . ASN A 1 376 ? -0.083 -34.065 -12.426 1.00 79.50 376 ASN A N 1
ATOM 2958 C CA . ASN A 1 376 ? -0.311 -34.818 -11.199 1.00 79.50 376 ASN A CA 1
ATOM 2959 C C . ASN A 1 376 ? -1.411 -34.130 -10.366 1.00 79.50 376 ASN A C 1
ATOM 2961 O O . ASN A 1 376 ? -1.096 -33.303 -9.512 1.00 79.50 376 ASN A O 1
ATOM 2965 N N . PRO A 1 377 ? -2.702 -34.477 -10.540 1.00 80.19 377 PRO A N 1
ATOM 2966 C CA . PRO A 1 377 ? -3.817 -33.799 -9.862 1.00 80.19 377 PRO A CA 1
ATOM 2967 C C . PRO A 1 377 ? -3.730 -33.807 -8.328 1.00 80.19 377 PRO A C 1
ATOM 2969 O O . PRO A 1 377 ? -4.256 -32.916 -7.665 1.00 80.19 377 PRO A O 1
ATOM 2972 N N . ASP A 1 378 ? -3.043 -34.800 -7.757 1.00 90.06 378 ASP A N 1
ATOM 2973 C CA . ASP A 1 378 ? -2.815 -34.914 -6.317 1.00 90.06 378 ASP A CA 1
ATOM 2974 C C . ASP A 1 378 ? -1.523 -34.232 -5.834 1.00 90.06 378 ASP A C 1
ATOM 2976 O O . ASP A 1 378 ? -1.276 -34.223 -4.628 1.00 90.06 378 ASP A O 1
ATOM 2980 N N . ALA A 1 379 ? -0.713 -33.629 -6.717 1.00 85.50 379 ALA A N 1
ATOM 2981 C CA . ALA A 1 379 ? 0.538 -32.951 -6.354 1.00 85.50 379 ALA A CA 1
ATOM 2982 C C . ALA A 1 379 ? 0.333 -31.898 -5.268 1.00 85.50 379 ALA A C 1
ATOM 2984 O O . ALA A 1 379 ? 1.128 -31.802 -4.338 1.00 85.50 379 ALA A O 1
ATOM 2985 N N . ILE A 1 380 ? -0.786 -31.177 -5.289 1.00 87.69 380 ILE A N 1
ATOM 2986 C CA . ILE A 1 380 ? -1.112 -30.227 -4.224 1.00 87.69 380 ILE A CA 1
ATOM 2987 C C . ILE A 1 380 ? -1.198 -30.887 -2.832 1.00 87.69 380 ILE A C 1
ATOM 2989 O O . ILE A 1 380 ? -0.825 -30.283 -1.826 1.00 87.69 380 ILE A O 1
ATOM 2993 N N . LYS A 1 381 ? -1.628 -32.152 -2.737 1.00 88.50 381 LYS A N 1
ATOM 2994 C CA . LYS A 1 381 ? -1.739 -32.871 -1.459 1.00 88.50 381 LYS A CA 1
ATOM 2995 C C . LYS A 1 381 ? -0.362 -33.270 -0.929 1.00 88.50 381 LYS A C 1
ATOM 2997 O O . LYS A 1 381 ? -0.057 -33.001 0.232 1.00 88.50 381 LYS A O 1
ATOM 3002 N N . TRP A 1 382 ? 0.478 -33.876 -1.768 1.00 90.56 382 TRP A N 1
ATOM 3003 C CA . TRP A 1 382 ? 1.745 -34.475 -1.326 1.00 90.56 382 TRP A CA 1
ATOM 3004 C C . TRP A 1 382 ? 2.980 -33.577 -1.513 1.00 90.56 382 TRP A C 1
ATOM 3006 O O . TRP A 1 382 ? 3.927 -33.708 -0.746 1.00 90.56 382 TRP A O 1
ATOM 3016 N N . LEU A 1 383 ? 2.963 -32.640 -2.464 1.00 93.75 383 LEU A N 1
ATOM 3017 C CA . LEU A 1 383 ? 4.041 -31.677 -2.731 1.00 93.75 383 LEU A CA 1
ATOM 3018 C C . LEU A 1 383 ? 3.706 -30.277 -2.194 1.00 93.75 383 LEU A C 1
ATOM 3020 O O . LEU A 1 383 ? 4.559 -29.620 -1.599 1.00 93.75 383 LEU A O 1
ATOM 3024 N N . GLY A 1 384 ? 2.447 -29.861 -2.347 1.00 91.62 384 GLY A N 1
ATOM 3025 C CA . GLY A 1 384 ? 1.950 -28.555 -1.916 1.00 91.62 384 GLY A CA 1
ATOM 3026 C C . GLY A 1 384 ? 2.124 -27.439 -2.921 1.00 91.62 384 GLY A C 1
ATOM 3027 O O . GLY A 1 384 ? 2.289 -27.688 -4.118 1.00 91.62 384 GLY A O 1
ATOM 3028 N N . TRP A 1 385 ? 2.012 -26.209 -2.426 1.00 91.38 385 TRP A N 1
ATOM 3029 C CA . TRP A 1 385 ? 2.269 -25.024 -3.232 1.00 91.38 385 TRP A CA 1
ATOM 3030 C C . TRP A 1 385 ? 3.779 -24.794 -3.400 1.00 91.38 385 TRP A C 1
ATOM 3032 O O . TRP A 1 385 ? 4.550 -25.104 -2.486 1.00 91.38 385 TRP A O 1
ATOM 3042 N N . PRO A 1 386 ? 4.233 -24.278 -4.554 1.00 91.38 386 PRO A N 1
ATOM 3043 C CA . PRO A 1 386 ? 5.616 -23.856 -4.726 1.00 91.38 386 PRO A CA 1
ATOM 3044 C C . PRO A 1 386 ? 5.866 -22.627 -3.854 1.00 91.38 386 PRO A C 1
AT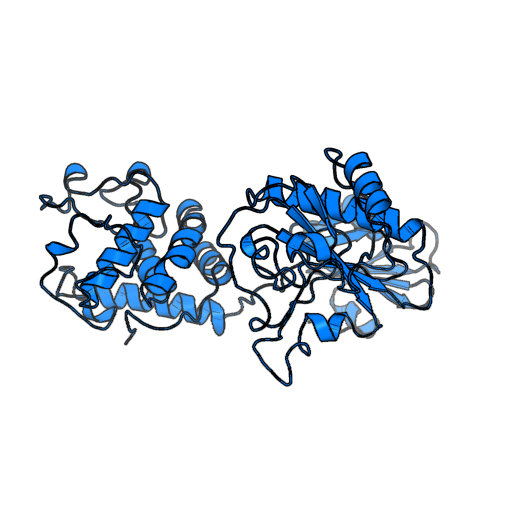OM 3046 O O . PRO A 1 386 ? 5.056 -21.712 -3.840 1.00 91.38 386 PRO A O 1
ATOM 3049 N N . VAL A 1 387 ? 6.965 -22.595 -3.113 1.00 87.94 387 VAL A N 1
ATOM 3050 C CA . VAL A 1 387 ? 7.238 -21.543 -2.108 1.00 87.94 387 VAL A CA 1
ATOM 3051 C C . VAL A 1 387 ? 8.404 -20.636 -2.495 1.00 87.94 387 VAL A C 1
ATOM 3053 O O . VAL A 1 387 ? 8.698 -19.666 -1.805 1.00 87.94 387 VAL A O 1
ATOM 3056 N N . GLU A 1 388 ? 9.062 -20.935 -3.612 1.00 83.19 388 GLU A N 1
ATOM 3057 C CA . GLU A 1 388 ? 10.091 -20.104 -4.231 1.00 83.19 388 GLU A CA 1
ATOM 3058 C C . GLU A 1 388 ? 10.154 -20.372 -5.737 1.00 83.19 388 GLU A C 1
ATOM 3060 O O . GLU A 1 388 ? 9.746 -21.438 -6.200 1.00 83.19 388 GLU A O 1
ATOM 3065 N N . ASN A 1 389 ? 10.675 -19.420 -6.511 1.00 78.88 389 ASN A N 1
ATOM 3066 C CA . ASN A 1 389 ? 10.876 -19.609 -7.949 1.00 78.88 389 ASN A CA 1
ATOM 3067 C C . ASN A 1 389 ? 11.970 -20.652 -8.231 1.00 78.88 389 ASN A C 1
ATOM 3069 O O . ASN A 1 389 ? 12.915 -20.797 -7.452 1.00 78.88 389 ASN A O 1
ATOM 3073 N N . GLU A 1 390 ? 11.845 -21.344 -9.365 1.00 81.19 390 GLU A N 1
ATOM 3074 C CA . GLU A 1 390 ? 12.865 -22.262 -9.879 1.00 81.19 390 GLU A CA 1
ATOM 3075 C C . GLU A 1 390 ? 14.250 -21.596 -9.932 1.00 81.19 390 GLU A C 1
ATOM 3077 O O . GLU A 1 390 ? 14.401 -20.437 -10.327 1.00 81.19 390 GLU A O 1
ATOM 3082 N N . ARG A 1 391 ? 15.279 -22.348 -9.535 1.00 77.38 391 ARG A N 1
ATOM 3083 C CA . ARG A 1 391 ? 16.669 -21.897 -9.507 1.00 77.38 391 ARG A CA 1
ATOM 3084 C C . ARG A 1 391 ? 17.576 -22.923 -10.175 1.00 77.38 391 ARG A C 1
ATOM 3086 O O . ARG A 1 391 ? 17.515 -24.109 -9.864 1.00 77.38 391 ARG A O 1
ATOM 3093 N N . GLY A 1 392 ? 18.488 -22.458 -11.024 1.00 75.44 392 GLY A N 1
ATOM 3094 C CA . GLY A 1 392 ? 19.608 -23.271 -11.501 1.00 75.44 392 GLY A CA 1
ATOM 3095 C C . GLY A 1 392 ? 20.627 -23.528 -10.386 1.00 75.44 392 GLY A C 1
ATOM 3096 O O . GLY A 1 392 ? 21.087 -22.588 -9.740 1.00 75.44 392 GLY A O 1
ATOM 3097 N N . VAL A 1 393 ? 20.989 -24.792 -10.170 1.00 76.06 393 VAL A N 1
ATOM 3098 C CA . VAL A 1 393 ? 21.962 -25.231 -9.144 1.00 76.06 393 VAL A CA 1
ATOM 3099 C C . VAL A 1 393 ? 23.208 -25.893 -9.740 1.00 76.06 393 VAL A C 1
ATOM 3101 O O . VAL A 1 393 ? 24.123 -26.279 -9.020 1.00 76.06 393 VAL A O 1
ATOM 3104 N N . GLY A 1 394 ? 23.279 -25.985 -11.065 1.00 71.06 394 GLY A N 1
ATOM 3105 C CA . GLY A 1 394 ? 24.438 -26.475 -11.798 1.00 71.06 394 GLY A CA 1
ATOM 3106 C C . GLY A 1 394 ? 24.166 -26.505 -13.297 1.00 71.06 394 GLY A C 1
ATOM 3107 O O . GLY A 1 394 ? 23.058 -26.211 -13.750 1.00 71.06 394 GLY A O 1
ATOM 3108 N N . THR A 1 395 ? 25.173 -26.868 -14.087 1.00 72.75 395 THR A N 1
ATOM 3109 C CA . THR A 1 395 ? 25.016 -27.011 -15.539 1.00 72.75 395 THR A CA 1
ATOM 3110 C C . THR A 1 395 ? 23.998 -28.106 -15.849 1.00 72.75 395 THR A C 1
ATOM 3112 O O . THR A 1 395 ? 24.253 -29.278 -15.592 1.00 72.75 395 THR A O 1
ATOM 3115 N N . GLY A 1 396 ? 22.846 -27.721 -16.402 1.00 64.75 396 GLY A N 1
ATOM 3116 C CA . GLY A 1 396 ? 21.766 -28.655 -16.725 1.00 64.75 396 GLY A CA 1
ATOM 3117 C C . GLY A 1 396 ? 20.961 -29.147 -15.519 1.00 64.75 396 GLY A C 1
ATOM 3118 O O . GLY A 1 396 ? 20.214 -30.107 -15.674 1.00 64.75 396 GLY A O 1
ATOM 3119 N N . LEU A 1 397 ? 21.094 -28.506 -14.351 1.00 73.19 397 LEU A N 1
ATOM 3120 C CA . LEU A 1 397 ? 20.378 -28.869 -13.129 1.00 73.19 397 LEU A CA 1
ATOM 3121 C C . LEU A 1 397 ? 19.611 -27.662 -12.571 1.00 73.19 397 LEU A C 1
ATOM 3123 O O . LEU A 1 397 ? 20.214 -26.620 -12.292 1.00 73.19 397 LEU A O 1
ATOM 3127 N N . SER A 1 398 ? 18.303 -27.803 -12.358 1.00 80.25 398 SER A N 1
ATOM 3128 C CA . SER A 1 398 ? 17.485 -26.806 -11.654 1.00 80.25 398 SER A CA 1
ATOM 3129 C C . SER A 1 398 ? 16.614 -27.443 -10.578 1.00 80.25 398 SER A C 1
ATOM 3131 O O . SER A 1 398 ? 16.378 -28.650 -10.567 1.00 80.25 398 SER A O 1
ATOM 3133 N N . ILE A 1 399 ? 16.192 -26.632 -9.614 1.00 87.19 399 ILE A N 1
ATOM 3134 C CA . ILE A 1 399 ? 15.419 -27.061 -8.453 1.00 87.19 399 ILE A CA 1
ATOM 3135 C C . ILE A 1 399 ? 14.367 -26.018 -8.098 1.00 87.19 399 ILE A C 1
ATOM 3137 O O . ILE A 1 399 ? 14.589 -24.817 -8.253 1.00 87.19 399 ILE A O 1
ATOM 3141 N N . GLN A 1 400 ? 13.225 -26.474 -7.598 1.00 91.31 400 GLN A N 1
ATOM 3142 C CA . GLN A 1 400 ? 12.192 -25.618 -7.036 1.00 91.31 400 GLN A CA 1
ATOM 3143 C C . GLN A 1 400 ? 11.624 -26.243 -5.768 1.00 91.31 400 GLN A C 1
ATOM 3145 O O . GLN A 1 400 ? 11.273 -27.426 -5.747 1.00 91.31 400 GLN A O 1
ATOM 3150 N N . ARG A 1 401 ? 11.527 -25.444 -4.703 1.00 92.88 401 ARG A N 1
ATOM 3151 C CA . ARG A 1 401 ? 10.970 -25.885 -3.424 1.00 92.88 401 ARG A CA 1
ATOM 3152 C C . ARG A 1 401 ? 9.464 -25.678 -3.364 1.00 92.88 401 ARG A C 1
ATOM 3154 O O . ARG A 1 401 ? 8.926 -24.659 -3.797 1.00 92.88 401 ARG A O 1
ATOM 3161 N N . PHE A 1 402 ? 8.809 -26.647 -2.743 1.00 94.81 402 PHE A N 1
ATOM 3162 C CA . PHE A 1 402 ? 7.398 -26.648 -2.398 1.00 94.81 402 PHE A CA 1
ATOM 3163 C C . PHE A 1 402 ? 7.244 -26.848 -0.888 1.00 94.81 402 PHE A C 1
ATOM 3165 O O . PHE A 1 402 ? 8.192 -27.217 -0.194 1.00 94.81 402 PHE A O 1
ATOM 3172 N N . GLU A 1 403 ? 6.042 -26.624 -0.367 1.00 93.19 403 GLU A N 1
ATOM 3173 C CA . GLU A 1 403 ? 5.742 -26.760 1.065 1.00 93.19 403 GLU A CA 1
ATOM 3174 C C . GLU A 1 403 ? 6.149 -28.122 1.663 1.00 93.19 403 GLU A C 1
ATOM 3176 O O . GLU A 1 403 ? 6.504 -28.193 2.839 1.00 93.19 403 GLU A O 1
ATOM 3181 N N . ARG A 1 404 ? 6.062 -29.214 0.887 1.00 93.69 404 ARG A N 1
ATOM 3182 C CA . ARG A 1 404 ? 6.287 -30.595 1.363 1.00 93.69 404 ARG A CA 1
ATOM 3183 C C . ARG A 1 404 ? 7.352 -31.370 0.584 1.00 93.69 404 ARG A C 1
ATOM 3185 O O . ARG A 1 404 ? 7.655 -32.510 0.933 1.00 93.69 404 ARG A O 1
ATOM 3192 N N . GLY A 1 405 ? 7.966 -30.768 -0.430 1.00 95.19 405 GLY A N 1
ATOM 3193 C CA . GLY A 1 405 ? 8.973 -31.440 -1.246 1.00 95.19 405 GLY A CA 1
ATOM 3194 C C . GLY A 1 405 ? 9.693 -30.505 -2.198 1.00 95.19 405 GLY A C 1
ATOM 3195 O O . GLY A 1 405 ? 9.601 -29.284 -2.087 1.00 95.19 405 GLY A O 1
ATOM 3196 N N . ILE A 1 406 ? 10.432 -31.093 -3.129 1.00 94.75 406 ILE A N 1
ATOM 3197 C CA . ILE A 1 406 ? 11.175 -30.366 -4.158 1.00 94.75 406 ILE A CA 1
ATOM 3198 C C . ILE A 1 406 ? 10.914 -31.003 -5.517 1.00 94.75 406 ILE A C 1
ATOM 3200 O O . ILE A 1 406 ? 10.749 -32.222 -5.607 1.00 94.75 406 ILE A O 1
ATOM 3204 N N . LEU A 1 407 ? 10.911 -30.188 -6.566 1.00 93.75 407 LEU A N 1
ATOM 3205 C CA . LEU A 1 407 ? 11.086 -30.665 -7.933 1.00 93.75 407 LEU A CA 1
ATOM 3206 C C . LEU A 1 407 ? 12.512 -30.386 -8.374 1.00 93.75 407 LEU A C 1
ATOM 3208 O O . LEU A 1 407 ? 13.041 -29.308 -8.114 1.00 93.75 407 LEU A O 1
ATOM 3212 N N . VAL A 1 408 ? 13.119 -31.369 -9.028 1.00 88.94 408 VAL A N 1
ATOM 3213 C CA . VAL A 1 408 ? 14.472 -31.285 -9.575 1.00 88.94 408 VAL A CA 1
ATOM 3214 C C . VAL A 1 408 ? 14.413 -31.600 -11.055 1.00 88.94 408 VAL A C 1
ATOM 3216 O O . VAL A 1 408 ? 13.811 -32.601 -11.448 1.00 88.94 408 VAL A O 1
ATOM 3219 N N . TYR A 1 409 ? 15.034 -30.746 -11.860 1.00 84.75 409 TYR A N 1
ATOM 3220 C CA . TYR A 1 409 ? 15.273 -30.973 -13.270 1.00 84.75 409 TYR A CA 1
ATOM 3221 C C . TYR A 1 409 ? 16.733 -31.360 -13.467 1.00 84.75 409 TYR A C 1
ATOM 3223 O O . TYR A 1 409 ? 17.609 -30.625 -13.021 1.00 84.75 409 TYR A O 1
ATOM 3231 N N . ASP A 1 410 ? 16.990 -32.470 -14.152 1.00 80.69 410 ASP A N 1
ATOM 3232 C CA . ASP A 1 410 ? 18.328 -32.953 -14.498 1.00 80.69 410 ASP A CA 1
ATOM 3233 C C . ASP A 1 410 ? 18.381 -33.309 -15.990 1.00 80.69 410 ASP A C 1
ATOM 3235 O O . ASP A 1 410 ? 17.805 -34.299 -16.449 1.00 80.69 410 ASP A O 1
ATOM 3239 N N . ALA A 1 411 ? 19.088 -32.482 -16.761 1.00 68.56 411 ALA A N 1
ATOM 3240 C CA . ALA A 1 411 ? 19.242 -32.630 -18.203 1.00 68.56 411 ALA A CA 1
ATOM 3241 C C . ALA A 1 411 ? 20.010 -33.899 -18.609 1.00 68.56 411 ALA A C 1
ATOM 3243 O O . ALA A 1 411 ? 19.909 -34.314 -19.766 1.00 68.56 411 ALA A O 1
ATOM 3244 N N . SER A 1 412 ? 20.766 -34.512 -17.688 1.00 73.12 412 SER A N 1
ATOM 3245 C CA . SER A 1 412 ? 21.494 -35.760 -17.943 1.00 73.12 412 SER 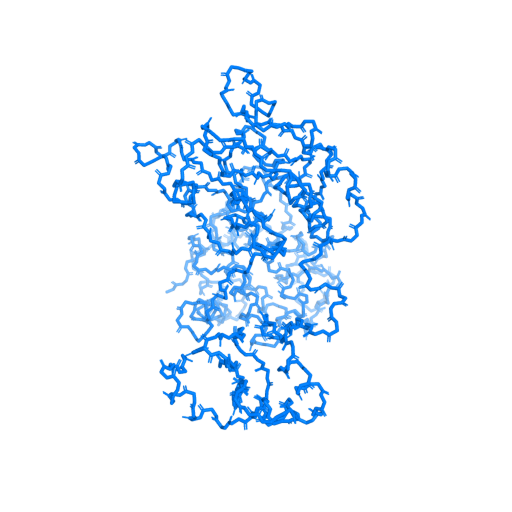A CA 1
ATOM 3246 C C . SER A 1 412 ? 20.585 -36.996 -17.947 1.00 73.12 412 SER A C 1
ATOM 3248 O O . SER A 1 412 ? 20.984 -38.045 -18.456 1.00 73.12 412 SER A O 1
ATOM 3250 N N . GLN A 1 413 ? 19.352 -36.874 -17.441 1.00 70.12 413 GLN A N 1
ATOM 3251 C CA . GLN A 1 413 ? 18.384 -37.969 -17.412 1.00 70.12 413 GLN A CA 1
ATOM 3252 C C . GLN A 1 413 ? 17.683 -38.166 -18.771 1.00 70.12 413 GLN A C 1
ATOM 3254 O O . GLN A 1 413 ? 17.531 -37.214 -19.556 1.00 70.12 413 GLN A O 1
ATOM 3259 N N . PRO A 1 414 ? 17.194 -39.391 -19.059 1.00 58.34 414 PRO A N 1
ATOM 3260 C CA . PRO A 1 414 ? 16.386 -39.667 -20.241 1.00 58.34 414 PRO A CA 1
ATOM 3261 C C . PRO A 1 414 ? 15.145 -38.772 -20.332 1.00 58.34 414 PRO A C 1
ATOM 3263 O O . PRO A 1 414 ? 14.558 -38.373 -19.324 1.00 58.34 414 PRO A O 1
ATOM 3266 N N . GLU A 1 415 ? 14.709 -38.484 -21.557 1.00 48.91 415 GLU A N 1
ATOM 3267 C CA . GLU A 1 415 ? 13.454 -37.776 -21.809 1.00 48.91 415 GLU A CA 1
ATOM 3268 C C . GLU A 1 415 ? 12.277 -38.506 -21.130 1.00 48.91 415 GLU A C 1
ATOM 3270 O O . GLU A 1 415 ? 12.180 -39.731 -21.181 1.00 48.91 415 GLU A O 1
ATOM 3275 N N . GLY A 1 416 ? 11.432 -37.761 -20.411 1.00 50.25 416 GLY A N 1
ATOM 3276 C CA . GLY A 1 416 ? 10.391 -38.312 -19.529 1.00 50.25 416 GLY A CA 1
ATOM 3277 C C . GLY A 1 416 ? 10.815 -38.541 -18.069 1.00 50.25 416 GLY A C 1
ATOM 3278 O O . GLY A 1 416 ? 9.947 -38.617 -17.209 1.00 50.25 416 GLY A O 1
ATOM 3279 N N . TRP A 1 417 ? 12.120 -38.563 -17.768 1.00 63.19 417 TRP A N 1
ATOM 3280 C CA . TRP A 1 417 ? 12.673 -38.706 -16.405 1.00 63.19 417 TRP A CA 1
ATOM 3281 C C . TRP A 1 417 ? 13.437 -37.473 -15.919 1.00 63.19 417 TRP A C 1
ATOM 3283 O O . TRP A 1 417 ? 13.968 -37.449 -14.812 1.00 63.19 417 TRP A O 1
ATOM 3293 N N . ARG A 1 418 ? 13.484 -36.424 -16.744 1.00 69.69 418 ARG A N 1
ATOM 3294 C CA . ARG A 1 418 ? 14.226 -35.197 -16.440 1.00 69.69 418 ARG A CA 1
ATOM 3295 C C . ARG A 1 418 ? 13.661 -34.407 -15.274 1.00 69.69 418 ARG A C 1
ATOM 3297 O O . ARG A 1 418 ? 14.409 -33.620 -14.729 1.00 69.69 418 ARG A O 1
ATOM 3304 N N . VAL A 1 419 ? 12.395 -34.597 -14.892 1.00 83.31 419 VAL A N 1
ATOM 3305 C CA . VAL A 1 419 ? 11.793 -33.955 -13.715 1.00 83.31 419 VAL A CA 1
ATOM 3306 C C . VAL A 1 419 ? 11.459 -35.015 -12.681 1.00 83.31 419 VAL A C 1
ATOM 3308 O O . VAL A 1 419 ? 10.705 -35.942 -12.965 1.00 83.31 419 VAL A O 1
ATOM 3311 N N . THR A 1 420 ? 11.996 -34.860 -11.475 1.00 86.69 420 THR A N 1
ATOM 3312 C CA . THR A 1 420 ? 11.750 -35.772 -10.356 1.00 86.69 420 THR A CA 1
ATOM 3313 C C . THR A 1 420 ? 11.269 -34.996 -9.140 1.00 86.69 420 THR A C 1
ATOM 3315 O O . THR A 1 420 ? 11.849 -33.971 -8.782 1.00 86.69 420 THR A O 1
ATOM 3318 N N . ALA A 1 421 ? 10.233 -35.510 -8.477 1.00 92.06 421 ALA A N 1
ATOM 3319 C CA . ALA A 1 421 ? 9.831 -35.030 -7.166 1.00 92.06 421 ALA A CA 1
ATOM 3320 C C . ALA A 1 421 ? 10.564 -35.794 -6.061 1.00 92.06 421 ALA A C 1
ATOM 3322 O O . ALA A 1 421 ? 10.568 -37.025 -6.048 1.00 92.06 421 ALA A O 1
ATOM 3323 N N . LEU A 1 422 ? 11.170 -35.066 -5.127 1.00 91.62 422 LEU A N 1
ATOM 3324 C CA . LEU A 1 422 ? 11.910 -35.639 -4.005 1.00 91.62 422 LEU A CA 1
ATOM 3325 C C . LEU A 1 422 ? 11.386 -35.095 -2.665 1.00 91.62 422 LEU A C 1
ATOM 3327 O O . LEU A 1 422 ? 10.825 -33.994 -2.619 1.00 91.62 422 LEU A O 1
ATOM 3331 N N . PRO A 1 423 ? 11.585 -35.833 -1.556 1.00 92.38 423 PRO A N 1
ATOM 3332 C CA . PRO A 1 423 ? 11.278 -35.331 -0.222 1.00 92.38 423 PRO A CA 1
ATOM 3333 C C . PRO A 1 423 ? 12.043 -34.042 0.088 1.00 92.38 423 PRO A C 1
ATOM 3335 O O . PRO A 1 423 ? 13.207 -33.900 -0.291 1.00 92.38 423 PRO A O 1
ATOM 3338 N N . LEU A 1 424 ? 11.421 -33.139 0.854 1.00 89.94 424 LEU A N 1
ATOM 3339 C CA . LEU A 1 424 ? 12.018 -31.850 1.228 1.00 89.94 424 LEU A CA 1
ATOM 3340 C C . LEU A 1 424 ? 13.376 -32.004 1.937 1.00 89.94 424 LEU A C 1
ATOM 3342 O O . LEU A 1 424 ? 14.245 -31.150 1.793 1.00 89.94 424 LEU A O 1
ATOM 3346 N N . SER A 1 425 ? 13.600 -33.118 2.642 1.00 87.88 425 SER A N 1
ATOM 3347 C CA . SER A 1 425 ? 14.875 -33.427 3.305 1.00 87.88 425 SER A CA 1
ATOM 3348 C C . SER A 1 425 ? 16.072 -33.471 2.350 1.00 87.88 425 SER A C 1
ATOM 3350 O O . SER A 1 425 ? 17.197 -33.249 2.788 1.00 87.88 425 SER A O 1
ATOM 3352 N N . ARG A 1 426 ? 15.846 -33.729 1.055 1.00 88.75 426 ARG A N 1
ATOM 3353 C CA . ARG A 1 426 ? 16.906 -33.772 0.037 1.00 88.75 426 ARG A CA 1
ATOM 3354 C C . ARG A 1 426 ? 17.292 -32.392 -0.494 1.00 88.75 426 ARG A C 1
ATOM 3356 O O . ARG A 1 426 ? 18.268 -32.281 -1.220 1.00 88.75 426 ARG A O 1
ATOM 3363 N N . TYR A 1 427 ? 16.580 -31.328 -0.114 1.00 87.31 427 TYR A N 1
ATOM 3364 C CA . TYR A 1 427 ? 16.890 -29.956 -0.539 1.00 87.31 427 TYR A CA 1
ATOM 3365 C C . TYR A 1 427 ? 18.308 -29.523 -0.121 1.00 87.31 427 TYR A C 1
ATOM 3367 O O . TYR A 1 427 ? 19.024 -28.892 -0.898 1.00 87.31 427 TYR A O 1
ATOM 3375 N N . ALA A 1 428 ? 18.757 -29.973 1.057 1.00 84.06 428 ALA A N 1
ATOM 3376 C CA . ALA A 1 428 ? 20.102 -29.719 1.573 1.00 84.06 428 ALA A CA 1
ATOM 3377 C C . ALA A 1 428 ? 21.221 -30.381 0.752 1.00 84.06 428 ALA A C 1
ATOM 3379 O O . ALA A 1 428 ? 22.347 -29.885 0.745 1.00 84.06 428 ALA A O 1
ATOM 3380 N N . GLU A 1 429 ? 20.926 -31.459 0.019 1.00 85.94 429 GLU A N 1
ATOM 3381 C CA . GLU A 1 429 ? 21.905 -32.145 -0.837 1.00 85.94 429 GLU A CA 1
ATOM 3382 C C . GLU A 1 429 ? 22.364 -31.264 -2.012 1.00 85.94 429 GLU A C 1
ATOM 3384 O O . GLU A 1 429 ? 23.436 -31.488 -2.567 1.00 85.94 429 GLU A O 1
ATOM 3389 N N . TYR A 1 430 ? 21.593 -30.221 -2.343 1.00 81.12 430 TYR A N 1
ATOM 3390 C CA . TYR A 1 430 ? 21.903 -29.238 -3.385 1.00 81.12 430 TYR A CA 1
ATOM 3391 C C . TYR A 1 430 ? 22.578 -27.969 -2.835 1.00 81.12 430 TYR A C 1
ATOM 3393 O O . TYR A 1 430 ? 22.669 -26.963 -3.536 1.00 81.12 430 TYR A O 1
ATOM 3401 N N . GLY A 1 431 ? 23.046 -27.991 -1.579 1.00 75.00 431 GLY A N 1
ATOM 3402 C CA . GLY A 1 431 ? 23.721 -26.853 -0.942 1.00 75.00 431 GLY A CA 1
ATOM 3403 C C . GLY A 1 431 ? 22.785 -25.705 -0.546 1.00 75.00 431 GLY A C 1
ATOM 3404 O O . GLY A 1 431 ? 23.240 -24.576 -0.374 1.00 75.00 431 GLY A O 1
ATOM 3405 N N . LEU A 1 432 ? 21.484 -25.981 -0.416 1.00 73.38 432 LEU A N 1
ATOM 3406 C CA . LEU A 1 432 ? 20.444 -25.001 -0.099 1.00 73.38 432 LEU A CA 1
ATOM 3407 C C . LEU A 1 432 ? 19.836 -25.286 1.283 1.00 73.38 432 LEU A C 1
ATOM 3409 O O . LEU A 1 432 ? 19.589 -26.435 1.639 1.00 73.38 432 LEU A O 1
ATOM 3413 N N . SER A 1 433 ? 19.573 -24.247 2.079 1.00 68.75 433 SER A N 1
ATOM 3414 C CA . SER A 1 433 ? 18.892 -24.377 3.376 1.00 68.75 433 SER A CA 1
ATOM 3415 C C . SER A 1 433 ? 17.404 -24.065 3.239 1.00 68.75 433 SER A C 1
ATOM 3417 O O . SER A 1 433 ? 17.051 -23.031 2.672 1.00 68.75 433 SER A O 1
ATOM 3419 N N . ALA A 1 434 ? 16.533 -24.908 3.799 1.00 58.16 434 ALA A N 1
ATOM 3420 C CA . ALA A 1 434 ? 15.132 -24.543 3.991 1.00 58.16 434 ALA A CA 1
ATOM 3421 C C . ALA A 1 434 ? 15.067 -23.434 5.058 1.00 58.16 434 ALA A C 1
ATOM 3423 O O . ALA A 1 434 ? 15.490 -23.665 6.190 1.00 58.16 434 ALA A O 1
ATOM 3424 N N . ALA A 1 435 ? 14.635 -22.236 4.658 1.00 51.38 435 ALA A N 1
ATOM 3425 C CA . ALA A 1 435 ? 14.413 -21.104 5.557 1.00 51.38 435 ALA A CA 1
ATOM 3426 C C . ALA A 1 435 ? 13.155 -21.300 6.409 1.00 51.38 435 ALA A C 1
ATOM 3428 O O . ALA A 1 435 ? 12.164 -21.845 5.860 1.00 51.38 435 ALA A O 1
#

Foldseek 3Di:
DAFQAAEAPFDLVLLLVLLVVLVADVVLSVLLVLLVVPLVLLRGHSLLLSLQLCVCCVNVVNPAQDHVQQLASRQAAALPQDDSNHCVRGHRDPDVSLNSVLSSLCSSLLQVDLDGRPPDDDRRNCSNVDDHHDRALLVCAVPPDVHNCRSVSSVVSSVSSSCSRPVNPDDPDQDAQLFAQAGEDAADCLFWAQFAPAFAAAEEEWEDQDDCLSCQQRPCQCVVHSVRHFHAQEEAEAPGDLNHRYYGHDDLRIFTHQQPPCRSHYHYYYYYDHPVDAGDPNNLLVLLLVLQRSQVSSVVVVRHGHNYYDYSCVSNVNPPDCIPPRDPPVSSRVSNVVCHPPDRCHHPDPPNPFWDQDPVQREIGGHPRVVVCVVDPCCCVQQNAFNYYWDDLDDQWIWTHGPFWIWIAHNVDDPVPRIDTDGNVCVVVSVDDDD

Sequence (435 aa):
MTDIFGVSSVSLKAAQAWARSRGAHQRYIDVAQWFWKHAPAYGMPPENPYALASWETNYGKYTGVLGPEQHNWGGIKTATGWSDTDPKHHQTFSSDEQGALAVIQHLYRYGGKTTLPAGETLVDPRYQLVTKTTTTIEGLGGAWAPNAQYGENVAGRVVDMRSFANDGPWKEQPMEAQIPGFRWYPAATTHYTRGRAARVRGGAQHYTAGVDSLAWLTSTSGRENPDDRVSATFLVRRNATLEFRGWQLVGLEDTAWTTAFANPYTVSVEYEHLASQDIPDSDYAVLGQTWADIEQALLERDLGRLDVVQGHKVWVNKPSLPCPDGIDMARVVSEWQARRGKKPELPPGVGDASARFVPETSVWLQWGFKAFWESNPDAIKWLGWPVENERGVGTGLSIQRFERGILVYDASQPEGWRVTALPLSRYAEYGLSAA